Protein AF-0000000076529174 (afdb_homodimer)

Sequence (638 aa):
MTQQASPEPLRIAVLAGGLSHERDISLRSGHRVAQVLKHLGHSVLVMDIDARTIGALRAYSPDVVWPLAHGGHGEDGGLQNILIALELPYVGTHSDGCQRSSFKPTAKATVRTGGVLSPDSVTLPRAYFSQLGAQEVLGLVAGHLGLPVVVKPNQGGSGLGVSYASDADELRSAMVACFSYDDRALIERYVAGTEIAVSVVDTGEGPRALPPVEVVSEGQYDFDARYNPGRSEYFVPARLPAEHLELVQETALIVHRTLGLGNISRTDLILDGDGTPWFIDVNVVPGMTENSLLPLAAEADGDLPGLYDALVRNPFVHPMTQQASPEPLRIAVLAGGLSHERDISLRSGHRVAQVLKHLGHSVLVMDIDARTIGALRAYSPDVVWPLAHGGHGEDGGLQNILIALELPYVGTHSDGCQRSSFKPTAKATVRTGGVLSPDSVTLPRAYFSQLGAQEVLGLVAGHLGLPVVVKPNQGGSGLGVSYASDADELRSAMVACFSYDDRALIERYVAGTEIAVSVVDTGEGPRALPPVEVVSEGQYDFDARYNPGRSEYFVPARLPAEHLELVQETALIVHRTLGLGNISRTDLILDGDGTPWFIDVNVVPGMTENSLLPLAAEADGDLPGLYDALVRNPFVHP

Nearest PDB structures (foldseek):
  7u9k-assembly1_B  TM=9.133E-01  e=9.631E-32  Staphylococcus aureus subsp. aureus NCTC 8325
  5c1o-assembly2_D  TM=9.100E-01  e=3.093E-30  Yersinia pestis
  4fu0-assembly1_B  TM=8.286E-01  e=2.542E-29  Enterococcus faecalis
  4egj-assembly5_A  TM=9.164E-01  e=9.732E-27  Paraburkholderia xenovorans LB400
  8fff-assembly1_A-2  TM=8.447E-01  e=8.598E-27  Staphylococcus aureus

Foldseek 3Di:
DPPPPLPDAWEEEEEAADDAPCRVLRVQLRVVLQVLSVVSPHHYHYDYDDPCVLVVCVVSVTQEYEYQYFKDCSQQQNVLVSCVVVVHFYFFEHNQLSNQAQQQVSLQVQLVVLVAAAFDKDKDFLVCCVVVPVVVVLVVRCVVQPDFKWKAARGGDLQQLIATDGDSVRVVVSVVRRCVRHRMIMIGHDADAWKKKWKWFDLPPAIFIFQIKTKDFDPDSHNCVQPPPDGIDIDTNDPDPPVLRVVVRVSVSSSCVSSRIFGMKMWIWGQHPVSRTHTRHMGRNFRRHPRTRVLVRVVSRPDSSVSSVSSRVRRTYDD/DPPPPLPDAWEEEEEAADDAPCRVLRVQLRVVLQVLSVVSPHHYHYDYDDPCVLVVCVVSVTQEYEYQYFKDCSQQQNVLVSCVVVVHFYFFEHNQLSNQAQQQVSLQVQLVVLVAAAFDKDKDFLVCCVVVPVVVVLVVRCVVQPDFKWKAARGGDLQQLIATDGDSVRVVVSVVRRCVRHRMIMIGHDADAWKKKWKWFDLPPAIFIFQIKTKDFDPDSHNCVQPPPDGIDIDTNDPDPPVLRVVVRVSVSSSCVSSRIFGMKMWIWGQHPVSRTHTRHMGRNFRRHPRTRVLVRVVSRPDSSVSSVSSRVRSDYDD

pLDDT: mean 94.95, std 8.62, range [29.72, 98.94]

InterPro domains:
  IPR005905 D-alanine--D-alanine ligase [MF_00047] (10-316)
  IPR011095 D-alanine--D-alanine ligase, C-terminal [PF07478] (134-302)
  IPR011761 ATP-grasp fold [PS50975] (108-313)
  IPR013815 ATP-grasp fold, subdomain 1 [G3DSA:3.30.1490.20] (118-191)
  IPR016185 Pre-ATP-grasp domain superfamily [SSF52440] (10-96)

Solvent-accessible surface area (backbone atoms only — not comparable to full-atom values): 31617 Å² total; per-residue (Å²): 130,80,73,77,74,74,81,76,69,47,42,34,35,28,34,17,23,49,86,40,98,35,19,69,61,11,37,47,15,34,52,46,52,40,49,51,43,37,72,74,56,29,47,62,45,81,36,56,59,32,56,57,36,68,62,49,48,63,71,66,56,50,68,26,32,40,62,32,27,32,33,50,66,44,40,44,15,28,50,41,33,52,37,54,52,69,68,49,51,33,43,21,41,20,33,43,18,18,39,37,34,40,36,47,66,32,25,53,41,50,28,42,77,68,70,47,50,53,62,62,66,43,47,40,46,55,63,51,34,70,41,37,30,49,68,58,50,53,51,43,49,43,66,57,60,38,73,41,28,36,32,28,27,34,48,58,53,68,43,58,34,49,30,78,21,72,47,71,69,42,41,53,53,29,51,57,48,12,54,76,73,25,65,29,37,34,39,26,36,60,75,68,57,49,38,34,38,27,30,35,41,20,56,78,83,55,77,43,62,41,43,37,30,25,55,46,45,71,71,66,75,33,48,61,34,64,73,37,88,82,37,44,47,76,35,69,58,35,96,58,57,68,70,54,49,51,47,50,36,50,52,36,50,50,44,38,60,63,42,42,52,34,23,36,33,31,31,34,33,31,33,28,93,86,67,49,64,29,51,74,50,58,33,64,52,60,57,45,34,92,74,20,65,49,47,51,17,36,41,67,70,52,54,46,65,59,49,56,51,40,34,65,75,27,48,48,60,57,119,129,80,73,77,72,74,79,76,69,46,42,33,34,29,34,18,22,50,86,40,98,34,19,68,61,10,38,47,16,31,51,47,52,41,51,50,43,38,72,74,55,30,46,63,45,81,36,56,59,33,56,57,34,67,62,48,47,64,72,65,57,50,71,26,33,40,62,33,25,30,34,50,67,43,38,44,16,28,50,42,32,53,37,54,50,68,70,50,48,33,44,22,41,20,34,42,18,18,39,35,35,38,36,47,66,32,24,55,40,50,29,41,77,68,69,48,48,53,61,62,66,44,48,41,47,55,64,53,33,70,40,35,28,48,68,57,50,52,51,43,49,43,66,56,58,38,73,41,28,34,32,27,28,34,49,55,52,68,43,59,36,49,32,76,21,72,48,71,68,41,39,52,54,29,49,55,49,13,54,76,71,26,66,30,38,35,40,26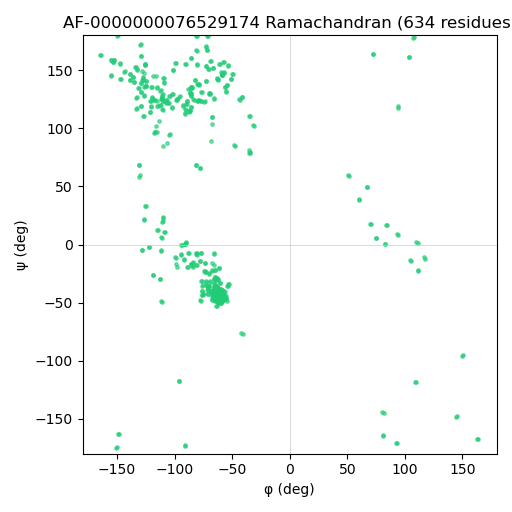,36,59,76,70,58,49,39,34,38,26,28,35,41,20,58,76,82,56,78,42,62,42,44,37,30,25,56,46,44,70,72,67,75,32,47,62,34,64,74,37,90,83,38,44,47,77,34,70,58,34,97,58,58,68,70,55,49,52,49,51,36,51,50,37,49,49,45,38,59,63,42,43,52,32,25,36,33,31,30,35,32,32,33,28,93,86,67,50,63,28,51,75,49,58,33,63,50,59,57,46,34,92,73,21,65,49,47,50,16,35,42,67,69,51,53,46,63,57,49,55,50,41,32,64,74,28,43,54,55,55,120

Organism: NCBI:txid131109

Radius of gyration: 25.29 Å; Cα contacts (8 Å, |Δi|>4): 1512; chains: 2; bounding box: 57×86×66 Å

Secondary structure (DSSP, 8-state):
----------EEEEE---SSTTHHHHHHHHHHHHHHHHHTT-EEEEE-SSTTHHHHHHHH--SEEEE---SHHHHSSHHHHHHHHTT--BSS--HHHHHHHSSHHHHHHHHHHTT-----EEEEEHHHHHHH-HHHHHHHHHHHH-SSEEEEESS--TTTT-EEESSHHHHHHHHHHHHTT-SEEEEEE---SEEEEEEEEESSS-EEEPPPEEEEESS---HHHHHSTTSEEEESS-S--HHHHHHHHHHHHHHHHHHT--SEEEEEEEE-TTS-EEEEEEESS---STT-HHHHHHHHHS-HHHHHHHHHH------/----------EEEEE---SSTTHHHHHHHHHHHHHHHHHTT-EEEEE-SSTTHHHHHHHH--SEEEE---SHHHHSSHHHHHHHHTT--BSS--HHHHHHHSSHHHHHHHHHHTT-----EEEEEHHHHHHH-HHHHHHHHHHHH-SSEEEEESS--TTTT-EEESSHHHHHHHHHHHHTT-SEEEEEE---SEEEEEEEEESSS-EEEPPPEEEEESS---HHHHHSTTSEEEESS-S--HHHHHHHHHHHHHHHHHHT--SEEEEEEEE-TTS-EEEEEEESS---STT-HHHHHHHHHS-HHHHHHHHHH------

Structure (mmCIF, N/CA/C/O backbone):
data_AF-0000000076529174-model_v1
#
loop_
_entity.id
_entity.type
_entity.pdbx_description
1 polymer 'D-alanine--D-alanine ligase'
#
loop_
_atom_site.group_PDB
_atom_site.id
_atom_site.type_symbol
_atom_site.label_atom_id
_atom_site.label_alt_id
_atom_site.label_comp_id
_atom_site.label_asym_id
_atom_site.label_entity_id
_atom_site.label_seq_id
_atom_site.pdbx_PDB_ins_code
_atom_site.Cartn_x
_atom_site.Cartn_y
_atom_site.Cartn_z
_atom_site.occupancy
_atom_site.B_iso_or_equiv
_atom_site.auth_seq_id
_atom_site.auth_comp_id
_atom_site.auth_asym_id
_atom_site.auth_atom_id
_atom_site.pdbx_PDB_model_num
ATOM 1 N N . MET A 1 1 ? -13.531 52.344 -2.537 1 30.08 1 MET A N 1
ATOM 2 C CA . MET A 1 1 ? -12.547 51.531 -1.847 1 30.08 1 MET A CA 1
ATOM 3 C C . MET A 1 1 ? -13.211 50.312 -1.197 1 30.08 1 MET A C 1
ATOM 5 O O . MET A 1 1 ? -13.867 50.438 -0.164 1 30.08 1 MET A O 1
ATOM 9 N N . THR A 1 2 ? -13.875 49.5 -1.915 1 36.28 2 THR A N 1
ATOM 10 C CA . THR A 1 2 ? -14.68 48.344 -1.457 1 36.28 2 THR A CA 1
ATOM 11 C C . THR A 1 2 ? -13.898 47.5 -0.465 1 36.28 2 THR A C 1
ATOM 13 O O . THR A 1 2 ? -12.797 47.031 -0.769 1 36.28 2 THR A O 1
ATOM 16 N N . GLN A 1 3 ? -13.891 47.812 0.797 1 37.53 3 GLN A N 1
ATOM 17 C CA . GLN A 1 3 ? -13.289 47.062 1.887 1 37.53 3 GLN A CA 1
ATOM 18 C C . GLN A 1 3 ? -13.398 45.562 1.639 1 37.53 3 GLN A C 1
ATOM 20 O O . GLN A 1 3 ? -14.5 45 1.552 1 37.53 3 GLN A O 1
ATOM 25 N N . GLN A 1 4 ? -12.602 44.938 0.83 1 42.38 4 GLN A N 1
ATOM 26 C CA . GLN A 1 4 ? -12.555 43.5 0.708 1 42.38 4 GLN A CA 1
ATOM 27 C C . GLN A 1 4 ? -12.789 42.812 2.059 1 42.38 4 GLN A C 1
ATOM 29 O O . GLN A 1 4 ? -12.047 43.062 3.012 1 42.38 4 GLN A O 1
ATOM 34 N N . ALA A 1 5 ? -14.031 42.625 2.566 1 47.22 5 ALA A N 1
ATOM 35 C CA . ALA A 1 5 ? -14.523 42.062 3.814 1 47.22 5 ALA A CA 1
ATOM 36 C C . ALA A 1 5 ? -13.594 40.938 4.32 1 47.22 5 ALA A C 1
ATOM 38 O O . ALA A 1 5 ? -13.172 40.094 3.553 1 47.22 5 ALA A O 1
ATOM 39 N N . SER A 1 6 ? -12.688 41.094 5.355 1 56.16 6 SER A N 1
ATOM 40 C CA . SER A 1 6 ? -11.836 40.094 6 1 56.16 6 SER A CA 1
ATOM 41 C C . SER A 1 6 ? -12.531 38.75 6.09 1 56.16 6 SER A C 1
ATOM 43 O O . SER A 1 6 ? -13.688 38.656 6.508 1 56.16 6 SER A O 1
ATOM 45 N N . PRO A 1 7 ? -12.07 37.688 5.309 1 73.12 7 PRO A N 1
ATOM 46 C CA . PRO A 1 7 ? -12.797 36.406 5.309 1 73.12 7 PRO A CA 1
ATOM 47 C C . PRO A 1 7 ? -13.219 35.969 6.711 1 73.12 7 PRO A C 1
ATOM 49 O O . PRO A 1 7 ? -12.555 36.312 7.695 1 73.12 7 PRO A O 1
ATOM 52 N N . GLU A 1 8 ? -14.508 35.688 7.031 1 89.56 8 GLU A N 1
ATOM 53 C CA . GLU A 1 8 ? -15.156 35.25 8.258 1 89.56 8 GLU A CA 1
ATOM 54 C C . GLU A 1 8 ? -14.32 34.188 8.977 1 89.56 8 GLU A C 1
ATOM 56 O O . GLU A 1 8 ? -13.742 33.312 8.328 1 89.56 8 GLU A O 1
ATOM 61 N N . PRO A 1 9 ? -14.047 34.469 10.328 1 96.44 9 PRO A N 1
ATOM 62 C CA . PRO A 1 9 ? -13.305 33.5 11.109 1 96.44 9 PRO A CA 1
ATOM 63 C C . PRO A 1 9 ? -13.906 32.094 11 1 96.44 9 PRO A C 1
ATOM 65 O O . PRO A 1 9 ? -15.125 31.938 10.891 1 96.44 9 PRO A O 1
ATOM 68 N N . LEU A 1 10 ? -13.039 31.141 10.969 1 98.25 10 LEU A N 1
ATOM 69 C CA . LEU A 1 10 ? -13.445 29.734 10.914 1 98.25 10 LEU A CA 1
ATOM 70 C C . LEU A 1 10 ? -13.336 29.078 12.281 1 98.25 10 LEU A C 1
ATOM 72 O O . LEU A 1 10 ? -12.531 29.5 13.117 1 98.25 10 LEU A O 1
ATOM 76 N N . ARG A 1 11 ? -14.219 28.078 12.516 1 98.56 11 ARG A N 1
ATOM 77 C CA . ARG A 1 11 ? -14.016 27.125 13.594 1 98.56 11 ARG A CA 1
ATOM 78 C C . ARG A 1 11 ? -13.148 25.953 13.133 1 98.56 11 ARG A C 1
ATOM 80 O O . ARG A 1 11 ? -13.555 25.172 12.266 1 98.56 11 ARG A O 1
ATOM 87 N N . ILE A 1 12 ? -11.984 25.891 13.766 1 98.81 12 ILE A N 1
ATOM 88 C CA . ILE A 1 12 ? -11 24.922 13.289 1 98.81 12 ILE A CA 1
ATOM 89 C C . ILE A 1 12 ? -10.672 23.938 14.398 1 98.81 12 ILE A C 1
ATOM 91 O O . ILE A 1 12 ? -10.406 24.328 15.539 1 98.81 12 ILE A O 1
ATOM 95 N N . ALA A 1 13 ? -10.789 22.625 14.133 1 98.88 13 ALA A N 1
ATOM 96 C CA . ALA A 1 13 ? -10.258 21.594 15.031 1 98.88 13 ALA A CA 1
ATOM 97 C C . ALA A 1 13 ? -8.898 21.094 14.547 1 98.88 13 ALA A C 1
ATOM 99 O O . ALA A 1 13 ? -8.75 20.719 13.383 1 98.88 13 ALA A O 1
ATOM 100 N N . VAL A 1 14 ? -7.898 21.141 15.391 1 98.88 14 VAL A N 1
ATOM 101 C CA . VAL A 1 14 ? -6.594 20.531 15.117 1 98.88 14 VAL A CA 1
ATOM 102 C C . VAL A 1 14 ? -6.461 19.219 15.883 1 98.88 14 VAL A C 1
ATOM 104 O O . VAL A 1 14 ? -6.566 19.203 17.109 1 98.88 14 VAL A O 1
ATOM 107 N N . LEU A 1 15 ? -6.309 18.109 15.148 1 98.62 15 LEU A N 1
ATOM 108 C CA . LEU A 1 15 ? -6.086 16.828 15.789 1 98.62 15 LEU A CA 1
ATOM 109 C C . LEU A 1 15 ? -4.594 16.531 15.93 1 98.62 15 LEU A C 1
ATOM 111 O O . LEU A 1 15 ? -3.871 16.484 14.93 1 98.62 15 LEU A O 1
ATOM 115 N N . ALA A 1 16 ? -4.094 16.359 17.109 1 98.06 16 ALA A N 1
ATOM 116 C CA . ALA A 1 16 ? -2.68 16.109 17.375 1 98.06 16 ALA A CA 1
ATOM 117 C C . ALA A 1 16 ? -2.502 15.141 18.531 1 98.06 16 ALA A C 1
ATOM 119 O O . ALA A 1 16 ? -3.297 15.141 19.469 1 98.06 16 ALA A O 1
ATOM 120 N N . GLY A 1 17 ? -1.457 14.375 18.484 1 96.56 17 GLY A N 1
ATOM 121 C CA . GLY A 1 17 ? -1.17 13.375 19.516 1 96.56 17 GLY A CA 1
ATOM 122 C C . GLY A 1 17 ? -1.354 11.953 19.016 1 96.56 17 GLY A C 1
ATOM 123 O O . GLY A 1 17 ? -0.766 11.555 18.016 1 96.56 17 GLY A O 1
ATOM 124 N N . GLY A 1 18 ? -2.311 11.227 19.672 1 92.56 18 GLY A N 1
ATOM 125 C CA . GLY A 1 18 ? -2.463 9.812 19.359 1 92.56 18 GLY A CA 1
ATOM 126 C C . GLY A 1 18 ? -1.446 8.938 20.062 1 92.56 18 GLY A C 1
ATOM 127 O O . GLY A 1 18 ? -0.853 9.344 21.062 1 92.56 18 GLY A O 1
ATOM 128 N N . LEU A 1 19 ? -1.283 7.688 19.609 1 87.38 19 LEU A N 1
ATOM 129 C CA . LEU A 1 19 ? -0.505 6.734 20.391 1 87.38 19 LEU A CA 1
ATOM 130 C C . LEU A 1 19 ? 0.798 6.383 19.688 1 87.38 19 LEU A C 1
ATOM 132 O O . LEU A 1 19 ? 1.577 5.562 20.188 1 87.38 19 LEU A O 1
ATOM 136 N N . SER A 1 20 ? 1.092 7.039 18.609 1 89.81 20 SER A N 1
ATOM 137 C CA . SER A 1 20 ? 2.289 6.688 17.844 1 89.81 20 SER A CA 1
ATOM 138 C C . SER A 1 20 ? 3.553 7.121 18.578 1 89.81 20 SER A C 1
ATOM 140 O O . SER A 1 20 ? 3.488 7.898 19.531 1 89.81 20 SER A O 1
ATOM 142 N N . HIS A 1 21 ? 4.738 6.629 18.125 1 90.5 21 HIS A N 1
ATOM 143 C CA . HIS A 1 21 ? 6.043 7.004 18.656 1 90.5 21 HIS A CA 1
ATOM 144 C C . HIS A 1 21 ? 6.352 8.469 18.375 1 90.5 21 HIS A C 1
ATOM 146 O O . HIS A 1 21 ? 7.293 9.031 18.938 1 90.5 21 HIS A O 1
ATOM 152 N N . GLU A 1 22 ? 5.523 9.109 17.594 1 94.06 22 GLU A N 1
ATOM 153 C CA . GLU A 1 22 ? 5.77 10.484 17.172 1 94.06 22 GLU A CA 1
ATOM 154 C C . GLU A 1 22 ? 4.777 11.445 17.828 1 94.06 22 GLU A C 1
ATOM 156 O O . GLU A 1 22 ? 4.598 12.57 17.344 1 94.06 22 GLU A O 1
ATOM 161 N N . ARG A 1 23 ? 4.152 11.016 18.938 1 95.31 23 ARG A N 1
ATOM 162 C CA . ARG A 1 23 ? 3.107 11.773 19.609 1 95.31 23 ARG A CA 1
ATOM 163 C C . ARG A 1 23 ? 3.596 13.172 19.984 1 95.31 23 ARG A C 1
ATOM 165 O O . ARG A 1 23 ? 2.896 14.164 19.75 1 95.31 23 ARG A O 1
ATOM 172 N N . ASP A 1 24 ? 4.766 13.25 20.562 1 94.56 24 ASP A N 1
ATOM 173 C CA . ASP A 1 24 ? 5.262 14.523 21.062 1 94.56 24 ASP A CA 1
ATOM 174 C C . ASP A 1 24 ? 5.457 15.523 19.938 1 94.56 24 ASP A C 1
ATOM 176 O O . ASP A 1 24 ? 5.121 16.703 20.078 1 94.56 24 ASP A O 1
ATOM 180 N N . ILE A 1 25 ? 6.02 15.039 18.828 1 94.25 25 ILE A N 1
ATOM 181 C CA . ILE A 1 25 ? 6.207 15.906 17.672 1 94.25 25 ILE A CA 1
ATOM 182 C C . ILE A 1 25 ? 4.848 16.328 17.125 1 94.25 25 ILE A C 1
ATOM 184 O O . ILE A 1 25 ? 4.672 17.484 16.719 1 94.25 25 ILE A O 1
ATOM 188 N N . SER A 1 26 ? 3.895 15.43 17.094 1 97 26 SER A N 1
ATOM 189 C CA . SER A 1 26 ? 2.529 15.711 16.656 1 97 26 SER A CA 1
ATOM 190 C C . SER A 1 26 ? 1.896 16.812 17.5 1 97 26 SER A C 1
ATOM 192 O O . SER A 1 26 ? 1.331 17.766 16.969 1 97 26 SER A O 1
ATOM 194 N N . LEU A 1 27 ? 2.041 16.703 18.797 1 97.69 27 LEU A N 1
ATOM 195 C CA . LEU A 1 27 ? 1.47 17.703 19.703 1 97.69 27 LEU A CA 1
ATOM 196 C C . LEU A 1 27 ? 2.107 19.062 19.5 1 97.69 27 LEU A C 1
ATOM 198 O O . LEU A 1 27 ? 1.409 20.078 19.453 1 97.69 27 LEU A O 1
ATOM 202 N N . ARG A 1 28 ? 3.389 19.109 19.344 1 96.75 28 ARG A N 1
ATOM 203 C CA . ARG A 1 28 ? 4.09 20.359 19.094 1 96.75 28 ARG A CA 1
ATOM 204 C C . ARG A 1 28 ? 3.633 21 17.781 1 96.75 28 ARG A C 1
ATOM 206 O O . ARG A 1 28 ? 3.412 22.219 17.719 1 96.75 28 ARG A O 1
ATOM 213 N N . SER A 1 29 ? 3.527 20.156 16.766 1 97.62 29 SER A N 1
ATOM 214 C CA . SER A 1 29 ? 3.014 20.641 15.484 1 97.62 29 SER A CA 1
ATOM 215 C C . SER A 1 29 ? 1.617 21.234 15.633 1 97.62 29 SER A C 1
ATOM 217 O O . SER A 1 29 ? 1.346 22.328 15.141 1 97.62 29 SER A O 1
ATOM 219 N N . GLY A 1 30 ? 0.741 20.484 16.328 1 98.5 30 GLY A N 1
ATOM 220 C CA . GLY A 1 30 ? -0.631 20.938 16.516 1 98.5 30 GLY A CA 1
ATOM 221 C C . GLY A 1 30 ? -0.732 22.266 17.25 1 98.5 30 GLY A C 1
ATOM 222 O O . GLY A 1 30 ? -1.489 23.141 16.828 1 98.5 30 GLY A O 1
ATOM 223 N N . HIS A 1 31 ? 0.048 22.422 18.266 1 98.12 31 HIS A N 1
ATOM 224 C CA . HIS A 1 31 ? 0.007 23.656 19.062 1 98.12 31 HIS A CA 1
ATOM 225 C C . HIS A 1 31 ? 0.53 24.844 18.25 1 98.12 31 HIS A C 1
ATOM 227 O O . HIS A 1 31 ? -0.007 25.938 18.344 1 98.12 31 HIS A O 1
ATOM 233 N N . ARG A 1 32 ? 1.53 24.625 17.516 1 97.88 32 ARG A N 1
ATOM 234 C CA . ARG A 1 32 ? 2.08 25.703 16.703 1 97.88 32 ARG A CA 1
ATOM 235 C C . ARG A 1 32 ? 1.081 26.156 15.641 1 97.88 32 ARG A C 1
ATOM 237 O O . ARG A 1 32 ? 0.838 27.359 15.484 1 97.88 32 ARG A O 1
ATOM 244 N N . VAL A 1 33 ? 0.513 25.219 14.922 1 98.69 33 VAL A N 1
ATOM 245 C CA . VAL A 1 33 ? -0.474 25.547 13.898 1 98.69 33 VAL A CA 1
ATOM 246 C C . VAL A 1 33 ? -1.657 26.266 14.531 1 98.69 33 VAL A C 1
ATOM 248 O O . VAL A 1 33 ? -2.125 27.281 14 1 98.69 33 VAL A O 1
ATOM 251 N N . ALA A 1 34 ? -2.076 25.781 15.68 1 98.75 34 ALA A N 1
ATOM 252 C CA . ALA A 1 34 ? -3.203 26.391 16.391 1 98.75 34 ALA A CA 1
ATOM 253 C C . ALA A 1 34 ? -2.895 27.844 16.75 1 98.75 34 ALA A C 1
ATOM 255 O O . ALA A 1 34 ? -3.734 28.719 16.578 1 98.75 34 ALA A O 1
ATOM 256 N N . GLN A 1 35 ? -1.715 28.062 17.234 1 98.38 35 GLN A N 1
ATOM 257 C CA . GLN A 1 35 ? -1.324 29.406 17.641 1 98.38 35 GLN A CA 1
ATOM 258 C C . GLN A 1 35 ? -1.343 30.375 16.469 1 98.38 35 GLN A C 1
ATOM 260 O O . GLN A 1 35 ? -1.854 31.484 16.578 1 98.38 35 GLN A O 1
ATOM 265 N N . VAL A 1 36 ? -0.779 29.969 15.383 1 98.12 36 VAL A N 1
ATOM 266 C CA . VAL A 1 36 ? -0.728 30.812 14.188 1 98.12 36 VAL A CA 1
ATOM 267 C C . VAL A 1 36 ? -2.146 31.125 13.711 1 98.12 36 VAL A C 1
ATOM 269 O O . VAL A 1 36 ? -2.471 32.281 13.422 1 98.12 36 VAL A O 1
ATOM 272 N N . LEU A 1 37 ? -3.033 30.125 13.688 1 98.62 37 LEU A N 1
ATOM 273 C CA . LEU A 1 37 ? -4.391 30.297 13.18 1 98.62 37 LEU A CA 1
ATOM 274 C C . LEU A 1 37 ? -5.223 31.141 14.133 1 98.62 37 LEU A C 1
ATOM 276 O O . LEU A 1 37 ? -6.059 31.938 13.695 1 98.62 37 LEU A O 1
ATOM 280 N N . LYS A 1 38 ? -4.984 30.969 15.445 1 98.56 38 LYS A N 1
ATOM 281 C CA . LYS A 1 38 ? -5.652 31.828 16.422 1 98.56 38 LYS A CA 1
ATOM 282 C C . LYS A 1 38 ? -5.25 33.281 16.219 1 98.56 38 LYS A C 1
ATOM 284 O O . LYS A 1 38 ? -6.09 34.188 16.312 1 98.56 38 LYS A O 1
ATOM 289 N N . HIS A 1 39 ? -4.008 33.5 15.977 1 97.69 39 HIS A N 1
ATOM 290 C CA . HIS A 1 39 ? -3.504 34.844 15.758 1 97.69 39 HIS A CA 1
ATOM 291 C C . HIS A 1 39 ? -4.141 35.469 14.523 1 97.69 39 HIS A C 1
ATOM 293 O O . HIS A 1 39 ? -4.293 36.688 14.453 1 97.69 39 HIS A O 1
ATOM 299 N N . LEU A 1 40 ? -4.504 34.656 13.578 1 97.5 40 LEU A N 1
ATOM 300 C CA . LEU A 1 40 ? -5.133 35.156 12.352 1 97.5 40 LEU A CA 1
ATOM 301 C C . LEU A 1 40 ? -6.625 35.406 12.57 1 97.5 40 LEU A C 1
ATOM 303 O O . LEU A 1 40 ? -7.328 35.812 11.648 1 97.5 40 LEU A O 1
ATOM 307 N N . GLY A 1 41 ? -7.113 35 13.742 1 97.81 41 GLY A N 1
ATOM 308 C CA . GLY A 1 41 ? -8.477 35.375 14.102 1 97.81 41 GLY A CA 1
ATOM 309 C C . GLY A 1 41 ? -9.422 34.188 14.117 1 97.81 41 GLY A C 1
ATOM 310 O O . GLY A 1 41 ? -10.609 34.344 14.438 1 97.81 41 GLY A O 1
ATOM 311 N N . HIS A 1 42 ? -8.961 33 13.844 1 98.56 42 HIS A N 1
ATOM 312 C CA . HIS A 1 42 ? -9.82 31.828 13.828 1 98.56 42 HIS A CA 1
ATOM 313 C C . HIS A 1 42 ? -10.07 31.312 15.242 1 98.56 42 HIS A C 1
ATOM 315 O O . HIS A 1 42 ? -9.32 31.625 16.172 1 98.56 42 HIS A O 1
ATOM 321 N N . SER A 1 43 ? -11.211 30.609 15.406 1 98.5 43 SER A N 1
ATOM 322 C CA . SER A 1 43 ? -11.43 29.797 16.594 1 98.5 43 SER A CA 1
ATOM 323 C C . SER A 1 43 ? -10.828 28.406 16.422 1 98.5 43 SER A C 1
ATOM 325 O O . SER A 1 43 ? -11.234 27.656 15.531 1 98.5 43 SER A O 1
ATOM 327 N N . VAL A 1 44 ? -9.875 28.109 17.281 1 98.75 44 VAL A N 1
ATOM 328 C CA . VAL A 1 44 ? -9.148 26.859 17.078 1 98.75 44 VAL A CA 1
ATOM 329 C C . VAL A 1 44 ? -9.18 26.031 18.359 1 98.75 44 VAL A C 1
ATOM 331 O O . VAL A 1 44 ? -8.906 26.531 19.438 1 98.75 44 VAL A O 1
ATOM 334 N N . LEU A 1 45 ? -9.555 24.812 18.266 1 98.5 45 LEU A N 1
ATOM 335 C CA . LEU A 1 45 ? -9.477 23.844 19.359 1 98.5 45 LEU A CA 1
ATOM 336 C C . LEU A 1 45 ? -8.523 22.703 19 1 98.5 45 LEU A C 1
ATOM 338 O O . LEU A 1 45 ? -8.664 22.078 17.938 1 98.5 45 LEU A O 1
ATOM 342 N N . VAL A 1 46 ? -7.516 22.453 19.828 1 98.5 46 VAL A N 1
ATOM 343 C CA . VAL A 1 46 ? -6.625 21.312 19.672 1 98.5 46 VAL A CA 1
ATOM 344 C C . VAL A 1 46 ? -7.184 20.109 20.422 1 98.5 46 VAL A C 1
ATOM 346 O O . VAL A 1 46 ? -7.508 20.219 21.609 1 98.5 46 VAL A O 1
ATOM 349 N N . MET A 1 47 ? -7.367 19.047 19.719 1 98 47 MET A N 1
ATOM 350 C CA . MET A 1 47 ? -7.906 17.812 20.297 1 98 47 MET A CA 1
ATOM 351 C C . MET A 1 47 ? -6.926 16.656 20.141 1 98 47 MET A C 1
ATOM 353 O O . MET A 1 47 ? -6.27 16.531 19.109 1 98 47 MET A O 1
ATOM 357 N N . ASP A 1 48 ? -6.762 15.883 21.234 1 97 48 ASP A N 1
ATOM 358 C CA . ASP A 1 48 ? -6.031 14.625 21.094 1 97 48 ASP A CA 1
ATOM 359 C C . ASP A 1 48 ? -6.867 13.586 20.359 1 97 48 ASP A C 1
ATOM 361 O O . ASP A 1 48 ? -8.039 13.82 20.047 1 97 48 ASP A O 1
ATOM 365 N N . ILE A 1 49 ? -6.285 12.5 20 1 96.62 49 ILE A N 1
ATOM 366 C CA . ILE A 1 49 ? -6.984 11.398 19.344 1 96.62 49 ILE A CA 1
ATOM 367 C C . ILE A 1 49 ? -7.199 10.266 20.344 1 96.62 49 ILE A C 1
ATOM 369 O O . ILE A 1 49 ? -6.324 9.422 20.531 1 96.62 49 ILE A O 1
ATOM 373 N N . ASP A 1 50 ? -8.305 10.305 20.922 1 96 50 ASP A N 1
ATOM 374 C CA . ASP A 1 50 ? -8.648 9.312 21.938 1 96 50 ASP A CA 1
ATOM 375 C C . ASP A 1 50 ? -10.148 9.039 21.938 1 96 50 ASP A C 1
ATOM 377 O O . ASP A 1 50 ? -10.844 9.305 20.953 1 96 50 ASP A O 1
ATOM 381 N N . ALA A 1 51 ? -10.641 8.445 22.984 1 96 51 ALA A N 1
ATOM 382 C CA . ALA A 1 51 ? -12.016 7.938 23.031 1 96 51 ALA A CA 1
ATOM 383 C C . ALA A 1 51 ? -13.023 9.078 22.969 1 96 51 ALA A C 1
ATOM 385 O O . ALA A 1 51 ? -14.203 8.859 22.672 1 96 51 ALA A O 1
ATOM 386 N N . ARG A 1 52 ? -12.633 10.32 23.234 1 96.56 52 ARG A N 1
ATOM 387 C CA . ARG A 1 52 ? -13.547 11.461 23.25 1 96.56 52 ARG A CA 1
ATOM 388 C C . ARG A 1 52 ? -13.555 12.172 21.906 1 96.56 52 ARG A C 1
ATOM 390 O O . ARG A 1 52 ? -14.398 13.039 21.672 1 96.56 52 ARG A O 1
ATOM 397 N N . THR A 1 53 ? -12.688 11.812 21.047 1 97.38 53 THR A N 1
ATOM 398 C CA . THR A 1 53 ? -12.414 12.578 19.844 1 97.38 53 THR A CA 1
ATOM 399 C C . THR A 1 53 ? -13.656 12.672 18.953 1 97.38 53 THR A C 1
ATOM 401 O O . THR A 1 53 ? -14.039 13.766 18.531 1 97.38 53 THR A O 1
ATOM 404 N N . ILE A 1 54 ? -14.312 11.539 18.656 1 97.94 54 ILE A N 1
ATOM 405 C CA . ILE A 1 54 ? -15.461 11.523 17.75 1 97.94 54 ILE A CA 1
ATOM 406 C C . ILE A 1 54 ? -16.578 12.391 18.328 1 97.94 54 ILE A C 1
ATOM 408 O O . ILE A 1 54 ? -17.141 13.25 17.641 1 97.94 54 ILE A O 1
ATOM 412 N N . GLY A 1 55 ? -16.891 12.156 19.641 1 97.5 55 GLY A N 1
ATOM 413 C CA . GLY A 1 55 ? -17.906 12.969 20.297 1 97.5 55 GLY A CA 1
ATOM 414 C C . GLY A 1 55 ? -17.547 14.438 20.344 1 97.5 55 GLY A C 1
ATOM 415 O O . GLY A 1 55 ? -18.406 15.297 20.125 1 97.5 55 GLY A O 1
ATOM 416 N N . ALA A 1 56 ? -16.297 14.773 20.594 1 98.06 56 ALA A N 1
ATOM 417 C CA . ALA A 1 56 ? -15.828 16.156 20.688 1 98.06 56 ALA A CA 1
ATOM 418 C C . ALA A 1 56 ? -15.953 16.859 19.328 1 98.06 56 ALA A C 1
ATOM 420 O O . ALA A 1 56 ? -16.328 18.031 19.266 1 98.06 56 ALA A O 1
ATOM 421 N N . LEU A 1 57 ? -15.602 16.141 18.266 1 98.5 57 LEU A N 1
ATOM 422 C CA . LEU A 1 57 ? -15.703 16.719 16.938 1 98.5 57 LEU A CA 1
ATOM 423 C C . LEU A 1 57 ? -17.156 17.016 16.578 1 98.5 57 LEU A C 1
ATOM 425 O O . LEU A 1 57 ? -17.453 18.062 16.016 1 98.5 57 LEU A O 1
ATOM 429 N N . ARG A 1 58 ? -18.016 16.094 16.922 1 97.62 58 ARG A N 1
ATOM 430 C CA . ARG A 1 58 ? -19.422 16.297 16.641 1 97.62 58 ARG A CA 1
ATOM 431 C C . ARG A 1 58 ? -19.953 17.516 17.406 1 97.62 58 ARG A C 1
ATOM 433 O O . ARG A 1 58 ? -20.672 18.344 16.844 1 97.62 58 ARG A O 1
ATOM 440 N N . ALA A 1 59 ? -19.594 17.609 18.641 1 97.94 59 ALA A N 1
ATOM 441 C CA . ALA A 1 59 ? -20.047 18.703 19.484 1 97.94 59 ALA A CA 1
ATOM 442 C C . ALA A 1 59 ? -19.484 20.031 19.016 1 97.94 59 ALA A C 1
ATOM 444 O O . ALA A 1 59 ? -20.203 21.031 18.969 1 97.94 59 ALA A O 1
ATOM 445 N N . TYR A 1 60 ? -18.25 20.078 18.672 1 98.19 60 TYR A N 1
ATOM 446 C CA . TYR A 1 60 ? -17.578 21.297 18.266 1 98.19 60 TYR A CA 1
ATOM 447 C C . TYR A 1 60 ? -18.031 21.734 16.875 1 98.19 60 TYR A C 1
ATOM 449 O O . TYR A 1 60 ? -18.031 22.938 16.578 1 98.19 60 TYR A O 1
ATOM 457 N N . SER A 1 61 ? -18.375 20.781 16.016 1 98 61 SER A N 1
ATOM 458 C CA . SER A 1 61 ? -18.859 21.031 14.648 1 98 61 SER A CA 1
ATOM 459 C C . SER A 1 61 ? -17.922 21.984 13.906 1 98 61 SER A C 1
ATOM 461 O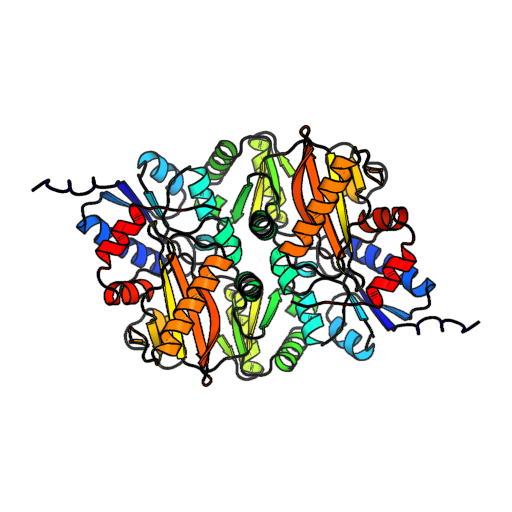 O . SER A 1 61 ? -18.359 23.031 13.438 1 98 61 SER A O 1
ATOM 463 N N . PRO A 1 62 ? -16.703 21.641 13.75 1 98.62 62 PRO A N 1
ATOM 464 C CA . PRO A 1 62 ? -15.758 22.547 13.086 1 98.62 62 PRO A CA 1
ATOM 465 C C . PRO A 1 62 ? -16.078 22.75 11.609 1 98.62 62 PRO A C 1
ATOM 467 O O . PRO A 1 62 ? -16.703 21.891 10.977 1 98.62 62 PRO A O 1
ATOM 470 N N . ASP A 1 63 ? -15.688 23.938 11.094 1 98.12 63 ASP A N 1
ATOM 471 C CA . ASP A 1 63 ? -15.75 24.188 9.656 1 98.12 63 ASP A CA 1
ATOM 472 C C . ASP A 1 63 ? -14.719 23.344 8.906 1 98.12 63 ASP A C 1
ATOM 474 O O . ASP A 1 63 ? -14.93 22.984 7.746 1 98.12 63 ASP A O 1
ATOM 478 N N . VAL A 1 64 ? -13.602 23.109 9.578 1 98.44 64 VAL A N 1
ATOM 479 C CA . VAL A 1 64 ? -12.508 22.344 8.977 1 98.44 64 VAL A CA 1
ATOM 480 C C . VAL A 1 64 ? -11.664 21.703 10.07 1 98.44 64 VAL A C 1
ATOM 482 O O . VAL A 1 64 ? -11.547 22.234 11.172 1 98.44 64 VAL A O 1
ATOM 485 N N . VAL A 1 65 ? -11.148 20.516 9.781 1 98.69 65 VAL A N 1
ATOM 486 C CA . VAL A 1 65 ? -10.219 19.812 10.656 1 98.69 65 VAL A CA 1
ATOM 487 C C . VAL A 1 65 ? -8.82 19.812 10.039 1 98.69 65 VAL A C 1
ATOM 489 O O . VAL A 1 65 ? -8.68 19.703 8.82 1 98.69 65 VAL A O 1
ATOM 492 N N . TRP A 1 66 ? -7.801 20 10.789 1 98.62 66 TRP A N 1
ATOM 493 C CA . TRP A 1 66 ? -6.422 19.781 10.375 1 98.62 66 TRP A CA 1
ATOM 494 C C . TRP A 1 66 ? -5.781 18.656 11.172 1 98.62 66 TRP A C 1
ATOM 496 O O . TRP A 1 66 ? -5.277 18.875 12.273 1 98.62 66 TRP A O 1
ATOM 506 N N . PRO A 1 67 ? -5.773 17.438 10.594 1 98.19 67 PRO A N 1
ATOM 507 C CA . PRO A 1 67 ? -5.113 16.328 11.281 1 98.19 67 PRO A CA 1
ATOM 508 C C . PRO A 1 67 ? -3.59 16.406 11.227 1 98.19 67 PRO A C 1
ATOM 510 O O . PRO A 1 67 ? -3.012 16.484 10.141 1 98.19 67 PRO A O 1
ATOM 513 N N . LEU A 1 68 ? -2.98 16.422 12.352 1 98.31 68 LEU A N 1
ATOM 514 C CA . LEU A 1 68 ? -1.527 16.484 12.469 1 98.31 68 LEU A CA 1
ATOM 515 C C . LEU A 1 68 ? -0.994 15.328 13.305 1 98.31 68 LEU A C 1
ATOM 517 O O . LEU A 1 68 ? -0.098 15.516 14.133 1 98.31 68 LEU A O 1
ATOM 521 N N . ALA A 1 69 ? -1.684 14.219 13.18 1 96.75 69 ALA A N 1
ATOM 522 C CA . ALA A 1 69 ? -1.188 12.984 13.773 1 96.75 69 ALA A CA 1
ATOM 523 C C . ALA A 1 69 ? -0.096 12.359 12.906 1 96.75 69 ALA A C 1
ATOM 525 O O . ALA A 1 69 ? -0.317 12.07 11.727 1 96.75 69 ALA A O 1
ATOM 526 N N . HIS A 1 70 ? 1.081 12.125 13.516 1 94.81 70 HIS A N 1
ATOM 527 C CA . HIS A 1 70 ? 2.225 11.594 12.789 1 94.81 70 HIS A CA 1
ATOM 528 C C . HIS A 1 70 ? 2.373 10.094 13.016 1 94.81 70 HIS A C 1
ATOM 530 O O . HIS A 1 70 ? 1.928 9.57 14.031 1 94.81 70 HIS A O 1
ATOM 536 N N . GLY A 1 71 ? 3.025 9.508 12.047 1 89.19 71 GLY A N 1
ATOM 537 C CA . GLY A 1 71 ? 3.352 8.094 12.172 1 89.19 71 GLY A CA 1
ATOM 538 C C . GLY A 1 71 ? 2.303 7.18 11.562 1 89.19 71 GLY A C 1
ATOM 539 O O . GLY A 1 71 ? 1.424 7.637 10.836 1 89.19 71 GLY A O 1
ATOM 540 N N . GLY A 1 72 ? 2.477 5.797 11.844 1 87.06 72 GLY A N 1
ATOM 541 C CA . GLY A 1 72 ? 1.685 4.723 11.273 1 87.06 72 GLY A CA 1
ATOM 542 C C . GLY A 1 72 ? 0.207 5.055 11.172 1 87.06 72 GLY A C 1
ATOM 543 O O . GLY A 1 72 ? -0.243 5.629 10.18 1 87.06 72 GLY A O 1
ATOM 544 N N . HIS A 1 73 ? -0.516 5.02 12.125 1 87.25 73 HIS A N 1
ATOM 545 C CA . HIS A 1 73 ? -1.975 5.047 12.102 1 87.25 73 HIS A CA 1
ATOM 546 C C . HIS A 1 73 ? -2.496 6.457 11.867 1 87.25 73 HIS A C 1
ATOM 548 O O . HIS A 1 73 ? -3.656 6.641 11.492 1 87.25 73 HIS A O 1
ATOM 554 N N . GLY A 1 74 ? -1.644 7.402 12.008 1 94.38 74 GLY A N 1
ATOM 555 C CA . GLY A 1 74 ? -2.064 8.766 11.727 1 94.38 74 GLY A CA 1
ATOM 556 C C . GLY A 1 74 ? -1.976 9.133 10.258 1 94.38 74 GLY A C 1
ATOM 557 O O . GLY A 1 74 ? -2.615 10.086 9.812 1 94.38 74 GLY A O 1
ATOM 558 N N . GLU A 1 75 ? -1.206 8.367 9.562 1 96.5 75 GLU A N 1
ATOM 559 C CA . GLU A 1 75 ? -0.902 8.789 8.195 1 96.5 75 GLU A CA 1
ATOM 560 C C . GLU A 1 75 ? -1.328 7.727 7.184 1 96.5 75 GLU A C 1
ATOM 562 O O . GLU A 1 75 ? -1.301 7.969 5.977 1 96.5 75 GLU A O 1
ATOM 567 N N . ASP A 1 76 ? -1.854 6.602 7.609 1 95.44 76 ASP A N 1
ATOM 568 C CA . ASP A 1 76 ? -2.062 5.449 6.738 1 95.44 76 ASP A CA 1
ATOM 569 C C . ASP A 1 76 ? -3.447 5.488 6.098 1 95.44 76 ASP A C 1
ATOM 571 O O . ASP A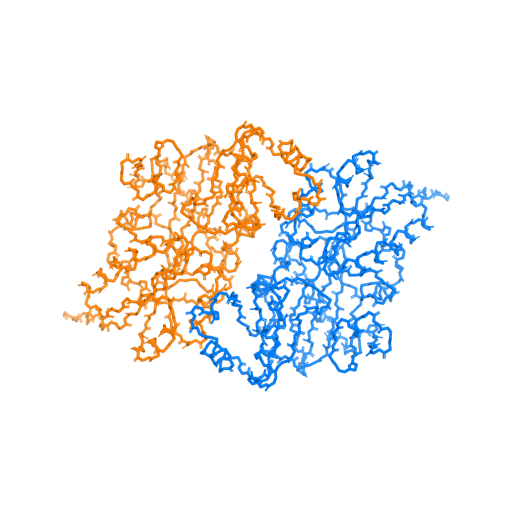 1 76 ? -3.842 4.555 5.395 1 95.44 76 ASP A O 1
ATOM 575 N N . GLY A 1 77 ? -4.223 6.496 6.383 1 96.44 77 GLY A N 1
ATOM 576 C CA . GLY A 1 77 ? -5.566 6.629 5.836 1 96.44 77 GLY A CA 1
ATOM 577 C C . GLY A 1 77 ? -6.652 6.309 6.844 1 96.44 77 GLY A C 1
ATOM 578 O O . GLY A 1 77 ? -7.828 6.613 6.613 1 96.44 77 GLY A O 1
ATOM 579 N N . GLY A 1 78 ? -6.316 5.695 7.996 1 96.56 78 GLY A N 1
ATOM 580 C CA . GLY A 1 78 ? -7.301 5.34 9.008 1 96.56 78 GLY A CA 1
ATOM 581 C C . GLY A 1 78 ? -7.992 6.543 9.617 1 96.56 78 GLY A C 1
ATOM 582 O O . GLY A 1 78 ? -9.219 6.617 9.633 1 96.56 78 GLY A O 1
ATOM 583 N N . LEU A 1 79 ? -7.184 7.488 10.102 1 97.12 79 LEU A N 1
ATOM 584 C CA . LEU A 1 79 ? -7.758 8.711 10.656 1 97.12 79 LEU A CA 1
ATOM 585 C C . LEU A 1 79 ? -8.555 9.461 9.602 1 97.12 79 LEU A C 1
ATOM 587 O O . LEU A 1 79 ? -9.633 9.992 9.891 1 97.12 79 LEU A O 1
ATOM 591 N N . GLN A 1 80 ? -8.07 9.477 8.406 1 97.31 80 GLN A N 1
ATOM 592 C CA . GLN A 1 80 ? -8.75 10.133 7.289 1 97.31 80 GLN A CA 1
ATOM 593 C C . GLN A 1 80 ? -10.102 9.484 7.016 1 97.31 80 GLN A C 1
ATOM 595 O O . GLN A 1 80 ? -11.086 10.188 6.75 1 97.31 80 GLN A O 1
ATOM 600 N N . ASN A 1 81 ? -10.109 8.18 7.121 1 97.31 81 ASN A N 1
ATOM 601 C CA . ASN A 1 81 ? -11.375 7.48 6.949 1 97.31 81 ASN A CA 1
ATOM 602 C C . ASN A 1 81 ? -12.383 7.871 8.031 1 97.31 81 ASN A C 1
ATOM 604 O O . ASN A 1 81 ? -13.586 7.965 7.762 1 97.31 81 ASN A O 1
ATOM 608 N N . ILE A 1 82 ? -11.906 8.086 9.273 1 97.69 82 ILE A N 1
ATOM 609 C CA . ILE A 1 82 ? -12.766 8.547 10.352 1 97.69 82 ILE A CA 1
ATOM 610 C C . ILE A 1 82 ? -13.336 9.922 10.008 1 97.69 82 ILE A C 1
ATOM 612 O O . ILE A 1 82 ? -14.539 10.156 10.156 1 97.69 82 ILE A O 1
ATOM 616 N N . LEU A 1 83 ? -12.523 10.797 9.539 1 97.75 83 LEU A N 1
ATOM 617 C CA . LEU A 1 83 ? -12.953 12.148 9.195 1 97.75 83 LEU A CA 1
ATOM 618 C C . LEU A 1 83 ? -13.922 12.125 8.016 1 97.75 83 LEU A C 1
ATOM 620 O O . LEU A 1 83 ? -14.898 12.883 8 1 97.75 83 LEU A O 1
ATOM 624 N N . ILE A 1 84 ? -13.656 11.273 7.039 1 96.94 84 ILE A N 1
ATOM 625 C CA . ILE A 1 84 ? -14.555 11.102 5.895 1 96.94 84 ILE A CA 1
ATOM 626 C C . ILE A 1 84 ? -15.914 10.609 6.375 1 96.94 84 ILE A C 1
ATOM 628 O O . ILE A 1 84 ? -16.953 11.125 5.957 1 96.94 84 ILE A O 1
ATOM 632 N N . ALA A 1 85 ? -15.875 9.648 7.254 1 97.06 85 ALA A N 1
ATOM 633 C CA . ALA A 1 85 ? -17.125 9.094 7.773 1 97.06 85 ALA A CA 1
ATOM 634 C C . ALA A 1 85 ? -17.906 10.141 8.562 1 97.06 85 ALA A C 1
ATOM 636 O O . ALA A 1 85 ? -19.141 10.102 8.609 1 97.06 85 ALA A O 1
ATOM 637 N N . LEU A 1 86 ? -17.219 11.055 9.172 1 97.44 86 LEU A N 1
ATOM 638 C CA . LEU A 1 86 ? -17.844 12.133 9.922 1 97.44 86 LEU A CA 1
ATOM 639 C C . LEU A 1 86 ? -18.312 13.25 8.984 1 97.44 86 LEU A C 1
ATOM 641 O O . LEU A 1 86 ? -18.969 14.203 9.422 1 97.44 86 LEU A O 1
ATOM 645 N N . GLU A 1 87 ? -17.922 13.148 7.703 1 95.75 87 GLU A N 1
ATOM 646 C CA . GLU A 1 87 ? -18.25 14.141 6.68 1 95.75 87 GLU A CA 1
ATOM 647 C C . GLU A 1 87 ? -17.688 15.516 7.039 1 95.75 87 GLU A C 1
ATOM 649 O O . GLU A 1 87 ? -18.375 16.531 6.875 1 95.75 87 GLU A O 1
ATOM 654 N N . LEU A 1 88 ? -16.531 15.492 7.578 1 97.06 88 LEU A N 1
ATOM 655 C CA . LEU A 1 88 ? -15.859 16.734 7.938 1 97.06 88 LEU A CA 1
ATOM 656 C C . LEU A 1 88 ? -14.789 17.094 6.906 1 97.06 88 LEU A C 1
ATOM 658 O O . LEU A 1 88 ? -13.953 16.25 6.555 1 97.06 88 LEU A O 1
ATOM 662 N N . PRO A 1 89 ? -14.836 18.359 6.41 1 97.19 89 PRO A N 1
ATOM 663 C CA . PRO A 1 89 ? -13.695 18.797 5.598 1 97.19 89 PRO A CA 1
ATOM 664 C C . PRO A 1 89 ? -12.391 18.828 6.387 1 97.19 89 PRO A C 1
ATOM 666 O O . PRO A 1 89 ? -12.391 19.141 7.578 1 97.19 89 PRO A O 1
ATOM 669 N N . TYR A 1 90 ? -11.312 18.469 5.742 1 98.12 90 TYR A N 1
ATOM 670 C CA . TYR A 1 90 ? -10.047 18.516 6.469 1 98.12 90 TYR A CA 1
ATOM 671 C C . TYR A 1 90 ? -8.898 18.859 5.527 1 98.12 90 TYR A C 1
ATOM 673 O O . TYR A 1 90 ? -9.008 18.703 4.312 1 98.12 90 TYR A O 1
ATOM 681 N N . VAL A 1 91 ? -7.816 19.422 6.078 1 98.06 91 VAL A N 1
ATOM 682 C CA . VAL A 1 91 ? -6.574 19.703 5.367 1 98.06 91 VAL A CA 1
ATOM 683 C C . VAL A 1 91 ? -5.742 18.422 5.246 1 98.06 91 VAL A C 1
ATOM 685 O O . VAL A 1 91 ? -5.438 17.781 6.25 1 98.06 91 VAL A O 1
ATOM 688 N N . GLY A 1 92 ? -5.398 18.078 4.07 1 97.5 92 GLY A N 1
ATOM 689 C CA . GLY A 1 92 ? -4.531 16.922 3.93 1 97.5 92 GLY A CA 1
ATOM 690 C C . GLY A 1 92 ? -4.844 16.094 2.701 1 97.5 92 GLY A C 1
ATOM 691 O O . GLY A 1 92 ? -5.168 16.625 1.643 1 97.5 92 GLY A O 1
ATOM 692 N N . THR A 1 93 ? -4.629 14.812 2.812 1 97.44 93 THR A N 1
ATOM 693 C CA . THR A 1 93 ? -4.738 13.852 1.718 1 97.44 93 THR A CA 1
ATOM 694 C C . THR A 1 93 ? -5.875 12.867 1.974 1 97.44 93 THR A C 1
ATOM 696 O O . THR A 1 93 ? -6.055 12.398 3.098 1 97.44 93 THR A O 1
ATOM 699 N N . HIS A 1 94 ? -6.688 12.617 0.911 1 97.44 94 HIS A N 1
ATOM 700 C CA . HIS A 1 94 ? -7.715 11.578 0.996 1 97.44 94 HIS A CA 1
ATOM 701 C C . HIS A 1 94 ? -7.113 10.242 1.427 1 97.44 94 HIS A C 1
ATOM 703 O O . HIS A 1 94 ? -5.953 9.953 1.129 1 97.44 94 HIS A O 1
ATOM 709 N N . SER A 1 95 ? -7.957 9.391 2.041 1 97.06 95 SER A N 1
ATOM 710 C CA . SER A 1 95 ? -7.5 8.086 2.516 1 97.06 95 SER A CA 1
ATOM 711 C C . SER A 1 95 ? -6.832 7.297 1.396 1 97.06 95 SER A C 1
ATOM 713 O O . SER A 1 95 ? -5.844 6.598 1.629 1 97.06 95 SER A O 1
ATOM 715 N N . ASP A 1 96 ? -7.277 7.387 0.157 1 96.88 96 ASP A N 1
ATOM 716 C CA . ASP A 1 96 ? -6.695 6.68 -0.98 1 96.88 96 ASP A CA 1
ATOM 717 C C . ASP A 1 96 ? -5.23 7.059 -1.175 1 96.88 96 ASP A C 1
ATOM 719 O O . ASP A 1 96 ? -4.371 6.188 -1.322 1 96.88 96 ASP A O 1
ATOM 723 N N . GLY A 1 97 ? -4.98 8.359 -1.204 1 96.88 97 GLY A N 1
ATOM 724 C CA . GLY A 1 97 ? -3.605 8.812 -1.339 1 96.88 97 GLY A CA 1
ATOM 725 C C . GLY A 1 97 ? -2.723 8.398 -0.179 1 96.88 97 GLY A C 1
ATOM 726 O O . GLY A 1 97 ? -1.548 8.078 -0.37 1 96.88 97 GLY A O 1
ATOM 727 N N . CYS A 1 98 ? -3.326 8.398 1.063 1 97.25 98 CYS A N 1
ATOM 728 C CA . CYS A 1 98 ? -2.592 7.938 2.236 1 97.25 98 CYS A CA 1
ATOM 729 C C . CYS A 1 98 ? -2.195 6.477 2.088 1 97.25 98 CYS A C 1
ATOM 731 O O . CYS A 1 98 ? -1.062 6.102 2.396 1 97.25 98 CYS A O 1
ATOM 733 N N . GLN A 1 99 ? -3.084 5.676 1.54 1 95.38 99 GLN A N 1
ATOM 734 C CA . GLN A 1 99 ? -2.838 4.254 1.341 1 95.38 99 GLN A CA 1
ATOM 735 C C . GLN A 1 99 ? -1.714 4.023 0.335 1 95.38 99 GLN A C 1
ATOM 737 O O . GLN A 1 99 ? -0.935 3.08 0.471 1 95.38 99 GLN A O 1
ATOM 742 N N . ARG A 1 100 ? -1.564 4.832 -0.632 1 95.62 100 ARG A N 1
ATOM 743 C CA . ARG A 1 100 ? -0.561 4.684 -1.681 1 95.62 100 ARG A CA 1
ATOM 744 C C . ARG A 1 100 ? 0.795 5.203 -1.218 1 95.62 100 ARG A C 1
ATOM 746 O O . ARG A 1 100 ? 1.829 4.855 -1.792 1 95.62 100 ARG A O 1
ATOM 753 N N . SER A 1 101 ? 0.754 6.012 -0.145 1 96.75 101 SER A N 1
ATOM 754 C CA . SER A 1 101 ? 1.959 6.805 0.071 1 96.75 101 SER A CA 1
ATOM 755 C C . SER A 1 101 ? 2.604 6.477 1.413 1 96.75 101 SER A C 1
ATOM 757 O O . SER A 1 101 ? 3.812 6.645 1.584 1 96.75 101 SER A O 1
ATOM 759 N N . SER A 1 102 ? 1.833 6.023 2.373 1 96.12 102 SER A N 1
ATOM 760 C CA . SER A 1 102 ? 2.338 5.949 3.74 1 96.12 102 SER A CA 1
ATOM 761 C C . SER A 1 102 ? 3.1 4.648 3.98 1 96.12 102 SER A C 1
ATOM 763 O O . SER A 1 102 ? 3.816 4.52 4.977 1 96.12 102 SER A O 1
ATOM 765 N N . PHE A 1 103 ? 2.922 3.633 3.098 1 96.12 103 PHE A N 1
ATOM 766 C CA . PHE A 1 103 ? 3.777 2.455 3.045 1 96.12 103 PHE A CA 1
ATOM 767 C C . PHE A 1 103 ? 4.93 2.666 2.072 1 96.12 103 PHE A C 1
ATOM 769 O O . PHE A 1 103 ? 4.723 2.715 0.857 1 96.12 103 PHE A O 1
ATOM 776 N N . LYS A 1 104 ? 6.133 2.73 2.609 1 97.62 104 LYS A N 1
ATOM 777 C CA . LYS A 1 104 ? 7.285 3.211 1.85 1 97.62 104 LYS A CA 1
ATOM 778 C C . LYS A 1 104 ? 7.516 2.359 0.605 1 97.62 104 LYS A C 1
ATOM 780 O O . LYS A 1 104 ? 7.707 2.891 -0.491 1 97.62 104 LYS A O 1
ATOM 785 N N . PRO A 1 105 ? 7.453 0.956 0.703 1 97.38 105 PRO A N 1
ATOM 786 C CA . PRO A 1 105 ? 7.66 0.186 -0.527 1 97.38 105 PRO A CA 1
ATOM 787 C C . PRO A 1 105 ? 6.566 0.424 -1.562 1 97.38 105 PRO A C 1
ATOM 789 O O . PRO A 1 105 ? 6.844 0.454 -2.766 1 97.38 105 PRO A O 1
ATOM 792 N N . THR A 1 106 ? 5.336 0.613 -1.158 1 97.19 106 THR A N 1
ATOM 793 C CA . THR A 1 106 ? 4.234 0.887 -2.074 1 97.19 106 THR A CA 1
ATOM 794 C C . THR A 1 106 ? 4.414 2.248 -2.742 1 97.19 106 THR A C 1
ATOM 796 O O . THR A 1 106 ? 4.195 2.387 -3.947 1 97.19 106 THR A O 1
ATOM 799 N N . ALA A 1 107 ? 4.766 3.205 -1.9 1 98.19 107 ALA A N 1
ATOM 800 C CA . ALA A 1 107 ? 5.012 4.535 -2.451 1 98.19 107 ALA A CA 1
ATOM 801 C C . ALA A 1 107 ? 6.113 4.496 -3.51 1 98.19 107 ALA A C 1
ATOM 803 O O . ALA A 1 107 ? 5.957 5.051 -4.598 1 98.19 107 ALA A O 1
ATOM 804 N N . LYS A 1 108 ? 7.23 3.822 -3.215 1 98.12 108 LYS A N 1
ATOM 805 C CA . LYS A 1 108 ? 8.344 3.697 -4.152 1 98.12 108 LYS A CA 1
ATOM 806 C C . LYS A 1 108 ? 7.906 2.992 -5.434 1 98.12 108 LYS A C 1
ATOM 808 O O . LYS A 1 108 ? 8.219 3.443 -6.535 1 98.12 108 LYS A O 1
ATOM 813 N N . ALA A 1 109 ? 7.164 1.904 -5.246 1 96.94 109 ALA A N 1
ATOM 814 C CA . ALA A 1 109 ? 6.652 1.166 -6.398 1 96.94 109 ALA A CA 1
ATOM 815 C C . ALA A 1 109 ? 5.754 2.049 -7.262 1 96.94 109 ALA A C 1
ATOM 817 O O . ALA A 1 109 ? 5.789 1.967 -8.492 1 96.94 109 ALA A O 1
ATOM 818 N N . THR A 1 110 ? 4.969 2.883 -6.645 1 97.25 110 THR A N 1
ATOM 819 C CA . THR A 1 110 ? 3.986 3.695 -7.355 1 97.25 110 THR A CA 1
ATOM 820 C C . THR A 1 110 ? 4.664 4.863 -8.07 1 97.25 110 THR A C 1
ATOM 822 O O . THR A 1 110 ? 4.395 5.121 -9.242 1 97.25 110 THR A O 1
ATOM 825 N N . VAL A 1 111 ? 5.594 5.543 -7.414 1 97.75 111 VAL A N 1
ATOM 826 C CA . VAL A 1 111 ? 6.18 6.73 -8.023 1 97.75 111 VAL A CA 1
ATOM 827 C C . VAL A 1 111 ? 7.062 6.328 -9.203 1 97.75 111 VAL A C 1
ATOM 829 O O . VAL A 1 111 ? 7.262 7.109 -10.133 1 97.75 111 VAL A O 1
ATOM 832 N N . ARG A 1 112 ? 7.57 5.109 -9.188 1 96.31 112 ARG A N 1
ATOM 833 C CA . ARG A 1 112 ? 8.344 4.609 -10.32 1 96.31 112 ARG A CA 1
ATOM 834 C C . ARG A 1 112 ? 7.504 4.598 -11.594 1 96.31 112 ARG A C 1
ATOM 836 O O . ARG A 1 112 ? 8.031 4.812 -12.688 1 96.31 112 ARG A O 1
ATOM 843 N N . THR A 1 113 ? 6.219 4.355 -11.445 1 93.94 113 THR A N 1
ATOM 844 C CA . THR A 1 113 ? 5.344 4.371 -12.617 1 93.94 113 THR A CA 1
ATOM 845 C C . THR A 1 113 ? 5.266 5.77 -13.219 1 93.94 113 THR A C 1
ATOM 847 O O . THR A 1 113 ? 4.949 5.93 -14.398 1 93.94 113 THR A O 1
ATOM 850 N N . GLY A 1 114 ? 5.562 6.809 -12.43 1 95.31 114 GLY A N 1
ATOM 851 C CA . GLY A 1 114 ? 5.586 8.188 -12.898 1 95.31 114 GLY A CA 1
ATOM 852 C C . GLY A 1 114 ? 6.949 8.625 -13.398 1 95.31 114 GLY A C 1
ATOM 853 O O . GLY A 1 114 ? 7.141 9.781 -13.766 1 95.31 114 GLY A O 1
ATOM 854 N N . GLY A 1 115 ? 7.895 7.703 -13.344 1 96.69 115 GLY A N 1
ATOM 855 C CA . GLY A 1 115 ? 9.219 7.988 -13.883 1 96.69 115 GLY A CA 1
ATOM 856 C C . GLY A 1 115 ? 10.18 8.516 -12.844 1 96.69 115 GLY A C 1
ATOM 857 O O . GLY A 1 115 ? 11.258 9.016 -13.18 1 96.69 115 GLY A O 1
ATOM 858 N N . VAL A 1 116 ? 9.852 8.508 -11.617 1 98.38 116 VAL A N 1
ATOM 859 C CA . VAL A 1 116 ? 10.711 9 -10.539 1 98.38 116 VAL A CA 1
ATOM 860 C C . VAL A 1 116 ? 11.641 7.883 -10.078 1 98.38 116 VAL A C 1
ATOM 862 O O . VAL A 1 116 ? 11.195 6.754 -9.844 1 98.38 116 VAL A O 1
ATOM 865 N N . LEU A 1 117 ? 12.922 8.148 -9.977 1 98.31 117 LEU A N 1
ATOM 866 C CA . LEU A 1 117 ? 13.914 7.16 -9.57 1 98.31 117 LEU A CA 1
ATOM 867 C C . LEU A 1 117 ? 13.93 7.008 -8.047 1 98.31 117 LEU A C 1
ATOM 869 O O . LEU A 1 117 ? 13.781 7.988 -7.32 1 98.31 117 LEU A O 1
ATOM 873 N N . SER A 1 118 ? 14.016 5.871 -7.586 1 98.38 118 SER A N 1
ATOM 874 C CA . SER A 1 118 ? 14.266 5.5 -6.195 1 98.38 118 SER A CA 1
ATOM 875 C C . SER A 1 118 ? 15.352 4.434 -6.094 1 98.38 118 SER A C 1
ATOM 877 O O . SER A 1 118 ? 15.539 3.646 -7.023 1 98.38 118 SER A O 1
ATOM 879 N N . PRO A 1 119 ? 16.125 4.391 -5.004 1 98.31 119 PRO A N 1
ATOM 880 C CA . PRO A 1 119 ? 17.188 3.377 -4.898 1 98.31 119 PRO A CA 1
ATOM 881 C C . PRO A 1 119 ? 16.641 1.951 -5 1 98.31 119 PRO A C 1
ATOM 883 O O . PRO A 1 119 ? 15.539 1.672 -4.539 1 98.31 119 PRO A O 1
ATOM 886 N N . ASP A 1 120 ? 17.453 1.066 -5.602 1 97 120 ASP A N 1
ATOM 887 C CA . ASP A 1 120 ? 17.109 -0.352 -5.59 1 97 120 ASP A CA 1
ATOM 888 C C . ASP A 1 120 ? 16.875 -0.851 -4.164 1 97 120 ASP A C 1
ATOM 890 O O . ASP A 1 120 ? 17.625 -0.482 -3.25 1 97 120 ASP A O 1
ATOM 894 N N . SER A 1 121 ? 15.852 -1.627 -3.996 1 98 121 SER A N 1
ATOM 895 C CA . SER A 1 121 ? 15.508 -2.01 -2.633 1 98 121 SER A CA 1
ATOM 896 C C . SER A 1 121 ? 14.797 -3.361 -2.602 1 98 121 SER A C 1
ATOM 898 O O . SER A 1 121 ? 14.305 -3.83 -3.627 1 98 121 SER A O 1
ATOM 900 N N . VAL A 1 122 ? 14.828 -4.012 -1.43 1 97.69 122 VAL A N 1
ATOM 901 C CA . VAL A 1 122 ? 14.016 -5.184 -1.113 1 97.69 122 VAL A CA 1
ATOM 902 C C . VAL A 1 122 ? 13.227 -4.938 0.171 1 97.69 122 VAL A C 1
ATOM 904 O O . VAL A 1 122 ? 13.742 -4.328 1.114 1 97.69 122 VAL A O 1
ATOM 907 N N . THR A 1 123 ? 11.992 -5.316 0.122 1 97.69 123 THR A N 1
ATOM 908 C CA . THR A 1 123 ? 11.156 -5.273 1.316 1 97.69 123 THR A CA 1
ATOM 909 C C . THR A 1 123 ? 10.812 -6.684 1.791 1 97.69 123 THR A C 1
ATOM 911 O O . THR A 1 123 ? 10.289 -7.492 1.022 1 97.69 123 THR A O 1
ATOM 914 N N . LEU A 1 124 ? 11.109 -6.965 3.049 1 97.44 124 LEU A N 1
ATOM 915 C CA . LEU A 1 124 ? 10.906 -8.305 3.578 1 97.44 124 LEU A CA 1
ATOM 916 C C . LEU A 1 124 ? 10.164 -8.258 4.91 1 97.44 124 LEU A C 1
ATOM 918 O O . LEU A 1 124 ? 10.484 -7.434 5.773 1 97.44 124 LEU A O 1
ATOM 922 N N . PRO A 1 125 ? 9.156 -9.148 5.031 1 96.12 125 PRO A N 1
ATOM 923 C CA . PRO A 1 125 ? 8.547 -9.281 6.355 1 96.12 125 PRO A CA 1
ATOM 924 C C . PRO A 1 125 ? 9.469 -9.969 7.359 1 96.12 125 PRO A C 1
ATOM 926 O O . PRO A 1 125 ? 10.289 -10.812 6.977 1 96.12 125 PRO A O 1
ATOM 929 N N . ARG A 1 126 ? 9.289 -9.602 8.617 1 96.12 126 ARG A N 1
ATOM 930 C CA . ARG A 1 126 ? 10.07 -10.18 9.703 1 96.12 126 ARG A CA 1
ATOM 931 C C . ARG A 1 126 ? 10.016 -11.703 9.68 1 96.12 126 ARG A C 1
ATOM 933 O O . ARG A 1 126 ? 11.008 -12.375 9.953 1 96.12 126 ARG A O 1
ATOM 940 N N . ALA A 1 127 ? 8.914 -12.281 9.273 1 93.94 127 ALA A N 1
ATOM 941 C CA . ALA A 1 127 ? 8.68 -13.727 9.281 1 93.94 127 ALA A CA 1
ATOM 942 C C . ALA A 1 127 ? 9.648 -14.445 8.352 1 93.94 127 ALA A C 1
ATOM 944 O O . ALA A 1 127 ? 10 -15.602 8.586 1 93.94 127 ALA A O 1
ATOM 945 N N . TYR A 1 128 ? 10.102 -13.805 7.316 1 94.5 128 TYR A N 1
ATOM 946 C CA . TYR A 1 128 ? 10.969 -14.461 6.34 1 94.5 128 TYR A CA 1
ATOM 947 C C . TYR A 1 128 ? 12.367 -14.672 6.91 1 94.5 128 TYR A C 1
ATOM 949 O O . TYR A 1 128 ? 13.094 -15.562 6.473 1 94.5 128 TYR A O 1
ATOM 957 N N . PHE A 1 129 ? 12.734 -13.883 7.875 1 94.44 129 PHE A N 1
ATOM 958 C CA . PHE A 1 129 ? 14.039 -14.07 8.492 1 94.44 129 PHE A CA 1
ATOM 959 C C . PHE A 1 129 ? 14.062 -15.336 9.344 1 94.44 129 PHE A C 1
ATOM 961 O O . PHE A 1 129 ? 15.047 -16.078 9.328 1 94.44 129 PHE A O 1
ATOM 968 N N . SER A 1 130 ? 13.008 -15.562 10.016 1 92.94 130 SER A N 1
ATOM 969 C CA . SER A 1 130 ? 12.914 -16.797 10.781 1 92.94 130 SER A CA 1
ATOM 970 C C . SER A 1 130 ? 12.633 -18 9.875 1 92.94 130 SER A C 1
ATOM 972 O O . SER A 1 130 ? 13.219 -19.062 10.055 1 92.94 130 SER A O 1
ATOM 974 N N . GLN A 1 131 ? 11.812 -17.859 8.922 1 94 131 GLN A N 1
ATOM 975 C CA . GLN A 1 131 ? 11.336 -18.938 8.062 1 94 131 GLN A CA 1
ATOM 976 C C . GLN A 1 131 ? 12.445 -19.422 7.129 1 94 131 GLN A C 1
ATOM 978 O O . GLN A 1 131 ? 12.609 -20.625 6.934 1 94 131 GLN A O 1
ATOM 983 N N . LEU A 1 132 ? 13.203 -18.484 6.555 1 96.31 132 LEU A N 1
ATOM 984 C CA . LEU A 1 132 ? 14.195 -18.828 5.543 1 96.31 132 LEU A CA 1
ATOM 985 C C . LEU A 1 132 ? 15.594 -18.891 6.152 1 96.31 132 LEU A C 1
ATOM 987 O O . LEU A 1 132 ? 16.516 -19.438 5.535 1 96.31 132 LEU A O 1
ATOM 991 N N . GLY A 1 133 ? 15.773 -18.438 7.402 1 95.06 133 GLY A N 1
ATOM 992 C CA . GLY A 1 133 ? 17.078 -18.297 8.031 1 95.06 133 GLY A CA 1
ATOM 993 C C . GLY A 1 133 ? 17.672 -16.906 7.883 1 95.06 133 GLY A C 1
ATOM 994 O O . GLY A 1 133 ? 18.016 -16.484 6.773 1 95.06 133 GLY A O 1
ATOM 995 N N . ALA A 1 134 ? 17.875 -16.312 9.031 1 94.81 134 ALA A N 1
ATOM 996 C CA . ALA A 1 134 ? 18.281 -14.906 9.07 1 94.81 134 ALA A CA 1
ATOM 997 C C . ALA A 1 134 ? 19.609 -14.703 8.367 1 94.81 134 ALA A C 1
ATOM 999 O O . ALA A 1 134 ? 19.766 -13.766 7.57 1 94.81 134 ALA A O 1
ATOM 1000 N N . GLN A 1 135 ? 20.547 -15.555 8.625 1 94.94 135 GLN A N 1
ATOM 1001 C CA . GLN A 1 135 ? 21.875 -15.414 8.039 1 94.94 135 GLN A CA 1
ATOM 1002 C C . GLN A 1 135 ? 21.812 -15.555 6.52 1 94.94 135 GLN A C 1
ATOM 1004 O O . GLN A 1 135 ? 22.453 -14.773 5.801 1 94.94 135 GLN A O 1
ATOM 1009 N N . GLU A 1 136 ? 21.078 -16.5 6.074 1 96 136 GLU A N 1
ATOM 1010 C CA . GLU A 1 136 ? 20.953 -16.719 4.637 1 96 136 GLU A CA 1
ATOM 1011 C C . GLU A 1 136 ? 20.281 -15.523 3.951 1 96 136 GLU A C 1
ATOM 1013 O O . GLU A 1 136 ? 20.75 -15.078 2.898 1 96 136 GLU A O 1
ATOM 1018 N N . VAL A 1 137 ? 19.25 -15.039 4.508 1 97.25 137 VAL A N 1
ATOM 1019 C CA . VAL A 1 137 ? 18.5 -13.922 3.941 1 97.25 137 VAL A CA 1
ATOM 1020 C C . VAL A 1 137 ? 19.391 -12.672 3.908 1 97.25 137 VAL A C 1
ATOM 1022 O O . VAL A 1 137 ? 19.469 -11.984 2.889 1 97.25 137 VAL A O 1
ATOM 1025 N N . LEU A 1 138 ? 20.047 -12.383 4.988 1 97.25 138 LEU A N 1
ATOM 1026 C CA . LEU A 1 138 ? 20.891 -11.195 5.062 1 97.25 138 LEU A CA 1
ATOM 1027 C C . LEU A 1 138 ? 22.047 -11.289 4.066 1 97.25 138 LEU A C 1
ATOM 1029 O O . LEU A 1 138 ? 22.422 -10.289 3.449 1 97.25 138 LEU A O 1
ATOM 1033 N N . GLY A 1 139 ? 22.609 -12.484 3.986 1 97.31 139 GLY A N 1
ATOM 1034 C CA . GLY A 1 139 ? 23.641 -12.68 2.984 1 97.31 139 GLY A CA 1
ATOM 1035 C C . GLY A 1 139 ? 23.156 -12.445 1.567 1 97.31 139 GLY A C 1
ATOM 1036 O O . GLY A 1 139 ? 23.844 -11.805 0.767 1 97.31 139 GLY A O 1
ATOM 1037 N N . LEU A 1 140 ? 22.016 -12.961 1.279 1 97.44 140 LEU A N 1
ATOM 1038 C CA . LEU A 1 140 ? 21.422 -12.797 -0.037 1 97.44 140 LEU A CA 1
ATOM 1039 C C . LEU A 1 140 ? 21.172 -11.32 -0.34 1 97.44 140 LEU A C 1
ATOM 1041 O O . LEU A 1 140 ? 21.5 -10.844 -1.428 1 97.44 140 LEU A O 1
ATOM 1045 N N . VAL A 1 141 ? 20.609 -10.586 0.581 1 96.31 141 VAL A N 1
ATOM 1046 C CA . VAL A 1 141 ? 20.281 -9.172 0.417 1 96.31 141 VAL A CA 1
ATOM 1047 C C . VAL A 1 141 ? 21.547 -8.359 0.216 1 96.31 141 VAL A C 1
ATOM 1049 O O . VAL A 1 141 ? 21.625 -7.523 -0.692 1 96.31 141 VAL A O 1
ATOM 1052 N N . ALA A 1 142 ? 22.516 -8.602 1.074 1 97.56 142 ALA A N 1
ATOM 1053 C CA . ALA A 1 142 ? 23.797 -7.883 0.967 1 97.56 142 ALA A CA 1
ATOM 1054 C C . ALA A 1 142 ? 24.469 -8.156 -0.376 1 97.56 142 ALA A C 1
ATOM 1056 O O . ALA A 1 142 ? 25.078 -7.262 -0.957 1 97.56 142 ALA A O 1
ATOM 1057 N N . GLY A 1 143 ? 24.406 -9.359 -0.806 1 97.56 143 GLY A N 1
ATOM 1058 C CA . GLY A 1 143 ? 24.969 -9.703 -2.098 1 97.56 143 GLY A CA 1
ATOM 1059 C C . GLY A 1 143 ? 24.266 -9.031 -3.262 1 97.56 143 GLY A C 1
ATOM 1060 O O . GLY A 1 143 ? 24.906 -8.609 -4.223 1 97.56 143 GLY A O 1
ATOM 1061 N N . HIS A 1 144 ? 23.016 -8.898 -3.199 1 97.75 144 HIS A N 1
ATOM 1062 C CA . HIS A 1 144 ? 22.188 -8.359 -4.281 1 97.75 144 HIS A CA 1
ATOM 1063 C C . HIS A 1 144 ? 22.297 -6.84 -4.344 1 97.75 144 HIS A C 1
ATOM 1065 O O . HIS A 1 144 ? 22.531 -6.273 -5.41 1 97.75 144 HIS A O 1
ATOM 1071 N N . LEU A 1 145 ? 22.156 -6.137 -3.205 1 98.31 145 LEU A N 1
ATOM 1072 C CA . LEU A 1 145 ? 22.094 -4.68 -3.162 1 98.31 145 LEU A CA 1
ATOM 1073 C C . LEU A 1 145 ? 23.5 -4.086 -3.031 1 98.31 145 LEU A C 1
ATOM 1075 O O . LEU A 1 145 ? 23.703 -2.91 -3.338 1 98.31 145 LEU A O 1
ATOM 1079 N N . GLY A 1 146 ? 24.391 -4.93 -2.584 1 97.94 146 GLY A N 1
ATOM 1080 C CA . GLY A 1 146 ? 25.672 -4.383 -2.16 1 97.94 146 GLY A CA 1
ATOM 1081 C C . GLY A 1 146 ? 25.578 -3.617 -0.854 1 97.94 146 GLY A C 1
ATOM 1082 O O . GLY A 1 146 ? 24.484 -3.359 -0.346 1 97.94 146 GLY A O 1
ATOM 1083 N N . LEU A 1 147 ? 26.781 -3.359 -0.213 1 97.88 147 LEU A N 1
ATOM 1084 C CA . LEU A 1 147 ? 26.891 -2.506 0.964 1 97.88 147 LEU A CA 1
ATOM 1085 C C . LEU A 1 147 ? 27.609 -1.203 0.622 1 97.88 147 LEU A C 1
ATOM 1087 O O . LEU A 1 147 ? 28.5 -1.187 -0.227 1 97.88 147 LEU A O 1
ATOM 1091 N N . PRO A 1 148 ? 27.25 -0.058 1.181 1 98.31 148 PRO A N 1
ATOM 1092 C CA . PRO A 1 148 ? 26.344 0.08 2.316 1 98.31 148 PRO A CA 1
ATOM 1093 C C . PRO A 1 148 ? 24.875 0.123 1.892 1 98.31 148 PRO A C 1
ATOM 1095 O O . PRO A 1 148 ? 24.578 0.371 0.72 1 98.31 148 PRO A O 1
ATOM 1098 N N . VAL A 1 149 ? 23.984 -0.161 2.881 1 98.75 149 VAL A N 1
ATOM 1099 C CA . VAL A 1 149 ? 22.547 -0.076 2.676 1 98.75 149 VAL A CA 1
ATOM 1100 C C . VAL A 1 149 ? 21.906 0.763 3.785 1 98.75 149 VAL A C 1
ATOM 1102 O O . VAL A 1 149 ? 22.562 1.063 4.789 1 98.75 149 VAL A O 1
ATOM 1105 N N . VAL A 1 150 ? 20.703 1.233 3.545 1 98.5 150 VAL A N 1
ATOM 1106 C CA . VAL A 1 150 ? 19.859 1.839 4.562 1 98.5 150 VAL A CA 1
ATOM 1107 C C . VAL A 1 150 ? 18.672 0.921 4.859 1 98.5 150 VAL A C 1
ATOM 1109 O O . VAL A 1 150 ? 18.016 0.414 3.936 1 98.5 150 VAL A O 1
ATOM 1112 N N . VAL A 1 151 ? 18.438 0.645 6.148 1 98.56 151 VAL A N 1
ATOM 1113 C CA . VAL A 1 151 ? 17.312 -0.152 6.605 1 98.56 151 VAL A CA 1
ATOM 1114 C C . VAL A 1 151 ? 16.25 0.76 7.227 1 98.56 151 VAL A C 1
ATOM 1116 O O . VAL A 1 151 ? 16.578 1.619 8.055 1 98.56 151 VAL A O 1
ATOM 1119 N N . LYS A 1 152 ? 15.023 0.643 6.785 1 97.94 152 LYS A N 1
ATOM 1120 C CA . LYS A 1 152 ? 13.953 1.478 7.328 1 97.94 152 LYS A CA 1
ATOM 1121 C C . LYS A 1 152 ? 12.68 0.669 7.531 1 97.94 152 LYS A C 1
ATOM 1123 O O . LYS A 1 152 ? 12.398 -0.261 6.773 1 97.94 152 LYS A O 1
ATOM 1128 N N . PRO A 1 153 ? 11.898 1.029 8.594 1 97.56 153 PRO A N 1
ATOM 1129 C CA . PRO A 1 153 ? 10.578 0.411 8.734 1 97.56 153 PRO A CA 1
ATOM 1130 C C . PRO A 1 153 ? 9.656 0.703 7.547 1 97.56 153 PRO A C 1
ATOM 1132 O O . PRO A 1 153 ? 9.844 1.705 6.852 1 97.56 153 PRO A O 1
ATOM 1135 N N . ASN A 1 154 ? 8.672 -0.219 7.344 1 95.75 154 ASN A N 1
ATOM 1136 C CA . ASN A 1 154 ? 7.699 -0.103 6.262 1 95.75 154 ASN A CA 1
ATOM 1137 C C . ASN A 1 154 ? 6.91 1.199 6.355 1 95.75 154 ASN A C 1
ATOM 1139 O O . ASN A 1 154 ? 6.59 1.811 5.332 1 95.75 154 ASN A O 1
ATOM 1143 N N . GLN A 1 155 ? 6.57 1.584 7.543 1 95.25 155 GLN A N 1
ATOM 1144 C CA . GLN A 1 155 ? 5.855 2.82 7.832 1 95.25 155 GLN A CA 1
ATOM 1145 C C . GLN A 1 155 ? 6.559 3.623 8.922 1 95.25 155 GLN A C 1
ATOM 1147 O O . GLN A 1 155 ? 7.539 3.158 9.508 1 95.25 155 GLN A O 1
ATOM 1152 N N . GLY A 1 156 ? 6.055 4.82 9.117 1 92.69 156 GLY A N 1
ATOM 1153 C CA . GLY A 1 156 ? 6.594 5.676 10.164 1 92.69 156 GLY A CA 1
ATOM 1154 C C . GLY A 1 156 ? 7.426 6.824 9.625 1 92.69 156 GLY A C 1
ATOM 1155 O O . GLY A 1 156 ? 7.602 6.953 8.414 1 92.69 156 GLY A O 1
ATOM 1156 N N . GLY A 1 157 ? 7.895 7.645 10.547 1 92.75 157 GLY A N 1
ATOM 1157 C CA . GLY A 1 157 ? 8.633 8.852 10.203 1 92.75 157 GLY A CA 1
ATOM 1158 C C . GLY A 1 157 ? 9.648 9.242 11.258 1 92.75 157 GLY A C 1
ATOM 1159 O O . GLY A 1 157 ? 10 8.438 12.125 1 92.75 157 GLY A O 1
ATOM 1160 N N . SER A 1 158 ? 10.211 10.336 11.023 1 92.12 158 SER A N 1
ATOM 1161 C CA . SER A 1 158 ? 11.125 10.969 11.969 1 92.12 158 SER A CA 1
ATOM 1162 C C . SER A 1 158 ? 12.438 10.188 12.07 1 92.12 158 SER A C 1
ATOM 1164 O O . SER A 1 158 ? 13.141 10.281 13.078 1 92.12 158 SER A O 1
ATOM 1166 N N . GLY A 1 159 ? 12.664 9.367 11.109 1 93.44 159 GLY A N 1
ATOM 1167 C CA . GLY A 1 159 ? 13.898 8.594 11.086 1 93.44 159 GLY A CA 1
ATOM 1168 C C . GLY A 1 159 ? 13.906 7.453 12.086 1 93.44 159 GLY A C 1
ATOM 1169 O O . GLY A 1 159 ? 14.938 6.816 12.305 1 93.44 159 GLY A O 1
ATOM 1170 N N . LEU A 1 160 ? 12.773 7.258 12.734 1 94.88 160 LEU A N 1
ATOM 1171 C CA . LEU A 1 160 ? 12.711 6.191 13.727 1 94.88 160 LEU A CA 1
ATOM 1172 C C . LEU A 1 160 ? 12.859 4.824 13.07 1 94.88 160 LEU A C 1
ATOM 1174 O O . LEU A 1 160 ? 12.141 4.508 12.117 1 94.88 160 LEU A O 1
ATOM 1178 N N . GLY A 1 161 ? 13.797 4.043 13.539 1 96 161 GLY A N 1
ATOM 1179 C CA . GLY A 1 161 ? 14.039 2.705 13.031 1 96 161 GLY A CA 1
ATOM 1180 C C . GLY A 1 161 ? 14.891 2.689 11.773 1 96 161 GLY A C 1
ATOM 1181 O O . GLY A 1 161 ? 15.125 1.629 11.188 1 96 161 GLY A O 1
ATOM 1182 N N . VAL A 1 162 ? 15.297 3.857 11.312 1 97.19 162 VAL A N 1
ATOM 1183 C CA . VAL A 1 162 ? 16.141 3.955 10.125 1 97.19 162 VAL A CA 1
ATOM 1184 C C . VAL A 1 162 ? 17.609 3.801 10.523 1 97.19 162 VAL A C 1
ATOM 1186 O O . VAL A 1 162 ? 18.078 4.445 11.461 1 97.19 162 VAL A O 1
ATOM 1189 N N . SER A 1 163 ? 18.312 2.957 9.859 1 97.44 163 SER A N 1
ATOM 1190 C CA . SER A 1 163 ? 19.719 2.725 10.172 1 97.44 163 SER A CA 1
ATOM 1191 C C . SER A 1 163 ? 20.547 2.586 8.898 1 97.44 163 SER A C 1
ATOM 1193 O O . SER A 1 163 ? 20.078 2.045 7.898 1 97.44 163 SER A O 1
ATOM 1195 N N . TYR A 1 164 ? 21.703 3.137 8.969 1 97.12 164 TYR A N 1
ATOM 1196 C CA . TYR A 1 164 ? 22.766 2.908 7.992 1 97.12 164 TYR A CA 1
ATOM 1197 C C . TYR A 1 164 ? 23.594 1.683 8.359 1 97.12 164 TYR A C 1
ATOM 1199 O O . TYR A 1 164 ? 23.922 1.475 9.531 1 97.12 164 TYR A O 1
ATOM 1207 N N . ALA A 1 165 ? 23.891 0.774 7.371 1 98.12 165 ALA A N 1
ATOM 1208 C CA . ALA A 1 165 ? 24.719 -0.413 7.609 1 98.12 165 ALA A CA 1
ATOM 1209 C C . ALA A 1 165 ? 25.781 -0.573 6.523 1 98.12 165 ALA A C 1
ATOM 1211 O O . ALA A 1 165 ? 25.453 -0.664 5.336 1 98.12 165 ALA A O 1
ATOM 1212 N N . SER A 1 166 ? 27.016 -0.698 6.938 1 97.94 166 SER A N 1
ATOM 1213 C CA . SER A 1 166 ? 28.109 -0.785 5.977 1 97.94 166 SER A CA 1
ATOM 1214 C C . SER A 1 166 ? 28.75 -2.168 5.988 1 97.94 166 SER A C 1
ATOM 1216 O O . SER A 1 166 ? 29.656 -2.453 5.191 1 97.94 166 SER A O 1
ATOM 1218 N N . ASP A 1 167 ? 28.359 -3.006 6.871 1 97.75 167 ASP A N 1
ATOM 1219 C CA . ASP A 1 167 ? 28.828 -4.387 6.922 1 97.75 167 ASP A CA 1
ATOM 1220 C C . ASP A 1 167 ? 27.75 -5.312 7.48 1 97.75 167 ASP A C 1
ATOM 1222 O O . ASP A 1 167 ? 26.656 -4.863 7.836 1 97.75 167 ASP A O 1
ATOM 1226 N N . ALA A 1 168 ? 28.078 -6.594 7.566 1 96.5 168 ALA A N 1
ATOM 1227 C CA . ALA A 1 168 ? 27.094 -7.613 7.926 1 96.5 168 ALA A CA 1
ATOM 1228 C C . ALA A 1 168 ? 26.625 -7.438 9.367 1 96.5 168 ALA A C 1
ATOM 1230 O O . ALA A 1 168 ? 25.453 -7.645 9.664 1 96.5 168 ALA A O 1
ATOM 1231 N N . ASP A 1 169 ? 27.516 -7.098 10.203 1 97.5 169 ASP A N 1
ATOM 1232 C CA . ASP A 1 169 ? 27.172 -6.93 11.609 1 97.5 169 ASP A CA 1
ATOM 1233 C C . ASP A 1 169 ? 26.234 -5.734 11.797 1 97.5 169 ASP A C 1
ATOM 1235 O O . ASP A 1 169 ? 25.25 -5.816 12.531 1 97.5 169 ASP A O 1
ATOM 1239 N N . GLU A 1 170 ? 26.578 -4.641 11.117 1 98.06 170 GLU A N 1
ATOM 1240 C CA . GLU A 1 170 ? 25.734 -3.459 11.172 1 98.06 170 GLU A CA 1
ATOM 1241 C C . GLU A 1 170 ? 24.359 -3.748 10.562 1 98.06 170 GLU A C 1
ATOM 1243 O O . GLU A 1 170 ? 23.344 -3.252 11.055 1 98.06 170 GLU A O 1
ATOM 1248 N N . LEU A 1 171 ? 24.359 -4.516 9.523 1 98.12 171 LEU A N 1
ATOM 1249 C CA . LEU A 1 171 ? 23.094 -4.863 8.891 1 98.12 171 LEU A CA 1
ATOM 1250 C C . LEU A 1 171 ? 22.203 -5.668 9.836 1 98.12 171 LEU A C 1
ATOM 1252 O O . LEU A 1 171 ? 21.016 -5.391 9.961 1 98.12 171 LEU A O 1
ATOM 1256 N N . ARG A 1 172 ? 22.797 -6.621 10.531 1 97.19 172 ARG A N 1
ATOM 1257 C CA . ARG A 1 172 ? 22.047 -7.41 11.5 1 97.19 172 ARG A CA 1
ATOM 1258 C C . ARG A 1 172 ? 21.453 -6.523 12.586 1 97.19 172 ARG A C 1
ATOM 1260 O O . ARG A 1 172 ? 20.266 -6.648 12.922 1 97.19 172 ARG A O 1
ATOM 1267 N N . SER A 1 173 ? 22.281 -5.625 13.102 1 97.81 173 SER A N 1
ATOM 1268 C CA . SER A 1 173 ? 21.828 -4.703 14.141 1 97.81 173 SER A CA 1
ATOM 1269 C C . SER A 1 173 ? 20.719 -3.789 13.617 1 97.81 173 SER A C 1
ATOM 1271 O O . SER A 1 173 ? 19.766 -3.49 14.344 1 97.81 173 SER A O 1
ATOM 1273 N N . ALA A 1 174 ? 20.875 -3.342 12.391 1 97.88 174 ALA A N 1
ATOM 1274 C CA . ALA A 1 174 ? 19.891 -2.48 11.758 1 97.88 174 ALA A CA 1
ATOM 1275 C C . ALA A 1 174 ? 18.531 -3.188 11.648 1 97.88 174 ALA A C 1
ATOM 1277 O O . ALA A 1 174 ? 17.484 -2.58 11.875 1 97.88 174 ALA A O 1
ATOM 1278 N N . MET A 1 175 ? 18.609 -4.457 11.336 1 97.81 175 MET A N 1
ATOM 1279 C CA . MET A 1 175 ? 17.375 -5.23 11.203 1 97.81 175 MET A CA 1
ATOM 1280 C C . MET A 1 175 ? 16.656 -5.344 12.547 1 97.81 175 MET A C 1
ATOM 1282 O O . MET A 1 175 ? 15.438 -5.188 12.617 1 97.81 175 MET A O 1
ATOM 1286 N N . VAL A 1 176 ? 17.406 -5.594 13.562 1 97 176 VAL A N 1
ATOM 1287 C CA . VAL A 1 176 ? 16.844 -5.711 14.906 1 97 176 VAL A CA 1
ATOM 1288 C C . VAL A 1 176 ? 16.172 -4.398 15.305 1 97 176 VAL A C 1
ATOM 1290 O O . VAL A 1 176 ? 15.031 -4.391 15.781 1 97 176 VAL A O 1
ATOM 1293 N N . ALA A 1 177 ? 16.844 -3.326 15.055 1 97 177 ALA A N 1
ATOM 1294 C CA . ALA A 1 177 ? 16.297 -2.01 15.367 1 97 177 ALA A CA 1
ATOM 1295 C C . ALA A 1 177 ? 15.031 -1.739 14.562 1 97 177 ALA A C 1
ATOM 1297 O O . ALA A 1 177 ? 14.031 -1.255 15.109 1 97 177 ALA A O 1
ATOM 1298 N N . CYS A 1 178 ? 15.055 -2.049 13.328 1 97.75 178 CYS A N 1
ATOM 1299 C CA . CYS A 1 178 ? 13.938 -1.812 12.43 1 97.75 178 CYS A CA 1
ATOM 1300 C C . CYS A 1 178 ? 12.688 -2.557 12.906 1 97.75 178 CYS A C 1
ATOM 1302 O O . CYS A 1 178 ? 11.602 -1.989 12.938 1 97.75 178 CYS A O 1
ATOM 1304 N N . PHE A 1 179 ? 12.852 -3.799 13.359 1 97.31 179 PHE A N 1
ATOM 1305 C CA . PHE A 1 179 ? 11.727 -4.668 13.695 1 97.31 179 PHE A CA 1
ATOM 1306 C C . PHE A 1 179 ? 11.125 -4.285 15.039 1 97.31 179 PHE A C 1
ATOM 1308 O O . PHE A 1 179 ? 10.07 -4.785 15.414 1 97.31 179 PHE A O 1
ATOM 1315 N N . SER A 1 180 ? 11.766 -3.367 15.766 1 96.38 180 SER A N 1
ATOM 1316 C CA . SER A 1 180 ? 11.148 -2.777 16.953 1 96.38 180 SER A CA 1
ATOM 1317 C C . SER A 1 180 ? 10.047 -1.793 16.562 1 96.38 180 SER A C 1
ATOM 1319 O O . SER A 1 180 ? 9.219 -1.424 17.406 1 96.38 180 SER A O 1
ATOM 1321 N N . TYR A 1 181 ? 10.055 -1.395 15.32 1 94.62 181 TYR A N 1
ATOM 1322 C CA . TYR A 1 181 ? 9.102 -0.367 14.906 1 94.62 181 TYR A CA 1
ATOM 1323 C C . TYR A 1 181 ? 8.07 -0.937 13.938 1 94.62 181 TYR A C 1
ATOM 1325 O O . TYR A 1 181 ? 6.957 -0.42 13.836 1 94.62 181 TYR A O 1
ATOM 1333 N N . ASP A 1 182 ? 8.461 -1.933 13.188 1 95.12 182 ASP A N 1
ATOM 1334 C CA . ASP A 1 182 ? 7.566 -2.475 12.164 1 95.12 182 ASP A CA 1
ATOM 1335 C C . ASP A 1 182 ? 7.883 -3.941 11.883 1 95.12 182 ASP A C 1
ATOM 1337 O O . ASP A 1 182 ? 9.016 -4.391 12.086 1 95.12 182 ASP A O 1
ATOM 1341 N N . ASP A 1 183 ? 6.902 -4.648 11.375 1 94.62 183 ASP A N 1
ATOM 1342 C CA . ASP A 1 183 ? 7.094 -6.062 11.078 1 94.62 183 ASP A CA 1
ATOM 1343 C C . ASP A 1 183 ? 7.609 -6.262 9.648 1 94.62 183 ASP A C 1
ATOM 1345 O O . ASP A 1 183 ? 7.789 -7.395 9.203 1 94.62 183 ASP A O 1
ATOM 1349 N N . ARG A 1 184 ? 7.84 -5.211 8.938 1 96 184 ARG A N 1
ATOM 1350 C CA . ARG A 1 184 ? 8.422 -5.23 7.602 1 96 184 ARG A CA 1
ATOM 1351 C C . ARG A 1 184 ? 9.594 -4.258 7.5 1 96 184 ARG A C 1
ATOM 1353 O O . ARG A 1 184 ? 9.531 -3.148 8.039 1 96 184 ARG A O 1
ATOM 1360 N N . ALA A 1 185 ? 10.609 -4.703 6.844 1 98.19 185 ALA A N 1
ATOM 1361 C CA . ALA A 1 185 ? 11.797 -3.877 6.668 1 98.19 185 ALA A CA 1
ATOM 1362 C C . ALA A 1 185 ? 12.062 -3.605 5.188 1 98.19 185 ALA A C 1
ATOM 1364 O O . ALA A 1 185 ? 12.07 -4.531 4.371 1 98.19 185 ALA A O 1
ATOM 1365 N N . LEU A 1 186 ? 12.156 -2.369 4.863 1 98.56 186 LEU A N 1
ATOM 1366 C CA . LEU A 1 186 ? 12.664 -1.946 3.564 1 98.56 186 LEU A CA 1
ATOM 1367 C C . LEU A 1 186 ? 14.172 -1.734 3.613 1 98.56 186 LEU A C 1
ATOM 1369 O O . LEU A 1 186 ? 14.664 -0.921 4.398 1 98.56 186 LEU A O 1
ATOM 1373 N N . ILE A 1 187 ? 14.93 -2.51 2.873 1 98.75 187 ILE A N 1
ATOM 1374 C CA . ILE A 1 187 ? 16.375 -2.387 2.758 1 98.75 187 ILE A CA 1
ATOM 1375 C C . ILE A 1 187 ? 16.75 -1.822 1.386 1 98.75 187 ILE A C 1
ATOM 1377 O O . ILE A 1 187 ? 16.375 -2.391 0.356 1 98.75 187 ILE A O 1
ATOM 1381 N N . GLU A 1 188 ? 17.438 -0.711 1.346 1 98.62 188 GLU A N 1
ATOM 1382 C CA . GLU A 1 188 ? 17.719 -0.108 0.047 1 98.62 188 GLU A CA 1
ATOM 1383 C C . GLU A 1 188 ? 19.188 0.302 -0.065 1 98.62 188 GLU A C 1
ATOM 1385 O O . GLU A 1 188 ? 19.844 0.564 0.945 1 98.62 188 GLU A O 1
ATOM 1390 N N . ARG A 1 189 ? 19.688 0.317 -1.295 1 98.5 189 ARG A N 1
ATOM 1391 C CA . ARG A 1 189 ? 21.031 0.787 -1.565 1 98.5 189 ARG A CA 1
ATOM 1392 C C . ARG A 1 189 ? 21.234 2.211 -1.054 1 98.5 189 ARG A C 1
ATOM 1394 O O . ARG A 1 189 ? 20.359 3.061 -1.213 1 98.5 189 ARG A O 1
ATOM 1401 N N . TYR A 1 190 ? 22.375 2.43 -0.394 1 98.19 190 TYR A N 1
ATOM 1402 C CA . TYR A 1 190 ? 22.703 3.775 0.062 1 98.19 190 TYR A CA 1
ATOM 1403 C C . TYR A 1 190 ? 23.031 4.684 -1.115 1 98.19 190 TYR A C 1
ATOM 1405 O O . TYR A 1 190 ? 23.797 4.305 -2.008 1 98.19 190 TYR A O 1
ATOM 1413 N N . VAL A 1 191 ? 22.438 5.828 -1.184 1 97.88 191 VAL A N 1
ATOM 1414 C CA . VAL A 1 191 ? 22.75 6.852 -2.172 1 97.88 191 VAL A CA 1
ATOM 1415 C C . VAL A 1 191 ? 23.422 8.047 -1.485 1 97.88 191 VAL A C 1
ATOM 1417 O O . VAL A 1 191 ? 22.812 8.695 -0.629 1 97.88 191 VAL A O 1
ATOM 1420 N N . ALA A 1 192 ? 24.609 8.32 -1.823 1 96.81 192 ALA A N 1
ATOM 1421 C CA . ALA A 1 192 ? 25.312 9.5 -1.315 1 96.81 192 ALA A CA 1
ATOM 1422 C C . ALA A 1 192 ? 24.875 10.75 -2.066 1 96.81 192 ALA A C 1
ATOM 1424 O O . ALA A 1 192 ? 24.703 10.727 -3.287 1 96.81 192 ALA A O 1
ATOM 1425 N N . GLY A 1 193 ? 24.672 11.805 -1.32 1 97.38 193 GLY A N 1
ATOM 1426 C CA . GLY A 1 193 ? 24.328 13.062 -1.966 1 97.38 193 GLY A CA 1
ATOM 1427 C C . GLY A 1 193 ? 23.734 14.078 -1.013 1 97.38 193 GLY A C 1
ATOM 1428 O O . GLY A 1 193 ? 23.906 13.977 0.202 1 97.38 193 GLY A O 1
ATOM 1429 N N . THR A 1 194 ? 23.172 15.117 -1.587 1 97.56 194 THR A N 1
ATOM 1430 C CA . THR A 1 194 ? 22.562 16.203 -0.832 1 97.56 194 THR A CA 1
ATOM 1431 C C . THR A 1 194 ? 21.125 15.852 -0.451 1 97.56 194 THR A C 1
ATOM 1433 O O . THR A 1 194 ? 20.312 15.5 -1.312 1 97.56 194 THR A O 1
ATOM 1436 N N . GLU A 1 195 ? 20.828 15.922 0.859 1 97.88 195 GLU A N 1
ATOM 1437 C CA . GLU A 1 195 ? 19.469 15.695 1.34 1 97.88 195 GLU A CA 1
ATOM 1438 C C . GLU A 1 195 ? 18.594 16.922 1.09 1 97.88 195 GLU A C 1
ATOM 1440 O O . GLU A 1 195 ? 18.906 18.031 1.53 1 97.88 195 GLU A O 1
ATOM 1445 N N . ILE A 1 196 ? 17.516 16.688 0.38 1 98.62 196 ILE A N 1
ATOM 1446 C CA . ILE A 1 196 ? 16.625 17.781 -0.014 1 98.62 196 ILE A CA 1
ATOM 1447 C C . ILE A 1 196 ? 15.18 17.422 0.359 1 98.62 196 ILE A C 1
ATOM 1449 O O . ILE A 1 196 ? 14.719 16.312 0.1 1 98.62 196 ILE A O 1
ATOM 1453 N N . ALA A 1 197 ? 14.523 18.312 0.982 1 98.75 197 ALA A N 1
ATOM 1454 C CA . ALA A 1 197 ? 13.086 18.203 1.227 1 98.75 197 ALA A CA 1
ATOM 1455 C C . ALA A 1 197 ? 12.305 19.234 0.412 1 98.75 197 ALA A C 1
ATOM 1457 O O . ALA A 1 197 ? 12.641 20.422 0.42 1 98.75 197 ALA A O 1
ATOM 1458 N N . VAL A 1 198 ? 11.344 18.781 -0.318 1 98.94 198 VAL A N 1
ATOM 1459 C CA . VAL A 1 198 ? 10.508 19.688 -1.098 1 98.94 198 VAL A CA 1
ATOM 1460 C C . VAL A 1 198 ? 9.047 19.531 -0.679 1 98.94 198 VAL A C 1
ATOM 1462 O O . VAL A 1 198 ? 8.445 18.469 -0.888 1 98.94 198 VAL A O 1
ATOM 1465 N N . SER A 1 199 ? 8.508 20.562 -0.107 1 98.81 199 SER A N 1
ATOM 1466 C CA . SER A 1 199 ? 7.086 20.594 0.24 1 98.81 199 SER A CA 1
ATOM 1467 C C . SER A 1 199 ? 6.238 21.047 -0.942 1 98.81 199 SER A C 1
ATOM 1469 O O . SER A 1 199 ? 6.625 21.953 -1.684 1 98.81 199 SER A O 1
ATOM 1471 N N . VAL A 1 200 ? 5.164 20.359 -1.163 1 98.75 200 VAL A N 1
ATOM 1472 C CA . VAL A 1 200 ? 4.172 20.719 -2.164 1 98.75 200 VAL A CA 1
ATOM 1473 C C . VAL A 1 200 ? 2.869 21.125 -1.475 1 98.75 200 VAL A C 1
ATOM 1475 O O . VAL A 1 200 ? 2.414 20.453 -0.547 1 98.75 200 VAL A O 1
ATOM 1478 N N . VAL A 1 201 ? 2.279 22.266 -1.888 1 97.88 201 VAL A N 1
ATOM 1479 C CA . VAL A 1 201 ? 1.034 22.75 -1.304 1 97.88 201 VAL A CA 1
ATOM 1480 C C . VAL A 1 201 ? 0.022 23.031 -2.41 1 97.88 201 VAL A C 1
ATOM 1482 O O . VAL A 1 201 ? 0.397 23.438 -3.516 1 97.88 201 VAL A O 1
ATOM 1485 N N . ASP A 1 202 ? -1.178 22.719 -2.146 1 97 202 ASP A N 1
ATOM 1486 C CA . ASP A 1 202 ? -2.301 23.016 -3.029 1 97 202 ASP A CA 1
ATOM 1487 C C . ASP A 1 202 ? -3.41 23.75 -2.275 1 97 202 ASP A C 1
ATOM 1489 O O . ASP A 1 202 ? -4.098 23.156 -1.444 1 97 202 ASP A O 1
ATOM 1493 N N . THR A 1 203 ? -3.633 25 -2.564 1 95 203 THR A N 1
ATOM 1494 C CA . THR A 1 203 ? -4.617 25.828 -1.866 1 95 203 THR A CA 1
ATOM 1495 C C . THR A 1 203 ? -5.801 26.141 -2.775 1 95 203 THR A C 1
ATOM 1497 O O . THR A 1 203 ? -6.422 27.203 -2.646 1 95 203 THR A O 1
ATOM 1500 N N . GLY A 1 204 ? -6.023 25.312 -3.779 1 91.88 204 GLY A N 1
ATOM 1501 C CA . GLY A 1 204 ? -7.195 25.469 -4.625 1 91.88 204 GLY A CA 1
ATOM 1502 C C . GLY A 1 204 ? -6.852 25.766 -6.074 1 91.88 204 GLY A C 1
ATOM 1503 O O . GLY A 1 204 ? -7.715 25.688 -6.949 1 91.88 204 GLY A O 1
ATOM 1504 N N . GLU A 1 205 ? -5.672 26.078 -6.367 1 92.75 205 GLU A N 1
ATOM 1505 C CA . GLU A 1 205 ? -5.285 26.453 -7.727 1 92.75 205 GLU A CA 1
ATOM 1506 C C . GLU A 1 205 ? -4.328 25.438 -8.328 1 92.75 205 GLU A C 1
ATOM 1508 O O . GLU A 1 205 ? -3.676 25.703 -9.336 1 92.75 205 GLU A O 1
ATOM 1513 N N . GLY A 1 206 ? -4.203 24.344 -7.723 1 95.12 206 GLY A N 1
ATOM 1514 C CA . GLY A 1 206 ? -3.264 23.312 -8.164 1 95.12 206 GLY A CA 1
ATOM 1515 C C . GLY A 1 206 ? -2.012 23.25 -7.309 1 95.12 206 GLY A C 1
ATOM 1516 O O . GLY A 1 206 ? -1.691 24.203 -6.594 1 95.12 206 GLY A O 1
ATOM 1517 N N . PRO A 1 207 ? -1.33 22.141 -7.41 1 97.38 207 PRO A N 1
ATOM 1518 C CA . PRO A 1 207 ? -0.151 21.969 -6.559 1 97.38 207 PRO A CA 1
ATOM 1519 C C . PRO A 1 207 ? 1.03 22.828 -6.992 1 97.38 207 PRO A C 1
ATOM 1521 O O . PRO A 1 207 ? 1.248 23.031 -8.188 1 97.38 207 PRO A O 1
ATOM 1524 N N . ARG A 1 208 ? 1.69 23.328 -6.051 1 97.94 208 ARG A N 1
ATOM 1525 C CA . ARG A 1 208 ? 2.93 24.062 -6.297 1 97.94 208 ARG A CA 1
ATOM 1526 C C . ARG A 1 208 ? 4.008 23.656 -5.293 1 97.94 208 ARG A C 1
ATOM 1528 O O . ARG A 1 208 ? 3.715 23.422 -4.121 1 97.94 208 ARG A O 1
ATOM 1535 N N . ALA A 1 209 ? 5.207 23.625 -5.754 1 98.75 209 ALA A N 1
ATOM 1536 C CA . ALA A 1 209 ? 6.34 23.281 -4.895 1 98.75 209 ALA A CA 1
ATOM 1537 C C . ALA A 1 209 ? 6.867 24.516 -4.164 1 98.75 209 ALA A C 1
ATOM 1539 O O . ALA A 1 209 ? 6.977 25.594 -4.754 1 98.75 209 ALA A O 1
ATOM 1540 N N . LEU A 1 210 ? 7.133 24.391 -2.895 1 98.69 210 LEU A N 1
ATOM 1541 C CA . LEU A 1 210 ? 7.816 25.422 -2.123 1 98.69 210 LEU A CA 1
ATOM 1542 C C . LEU A 1 210 ? 9.32 25.344 -2.336 1 98.69 210 LEU A C 1
ATOM 1544 O O . LEU A 1 210 ? 9.828 24.391 -2.936 1 98.69 210 LEU A O 1
ATOM 1548 N N . PRO A 1 211 ? 10.047 26.406 -1.896 1 98.56 211 PRO A N 1
ATOM 1549 C CA . PRO A 1 211 ? 11.5 26.328 -2.029 1 98.56 211 PRO A CA 1
ATOM 1550 C C . PRO A 1 211 ? 12.102 25.094 -1.356 1 98.56 211 PRO A C 1
ATOM 1552 O O . PRO A 1 211 ? 11.75 24.781 -0.218 1 98.56 211 PRO A O 1
ATOM 1555 N N . PRO A 1 212 ? 12.961 24.406 -2.119 1 98.88 212 PRO A N 1
ATOM 1556 C CA . PRO A 1 212 ? 13.578 23.203 -1.542 1 98.88 212 PRO A CA 1
ATOM 1557 C C . PRO A 1 212 ? 14.445 23.516 -0.325 1 98.88 212 PRO A C 1
ATOM 1559 O O . PRO A 1 212 ? 15.125 24.547 -0.295 1 98.88 212 PRO A O 1
ATOM 1562 N N . VAL A 1 213 ? 14.383 22.641 0.648 1 98.75 213 VAL A N 1
ATOM 1563 C CA . VAL A 1 213 ? 15.203 22.781 1.848 1 98.75 213 VAL A CA 1
ATOM 1564 C C . VAL A 1 213 ? 16.359 21.766 1.804 1 98.75 213 VAL A C 1
ATOM 1566 O O . VAL A 1 213 ? 16.125 20.562 1.672 1 98.75 213 VAL A O 1
ATOM 1569 N N . GLU A 1 214 ? 17.578 22.281 1.871 1 98.69 214 GLU A N 1
ATOM 1570 C CA . GLU A 1 214 ? 18.75 21.453 2.031 1 98.69 214 GLU A CA 1
ATOM 1571 C C . GLU A 1 214 ? 19.016 21.141 3.502 1 98.69 214 GLU A C 1
ATOM 1573 O O . GLU A 1 214 ? 19.016 22.047 4.34 1 98.69 214 GLU A O 1
ATOM 1578 N N . VAL A 1 215 ? 19.188 19.859 3.783 1 97.06 215 VAL A N 1
ATOM 1579 C CA . VAL A 1 215 ? 19.453 19.422 5.148 1 97.06 215 VAL A CA 1
ATOM 1580 C C . VAL A 1 215 ? 20.906 18.984 5.277 1 97.06 215 VAL A C 1
ATOM 1582 O O . VAL A 1 215 ? 21.375 18.109 4.543 1 97.06 215 VAL A O 1
ATOM 1585 N N . VAL A 1 216 ? 21.609 19.562 6.184 1 95.5 216 VAL A N 1
ATOM 1586 C CA . VAL A 1 216 ? 22.984 19.172 6.512 1 95.5 216 VAL A CA 1
ATOM 1587 C C . VAL A 1 216 ? 23.062 18.766 7.98 1 95.5 216 VAL A C 1
ATOM 1589 O O . VAL A 1 216 ? 22.734 19.562 8.867 1 95.5 216 VAL A O 1
ATOM 1592 N N . SER A 1 217 ? 23.422 17.562 8.156 1 91.94 217 SER A N 1
ATOM 1593 C CA . SER A 1 217 ? 23.484 17.078 9.539 1 91.94 217 SER A CA 1
ATOM 1594 C C . SER A 1 217 ? 24.859 16.516 9.867 1 91.94 217 SER A C 1
ATOM 1596 O O . SER A 1 217 ? 25.516 15.93 9 1 91.94 217 SER A O 1
ATOM 1598 N N . GLU A 1 218 ? 25.25 16.828 11.094 1 86.81 218 GLU A N 1
ATOM 1599 C CA . GLU A 1 218 ? 26.422 16.109 11.586 1 86.81 218 GLU A CA 1
ATOM 1600 C C . GLU A 1 218 ? 26.125 14.633 11.797 1 86.81 218 GLU A C 1
ATOM 1602 O O . GLU A 1 218 ? 25.328 14.273 12.672 1 86.81 218 GLU A O 1
ATOM 1607 N N . GLY A 1 219 ? 26.656 13.867 11.008 1 82.94 219 GLY A N 1
ATOM 1608 C CA . GLY A 1 219 ? 26.312 12.461 11.062 1 82.94 219 GLY A CA 1
ATOM 1609 C C . GLY A 1 219 ? 25.016 12.141 10.328 1 82.94 219 GLY A C 1
ATOM 1610 O O . GLY A 1 219 ? 24.734 12.727 9.281 1 82.94 219 GLY A O 1
ATOM 1611 N N . GLN A 1 220 ? 24.312 11.195 10.906 1 83.69 220 GLN A N 1
ATOM 1612 C CA . GLN A 1 220 ? 23.062 10.789 10.273 1 83.69 220 GLN A CA 1
ATOM 1613 C C . GLN A 1 220 ? 21.922 11.734 10.641 1 83.69 220 GLN A C 1
ATOM 1615 O O . GLN A 1 220 ? 21.891 12.273 11.75 1 83.69 220 GLN A O 1
ATOM 1620 N N . TYR A 1 221 ? 21.078 12.008 9.711 1 88.38 221 TYR A N 1
ATOM 1621 C CA . TYR A 1 221 ? 19.891 12.828 9.953 1 88.38 221 TYR A CA 1
ATOM 1622 C C . TYR A 1 221 ? 18.812 12.016 10.656 1 88.38 221 TYR A C 1
ATOM 1624 O O . TYR A 1 221 ? 17.75 11.758 10.078 1 88.38 221 TYR A O 1
ATOM 1632 N N . ASP A 1 222 ? 19.078 11.586 11.945 1 87.38 222 ASP A N 1
ATOM 1633 C CA . ASP A 1 222 ? 18.188 10.758 12.758 1 87.38 222 ASP A CA 1
ATOM 1634 C C . ASP A 1 222 ? 17.25 11.617 13.602 1 87.38 222 ASP A C 1
ATOM 1636 O O . ASP A 1 222 ? 17.156 12.828 13.391 1 87.38 222 ASP A O 1
ATOM 1640 N N . PHE A 1 223 ? 16.531 10.938 14.461 1 86.75 223 PHE A N 1
ATOM 1641 C CA . PHE A 1 223 ? 15.508 11.609 15.25 1 86.75 223 PHE A CA 1
ATOM 1642 C C . PHE A 1 223 ? 16.094 12.781 16.031 1 86.75 223 PHE A C 1
ATOM 1644 O O . PHE A 1 223 ? 15.547 13.891 16 1 86.75 223 PHE A O 1
ATOM 1651 N N . ASP A 1 224 ? 17.156 12.516 16.609 1 84.94 224 ASP A N 1
ATOM 1652 C CA . ASP A 1 224 ? 17.812 13.555 17.391 1 84.94 224 ASP A CA 1
ATOM 1653 C C . ASP A 1 224 ? 18.219 14.734 16.516 1 84.94 224 ASP A C 1
ATOM 1655 O O . ASP A 1 224 ? 18.016 15.891 16.891 1 84.94 224 ASP A O 1
ATOM 1659 N N . ALA A 1 225 ? 18.766 14.508 15.391 1 87 225 ALA A N 1
ATOM 1660 C CA . ALA A 1 225 ? 19.203 15.555 14.469 1 87 225 ALA A CA 1
ATOM 1661 C C . ALA A 1 225 ? 18.031 16.344 13.938 1 87 225 ALA A C 1
ATOM 1663 O O . ALA A 1 225 ? 18.156 17.547 13.648 1 87 225 ALA A O 1
ATOM 1664 N N . ARG A 1 226 ? 16.875 15.742 13.82 1 86.25 226 ARG A N 1
ATOM 1665 C CA . ARG A 1 226 ? 15.688 16.359 13.25 1 86.25 226 ARG A CA 1
ATOM 1666 C C . ARG A 1 226 ? 15.047 17.328 14.242 1 86.25 226 ARG A C 1
ATOM 1668 O O . ARG A 1 226 ? 14.492 18.359 13.844 1 86.25 226 ARG A O 1
ATOM 1675 N N . TYR A 1 227 ? 15.188 17 15.523 1 80.69 227 TYR A N 1
ATOM 1676 C CA . TYR A 1 227 ? 14.289 17.719 16.422 1 80.69 227 TYR A CA 1
ATOM 1677 C C . TYR A 1 227 ? 15.055 18.359 17.562 1 80.69 227 TYR A C 1
ATOM 1679 O O . TYR A 1 227 ? 14.484 19.109 18.359 1 80.69 227 TYR A O 1
ATOM 1687 N N . ASN A 1 228 ? 16.297 18.062 17.562 1 78.94 228 ASN A N 1
ATOM 1688 C CA . ASN A 1 228 ? 17.141 18.766 18.516 1 78.94 228 ASN A CA 1
ATOM 1689 C C . ASN A 1 228 ? 18.078 19.75 17.828 1 78.94 228 ASN A C 1
ATOM 1691 O O . ASN A 1 228 ? 18.828 19.375 16.938 1 78.94 228 ASN A O 1
ATOM 1695 N N . PRO A 1 229 ? 17.906 21 18.312 1 77.5 229 PRO A N 1
ATOM 1696 C CA . PRO A 1 229 ? 18.734 22.031 17.672 1 77.5 229 PRO A CA 1
ATOM 1697 C C . PRO A 1 229 ? 20.234 21.75 17.797 1 77.5 229 PRO A C 1
ATOM 1699 O O . PRO A 1 229 ? 20.672 21.203 18.797 1 77.5 229 PRO A O 1
ATOM 1702 N N . GLY A 1 230 ? 21 22.141 16.734 1 82.62 230 GLY A N 1
ATOM 1703 C CA . GLY A 1 230 ? 22.453 22.156 16.828 1 82.62 230 GLY A CA 1
ATOM 1704 C C . GLY A 1 230 ? 23.109 21.094 15.969 1 82.62 230 GLY A C 1
ATOM 1705 O O . GLY A 1 230 ? 24.266 21.234 15.562 1 82.62 230 GLY A O 1
ATOM 1706 N N . ARG A 1 231 ? 22.359 20.141 15.68 1 86.25 231 ARG A N 1
ATOM 1707 C CA . ARG A 1 231 ? 23.016 19.047 14.953 1 86.25 231 ARG A CA 1
ATOM 1708 C C . ARG A 1 231 ? 22.766 19.172 13.453 1 86.25 231 ARG A C 1
ATOM 1710 O O . ARG A 1 231 ? 23.438 18.516 12.656 1 86.25 231 ARG A O 1
ATOM 1717 N N . SER A 1 232 ? 21.781 19.906 13.164 1 92 232 SER A N 1
ATOM 1718 C CA . SER A 1 232 ? 21.438 20.031 11.75 1 92 232 SER A CA 1
ATOM 1719 C C . SER A 1 232 ? 21.344 21.5 11.336 1 92 232 SER A C 1
ATOM 1721 O O . SER A 1 232 ? 21 22.359 12.141 1 92 232 SER A O 1
ATOM 1723 N N . GLU A 1 233 ? 21.766 21.75 10.172 1 94.62 233 GLU A N 1
ATOM 1724 C CA . GLU A 1 233 ? 21.609 23.047 9.523 1 94.62 233 GLU A CA 1
ATOM 1725 C C . GLU A 1 233 ? 20.719 22.938 8.289 1 94.62 233 GLU A C 1
ATOM 1727 O O . GLU A 1 233 ? 20.734 21.922 7.586 1 94.62 233 GLU A O 1
ATOM 1732 N N . TYR A 1 234 ? 19.969 24 8.102 1 96.56 234 TYR A N 1
ATOM 1733 C CA . TYR A 1 234 ? 19.031 24.031 6.984 1 96.56 234 TYR A CA 1
ATOM 1734 C C . TYR A 1 234 ? 19.266 25.25 6.098 1 96.56 234 TYR A C 1
ATOM 1736 O O . TYR A 1 234 ? 19.531 26.344 6.594 1 96.56 234 TYR A O 1
ATOM 1744 N N . PHE A 1 235 ? 19.234 25.016 4.848 1 97.88 235 PHE A N 1
ATOM 1745 C CA . PHE A 1 235 ? 19.359 26.078 3.863 1 97.88 235 PHE A CA 1
ATOM 1746 C C . PHE A 1 235 ? 18.141 26.141 2.959 1 97.88 235 PHE A C 1
ATOM 1748 O O . PHE A 1 235 ? 17.766 25.141 2.334 1 97.88 235 PHE A O 1
ATOM 1755 N N . VAL A 1 236 ? 17.516 27.266 2.916 1 97.56 236 VAL A N 1
ATOM 1756 C CA . VAL A 1 236 ? 16.328 27.469 2.104 1 97.56 236 VAL A CA 1
ATOM 1757 C C . VAL A 1 236 ? 16.453 28.766 1.306 1 97.56 236 VAL A C 1
ATOM 1759 O O . VAL A 1 236 ? 16.516 29.844 1.884 1 97.56 236 VAL A O 1
ATOM 1762 N N . PRO A 1 237 ? 16.469 28.797 -0.032 1 97.44 237 PRO A N 1
ATOM 1763 C CA . PRO A 1 237 ? 16.453 27.578 -0.847 1 97.44 237 PRO A CA 1
ATOM 1764 C C . PRO A 1 237 ? 17.75 26.781 -0.721 1 97.44 237 PRO A C 1
ATOM 1766 O O . PRO A 1 237 ? 18.766 27.297 -0.265 1 97.44 237 PRO A O 1
ATOM 1769 N N . ALA A 1 238 ? 17.609 25.516 -1.036 1 98.75 238 ALA A N 1
ATOM 1770 C CA . ALA A 1 238 ? 18.781 24.641 -1.072 1 98.75 238 ALA A CA 1
ATOM 1771 C C . ALA A 1 238 ? 19.906 25.25 -1.884 1 98.75 238 ALA A C 1
ATOM 1773 O O . ALA A 1 238 ? 19.672 25.953 -2.871 1 98.75 238 ALA A O 1
ATOM 1774 N N . ARG A 1 239 ? 21.188 24.984 -1.487 1 98.31 239 ARG A N 1
ATOM 1775 C CA . ARG A 1 239 ? 22.359 25.531 -2.172 1 98.31 239 ARG A CA 1
ATOM 1776 C C . ARG A 1 239 ? 22.703 24.703 -3.408 1 98.31 239 ARG A C 1
ATOM 1778 O O . ARG A 1 239 ? 23.688 23.969 -3.418 1 98.31 239 ARG A O 1
ATOM 1785 N N . LEU A 1 240 ? 21.797 24.812 -4.383 1 98.06 240 LEU A N 1
ATOM 1786 C CA . LEU A 1 240 ? 21.906 24.094 -5.648 1 98.06 240 LEU A CA 1
ATOM 1787 C C . LEU A 1 240 ? 21.828 25.047 -6.828 1 98.06 240 LEU A C 1
ATOM 1789 O O . LEU A 1 240 ? 21.281 26.141 -6.703 1 98.06 240 LEU A O 1
ATOM 1793 N N . PRO A 1 241 ? 22.438 24.641 -7.992 1 97.38 241 PRO A N 1
ATOM 1794 C CA . PRO A 1 241 ? 22.172 25.406 -9.211 1 97.38 241 PRO A CA 1
ATOM 1795 C C . PRO A 1 241 ? 20.688 25.484 -9.562 1 97.38 241 PRO A C 1
ATOM 1797 O O . PRO A 1 241 ? 19.922 24.594 -9.195 1 97.38 241 PRO A O 1
ATOM 1800 N N . ALA A 1 242 ? 20.359 26.469 -10.297 1 97.69 242 ALA A N 1
ATOM 1801 C CA . ALA A 1 242 ? 18.953 26.734 -10.648 1 97.69 242 ALA A CA 1
ATOM 1802 C C . ALA A 1 242 ? 18.328 25.531 -11.336 1 97.69 242 ALA A C 1
ATOM 1804 O O . ALA A 1 242 ? 17.172 25.188 -11.062 1 97.69 242 ALA A O 1
ATOM 1805 N N . GLU A 1 243 ? 19.078 24.938 -12.164 1 97.75 243 GLU A N 1
ATOM 1806 C CA . GLU A 1 243 ? 18.562 23.797 -12.914 1 97.75 243 GLU A CA 1
ATOM 1807 C C . GLU A 1 243 ? 18.234 22.625 -11.977 1 97.75 243 GLU A C 1
ATOM 1809 O O . GLU A 1 243 ? 17.234 21.922 -12.188 1 97.75 243 GLU A O 1
ATOM 1814 N N . HIS A 1 244 ? 19.047 22.406 -10.969 1 98.44 244 HIS A N 1
ATOM 1815 C CA . HIS A 1 244 ? 18.797 21.344 -10.008 1 98.44 244 HIS A CA 1
ATOM 1816 C C . HIS A 1 244 ? 17.641 21.688 -9.086 1 98.44 244 HIS A C 1
ATOM 1818 O O . HIS A 1 244 ? 16.875 20.797 -8.695 1 98.44 244 HIS A O 1
ATOM 1824 N N . LEU A 1 245 ? 17.516 22.969 -8.766 1 98.44 245 LEU A N 1
ATOM 1825 C CA . LEU A 1 245 ? 16.375 23.406 -7.969 1 98.44 245 LEU A CA 1
ATOM 1826 C C . LEU A 1 245 ? 15.062 23.109 -8.695 1 98.44 245 LEU A C 1
ATOM 1828 O O . LEU A 1 245 ? 14.141 22.547 -8.102 1 98.44 245 LEU A O 1
ATOM 1832 N N . GLU A 1 246 ? 15.023 23.453 -9.906 1 98.5 246 GLU A N 1
ATOM 1833 C CA . GLU A 1 246 ? 13.836 23.203 -10.711 1 98.5 246 GLU A CA 1
ATOM 1834 C C . GLU A 1 246 ? 13.555 21.719 -10.828 1 98.5 246 GLU A C 1
ATOM 1836 O O . GLU A 1 246 ? 12.398 21.281 -10.742 1 98.5 246 GLU A O 1
ATOM 1841 N N . LEU A 1 247 ? 14.633 20.984 -11.016 1 98.69 247 LEU A N 1
ATOM 1842 C CA . LEU A 1 247 ? 14.516 19.547 -11.203 1 98.69 247 LEU A CA 1
ATOM 1843 C C . LEU A 1 247 ? 13.938 18.891 -9.953 1 98.69 247 LEU A C 1
ATOM 1845 O O . LEU A 1 247 ? 13.031 18.062 -10.047 1 98.69 247 LEU A O 1
ATOM 1849 N N . VAL A 1 248 ? 14.391 19.203 -8.781 1 98.88 248 VAL A N 1
ATOM 1850 C CA . VAL A 1 248 ? 13.906 18.578 -7.559 1 98.88 248 VAL A CA 1
ATOM 1851 C C . VAL A 1 248 ? 12.477 19.031 -7.277 1 98.88 248 VAL A C 1
ATOM 1853 O O . VAL A 1 248 ? 11.664 18.266 -6.758 1 98.88 248 VAL A O 1
ATOM 1856 N N . GLN A 1 249 ? 12.141 20.266 -7.578 1 98.94 249 GLN A N 1
ATOM 1857 C CA . GLN A 1 249 ? 10.766 20.734 -7.43 1 98.94 249 GLN A CA 1
ATOM 1858 C C . GLN A 1 249 ? 9.828 19.984 -8.359 1 98.94 249 GLN A C 1
ATOM 1860 O O . GLN A 1 249 ? 8.758 19.531 -7.945 1 98.94 249 GLN A O 1
ATOM 1865 N N . GLU A 1 250 ? 10.234 19.844 -9.57 1 98.88 250 GLU A N 1
ATOM 1866 C CA . GLU A 1 250 ? 9.438 19.094 -10.531 1 98.88 250 GLU A CA 1
ATOM 1867 C C . GLU A 1 250 ? 9.266 17.641 -10.102 1 98.88 250 GLU A C 1
ATOM 1869 O O . GLU A 1 250 ? 8.18 17.062 -10.242 1 98.88 250 GLU A O 1
ATOM 1874 N N . THR A 1 251 ? 10.328 17.016 -9.617 1 98.94 251 THR A N 1
ATOM 1875 C CA . THR A 1 251 ? 10.266 15.648 -9.125 1 98.94 251 THR A CA 1
ATOM 1876 C C . THR A 1 251 ? 9.234 15.516 -8.008 1 98.94 251 THR A C 1
ATOM 1878 O O . THR A 1 251 ? 8.414 14.594 -8.008 1 98.94 251 THR A O 1
ATOM 1881 N N . ALA A 1 252 ? 9.227 16.484 -7.094 1 98.94 252 ALA A N 1
ATOM 1882 C CA . ALA A 1 252 ? 8.273 16.453 -5.984 1 98.94 252 ALA A CA 1
ATOM 1883 C C . ALA A 1 252 ? 6.84 16.609 -6.492 1 98.94 252 ALA A C 1
ATOM 1885 O O . ALA A 1 252 ? 5.918 15.984 -5.953 1 98.94 252 ALA A O 1
ATOM 1886 N N . LEU A 1 253 ? 6.652 17.422 -7.516 1 98.94 253 LEU A N 1
ATOM 1887 C CA . LEU A 1 253 ? 5.328 17.594 -8.102 1 98.94 253 LEU A CA 1
ATOM 1888 C C . LEU A 1 253 ? 4.855 16.312 -8.766 1 98.94 253 LEU A C 1
ATOM 1890 O O . LEU A 1 253 ? 3.688 15.93 -8.641 1 98.94 253 LEU A O 1
ATOM 1894 N N . ILE A 1 254 ? 5.762 15.609 -9.461 1 98.81 254 ILE A N 1
ATOM 1895 C CA . ILE A 1 254 ? 5.426 14.336 -10.078 1 98.81 254 ILE A CA 1
ATOM 1896 C C . ILE A 1 254 ? 5.039 13.32 -9.008 1 98.81 254 ILE A C 1
ATOM 1898 O O . ILE A 1 254 ? 4.047 12.609 -9.148 1 98.81 254 ILE A O 1
ATOM 1902 N N . VAL A 1 255 ? 5.816 13.281 -7.91 1 98.81 255 VAL A N 1
ATOM 1903 C CA . VAL A 1 255 ? 5.52 12.391 -6.793 1 98.81 255 VAL A CA 1
ATOM 1904 C C . VAL A 1 255 ? 4.129 12.703 -6.238 1 98.81 255 VAL A C 1
ATOM 1906 O O . VAL A 1 255 ? 3.295 11.812 -6.098 1 98.81 255 VAL A O 1
ATOM 1909 N N . HIS A 1 256 ? 3.865 13.977 -6.004 1 98.56 256 HIS A N 1
ATOM 1910 C CA . HIS A 1 256 ? 2.607 14.453 -5.438 1 98.56 256 HIS A CA 1
ATOM 1911 C C . HIS A 1 256 ? 1.422 14.039 -6.309 1 98.56 256 HIS A C 1
ATOM 1913 O O . HIS A 1 256 ? 0.435 13.5 -5.801 1 98.56 256 HIS A O 1
ATOM 1919 N N . ARG A 1 257 ? 1.55 14.188 -7.598 1 97.44 257 ARG A N 1
ATOM 1920 C CA . ARG A 1 257 ? 0.475 13.883 -8.531 1 97.44 257 ARG A CA 1
ATOM 1921 C C . ARG A 1 257 ? 0.311 12.375 -8.695 1 97.44 257 ARG A C 1
ATOM 1923 O O . ARG A 1 257 ? -0.811 11.859 -8.711 1 97.44 257 ARG A O 1
ATOM 1930 N N . THR A 1 258 ? 1.423 11.672 -8.805 1 97.31 258 THR A N 1
ATOM 1931 C CA . THR A 1 258 ? 1.39 10.234 -9.047 1 97.31 258 THR A CA 1
ATOM 1932 C C . THR A 1 258 ? 0.735 9.5 -7.879 1 97.31 258 THR A C 1
ATOM 1934 O O . THR A 1 258 ? -0.028 8.555 -8.078 1 97.31 258 THR A O 1
ATOM 1937 N N . LEU A 1 259 ? 0.969 9.969 -6.688 1 97.44 259 LEU A N 1
ATOM 1938 C CA . LEU A 1 259 ? 0.443 9.328 -5.492 1 97.44 259 LEU A CA 1
ATOM 1939 C C . LEU A 1 259 ? -0.952 9.844 -5.16 1 97.44 259 LEU A C 1
ATOM 1941 O O . LEU A 1 259 ? -1.628 9.305 -4.281 1 97.44 259 LEU A O 1
ATOM 1945 N N . GLY A 1 260 ? -1.439 10.883 -5.871 1 96 260 GLY A N 1
ATOM 1946 C CA . GLY A 1 260 ? -2.752 11.461 -5.629 1 96 260 GLY A CA 1
ATOM 1947 C C . GLY A 1 260 ? -2.857 12.164 -4.289 1 96 260 GLY A C 1
ATOM 1948 O O . GLY A 1 260 ? -3.807 11.938 -3.537 1 96 260 GLY A O 1
ATOM 1949 N N . LEU A 1 261 ? -1.876 13.039 -3.988 1 97.19 261 LEU A N 1
ATOM 1950 C CA . LEU A 1 261 ? -1.835 13.695 -2.686 1 97.19 261 LEU A CA 1
ATOM 1951 C C . LEU A 1 261 ? -2.609 15.008 -2.713 1 97.19 261 LEU A C 1
ATOM 1953 O O . LEU A 1 261 ? -2.83 15.578 -3.781 1 97.19 261 LEU A O 1
ATOM 1957 N N . GLY A 1 262 ? -3.072 15.453 -1.573 1 96.56 262 GLY A N 1
ATOM 1958 C CA . GLY A 1 262 ? -4.035 16.531 -1.462 1 96.56 262 GLY A CA 1
ATOM 1959 C C . GLY A 1 262 ? -3.395 17.891 -1.209 1 96.56 262 GLY A C 1
ATOM 1960 O O . GLY A 1 262 ? -2.539 18.328 -1.98 1 96.56 262 GLY A O 1
ATOM 1961 N N . ASN A 1 263 ? -3.697 18.531 -0.029 1 97.56 263 ASN A N 1
ATOM 1962 C CA . ASN A 1 263 ? -3.33 19.922 0.253 1 97.56 263 ASN A CA 1
ATOM 1963 C C . ASN A 1 263 ? -1.828 20.062 0.474 1 97.56 263 ASN A C 1
ATOM 1965 O O . ASN A 1 263 ? -1.248 21.109 0.154 1 97.56 263 ASN A O 1
ATOM 1969 N N . ILE A 1 264 ? -1.27 19.062 1.112 1 97.19 264 ILE A N 1
ATOM 1970 C CA . ILE A 1 264 ? 0.105 19.25 1.562 1 97.19 264 ILE A CA 1
ATOM 1971 C C . ILE A 1 264 ? 0.853 17.922 1.507 1 97.19 264 ILE A C 1
ATOM 1973 O O . ILE A 1 264 ? 0.278 16.859 1.786 1 97.19 264 ILE A O 1
ATOM 1977 N N . SER A 1 265 ? 2.053 17.969 1.141 1 98.19 265 SER A N 1
ATOM 1978 C CA . SER A 1 265 ? 2.986 16.844 1.234 1 98.19 265 SER A CA 1
ATOM 1979 C C . SER A 1 265 ? 4.43 17.344 1.302 1 98.19 265 SER A C 1
ATOM 1981 O O . SER A 1 265 ? 4.711 18.5 1.008 1 98.19 265 SER A O 1
ATOM 1983 N N . ARG A 1 266 ? 5.266 16.562 1.777 1 98.81 266 ARG A N 1
ATOM 1984 C CA . ARG A 1 266 ? 6.703 16.828 1.718 1 98.81 266 ARG A CA 1
ATOM 1985 C C . ARG A 1 266 ? 7.449 15.617 1.163 1 98.81 266 ARG A C 1
ATOM 1987 O O . ARG A 1 266 ? 7.395 14.523 1.739 1 98.81 266 ARG A O 1
ATOM 1994 N N . THR A 1 267 ? 8.109 15.773 0.082 1 98.88 267 THR A N 1
ATOM 1995 C CA . THR A 1 267 ? 8.906 14.734 -0.555 1 98.88 267 THR A CA 1
ATOM 1996 C C . THR A 1 267 ? 10.375 14.852 -0.146 1 98.88 267 THR A C 1
ATOM 1998 O O . THR A 1 267 ? 10.961 15.938 -0.219 1 98.88 267 THR A O 1
ATOM 2001 N N . ASP A 1 268 ? 10.93 13.789 0.325 1 98.69 268 ASP A N 1
ATOM 2002 C CA . ASP A 1 268 ? 12.344 13.719 0.665 1 98.69 268 ASP A CA 1
ATOM 2003 C C . ASP A 1 268 ? 13.148 13.062 -0.46 1 98.69 268 ASP A C 1
ATOM 2005 O O . ASP A 1 268 ? 12.844 11.945 -0.88 1 98.69 268 ASP A O 1
ATOM 2009 N N . LEU A 1 269 ? 14.133 13.797 -0.892 1 98.88 269 LEU A N 1
ATOM 2010 C CA . LEU A 1 269 ? 14.984 13.367 -1.997 1 98.88 269 LEU A CA 1
ATOM 2011 C C . LEU A 1 269 ? 16.453 13.391 -1.592 1 98.88 269 LEU A C 1
ATOM 2013 O O . LEU A 1 269 ? 16.844 14.109 -0.665 1 98.88 269 LEU A O 1
ATOM 2017 N N . ILE A 1 270 ? 17.25 12.594 -2.248 1 98.62 270 ILE A N 1
ATOM 2018 C CA . ILE A 1 270 ? 18.703 12.758 -2.266 1 98.62 270 ILE A CA 1
ATOM 2019 C C . ILE A 1 270 ? 19.172 13.109 -3.678 1 98.62 270 ILE A C 1
ATOM 2021 O O . ILE A 1 270 ? 18.828 12.414 -4.641 1 98.62 270 ILE A O 1
ATOM 2025 N N . LEU A 1 271 ? 19.766 14.219 -3.816 1 98.69 271 LEU A N 1
ATOM 2026 C CA . LEU A 1 271 ? 20.406 14.57 -5.074 1 98.69 271 LEU A CA 1
ATOM 2027 C C . LEU A 1 271 ? 21.844 14.055 -5.102 1 98.69 271 LEU A C 1
ATOM 2029 O O . LEU A 1 271 ? 22.688 14.516 -4.324 1 98.69 271 LEU A O 1
ATOM 2033 N N . ASP A 1 272 ? 22.125 13.086 -6.027 1 98.25 272 ASP A N 1
ATOM 2034 C CA . ASP A 1 272 ? 23.453 12.5 -6.023 1 98.25 272 ASP A CA 1
ATOM 2035 C C . ASP A 1 272 ? 24.453 13.398 -6.75 1 98.25 272 ASP A C 1
ATOM 2037 O O . ASP A 1 272 ? 24.109 14.5 -7.188 1 98.25 272 ASP A O 1
ATOM 2041 N N . GLY A 1 273 ? 25.734 12.984 -6.82 1 96.88 273 GLY A N 1
ATOM 2042 C CA . GLY A 1 273 ? 26.812 13.781 -7.391 1 96.88 273 GLY A CA 1
ATOM 2043 C C . GLY A 1 273 ? 26.594 14.102 -8.859 1 96.88 273 GLY A C 1
ATOM 2044 O O . GLY A 1 273 ? 27.156 15.07 -9.375 1 96.88 273 GLY A O 1
ATOM 2045 N N . ASP A 1 274 ? 25.766 13.375 -9.57 1 97.31 274 ASP A N 1
ATOM 2046 C CA . ASP A 1 274 ? 25.5 13.57 -11 1 97.31 274 ASP A CA 1
ATOM 2047 C C . ASP A 1 274 ? 24.281 14.445 -11.211 1 97.31 274 ASP A C 1
ATOM 2049 O O . ASP A 1 274 ? 23.875 14.703 -12.352 1 97.31 274 ASP A O 1
ATOM 2053 N N . GLY A 1 275 ? 23.719 14.844 -10.125 1 97.56 275 GLY A N 1
ATOM 2054 C CA . GLY A 1 275 ? 22.547 15.695 -10.227 1 97.56 275 GLY A CA 1
ATOM 2055 C C . GLY A 1 275 ? 21.25 14.922 -10.43 1 97.56 275 GLY A C 1
ATOM 2056 O O . GLY A 1 275 ? 20.266 15.477 -10.914 1 97.56 275 GLY A O 1
ATOM 2057 N N . THR A 1 276 ? 21.297 13.656 -10.156 1 98.12 276 THR A N 1
ATOM 2058 C CA . THR A 1 276 ? 20.109 12.82 -10.266 1 98.12 276 THR A CA 1
ATOM 2059 C C . THR A 1 276 ? 19.328 12.797 -8.953 1 98.12 276 THR A C 1
ATOM 2061 O O . THR A 1 276 ? 19.891 12.438 -7.91 1 98.12 276 THR A O 1
ATOM 2064 N N . PRO A 1 277 ? 18.062 13.234 -8.992 1 98.81 277 PRO A N 1
ATOM 2065 C CA . PRO A 1 277 ? 17.25 13.125 -7.77 1 98.81 277 PRO A CA 1
ATOM 2066 C C . PRO A 1 277 ? 16.766 11.703 -7.512 1 98.81 277 PRO A C 1
ATOM 2068 O O . PRO A 1 277 ? 16.266 11.047 -8.422 1 98.81 277 PRO A O 1
ATOM 2071 N N . TRP A 1 278 ? 16.938 11.203 -6.316 1 98.88 278 TRP A N 1
ATOM 2072 C CA . TRP A 1 278 ? 16.469 9.898 -5.863 1 98.88 278 TRP A CA 1
ATOM 2073 C C . TRP A 1 278 ? 15.383 10.055 -4.805 1 98.88 278 TRP A C 1
ATOM 2075 O O . TRP A 1 278 ? 15.609 10.648 -3.75 1 98.88 278 TRP A O 1
ATOM 2085 N N . PHE A 1 279 ? 14.219 9.539 -5.074 1 98.94 279 PHE A N 1
ATOM 2086 C CA . PHE A 1 279 ? 13.094 9.562 -4.141 1 98.94 279 PHE A CA 1
ATOM 2087 C C . PHE A 1 279 ? 13.367 8.648 -2.949 1 98.94 279 PHE A C 1
ATOM 2089 O O . PHE A 1 279 ? 13.641 7.461 -3.119 1 98.94 279 PHE A O 1
ATOM 2096 N N . ILE A 1 280 ? 13.172 9.203 -1.741 1 98.44 280 ILE A N 1
ATOM 2097 C CA . ILE A 1 280 ? 13.438 8.438 -0.527 1 98.44 280 ILE A CA 1
ATOM 2098 C C . ILE A 1 280 ? 12.117 8.133 0.189 1 98.44 280 ILE A C 1
ATOM 2100 O O . ILE A 1 280 ? 11.852 6.988 0.555 1 98.44 280 ILE A O 1
ATOM 2104 N N . ASP A 1 281 ? 11.344 9.195 0.352 1 97.38 281 ASP A N 1
ATOM 2105 C CA . ASP A 1 281 ? 10.102 9.086 1.104 1 97.38 281 ASP A CA 1
ATOM 2106 C C . ASP A 1 281 ? 9.195 10.289 0.846 1 97.38 281 ASP A C 1
ATOM 2108 O O . ASP A 1 281 ? 9.633 11.281 0.253 1 97.38 281 ASP A O 1
ATOM 2112 N N . VAL A 1 282 ? 7.91 10.109 1.201 1 98.5 282 VAL A N 1
ATOM 2113 C CA . VAL A 1 282 ? 6.984 11.234 1.15 1 98.5 282 VAL A CA 1
ATOM 2114 C C . VAL A 1 282 ? 6.137 11.266 2.42 1 98.5 282 VAL A C 1
ATOM 2116 O O . VAL A 1 282 ? 5.738 10.211 2.934 1 98.5 282 VAL A O 1
ATOM 2119 N N . ASN A 1 283 ? 5.898 12.43 2.941 1 97.69 283 ASN A N 1
ATOM 2120 C CA . ASN A 1 283 ? 5.082 12.641 4.133 1 97.69 283 ASN A CA 1
ATOM 2121 C C . ASN A 1 283 ? 3.77 13.336 3.797 1 97.69 283 ASN A C 1
ATOM 2123 O O . ASN A 1 283 ? 3.773 14.445 3.256 1 97.69 283 ASN A O 1
ATOM 2127 N N . VAL A 1 284 ? 2.625 12.695 4.211 1 97.31 284 VAL A N 1
ATOM 2128 C CA . VAL A 1 284 ? 1.326 13.273 3.891 1 97.31 284 VAL A CA 1
ATOM 2129 C C . VAL A 1 284 ? 0.873 14.188 5.031 1 97.31 284 VAL A C 1
ATOM 2131 O O . VAL A 1 284 ? -0.064 14.969 4.871 1 97.31 284 VAL A O 1
ATOM 2134 N N . VAL A 1 285 ? 1.541 14.109 6.172 1 97.56 285 VAL A N 1
ATOM 2135 C CA . VAL A 1 285 ? 1.332 14.984 7.32 1 97.56 285 VAL A CA 1
ATOM 2136 C C . VAL A 1 285 ? 2.674 15.523 7.812 1 97.56 285 VAL A C 1
ATOM 2138 O O . VAL A 1 285 ? 3.121 15.18 8.906 1 97.56 285 VAL A O 1
ATOM 2141 N N . PRO A 1 286 ? 3.273 16.359 7.023 1 97.31 286 PRO A N 1
ATOM 2142 C CA . PRO A 1 286 ? 4.594 16.844 7.426 1 97.31 286 PRO A CA 1
ATOM 2143 C C . PRO A 1 286 ? 4.562 17.578 8.766 1 97.31 286 PRO A C 1
ATOM 2145 O O . PRO A 1 286 ? 3.562 18.219 9.102 1 97.31 286 PRO A O 1
ATOM 2148 N N . GLY A 1 287 ? 5.652 17.469 9.484 1 96.12 287 GLY A N 1
ATOM 2149 C CA . GLY A 1 287 ? 5.789 18.203 10.734 1 96.12 287 GLY A CA 1
ATOM 2150 C C . GLY A 1 287 ? 5.633 19.703 10.578 1 96.12 287 GLY A C 1
ATOM 2151 O O . GLY A 1 287 ? 6.012 20.266 9.547 1 96.12 287 GLY A O 1
ATOM 2152 N N . MET A 1 288 ? 5.098 20.297 11.641 1 97.5 288 MET A N 1
ATOM 2153 C CA . MET A 1 288 ? 4.816 21.734 11.594 1 97.5 288 MET A CA 1
ATOM 2154 C C . MET A 1 288 ? 5.453 22.453 12.773 1 97.5 288 MET A C 1
ATOM 2156 O O . MET A 1 288 ? 5.016 23.547 13.156 1 97.5 288 MET A O 1
ATOM 2160 N N . THR A 1 289 ? 6.461 21.812 13.336 1 93.88 289 THR A N 1
ATOM 2161 C CA . THR A 1 289 ? 7.188 22.469 14.414 1 93.88 289 THR A CA 1
ATOM 2162 C C . THR A 1 289 ? 8.031 23.625 13.875 1 93.88 289 THR A C 1
ATOM 2164 O O . THR A 1 289 ? 8.062 23.859 12.664 1 93.88 289 THR A O 1
ATOM 2167 N N . GLU A 1 290 ? 8.727 24.312 14.789 1 87.19 290 GLU A N 1
ATOM 2168 C CA . GLU A 1 290 ? 9.508 25.484 14.422 1 87.19 290 GLU A CA 1
ATOM 2169 C C . GLU A 1 290 ? 10.664 25.109 13.5 1 87.19 290 GLU A C 1
ATOM 2171 O O . GLU A 1 290 ? 11.078 25.906 12.648 1 87.19 290 GLU A O 1
ATOM 2176 N N . ASN A 1 291 ? 11.141 23.859 13.648 1 87.31 291 ASN A N 1
ATOM 2177 C CA . ASN A 1 291 ? 12.289 23.438 12.859 1 87.31 291 ASN A CA 1
ATOM 2178 C C . ASN A 1 291 ? 11.891 22.438 11.773 1 87.31 291 ASN A C 1
ATOM 2180 O O . ASN A 1 291 ? 12.75 21.812 11.164 1 87.31 291 ASN A O 1
ATOM 2184 N N . SER A 1 292 ? 10.594 22.328 11.617 1 94.75 292 SER A N 1
ATOM 2185 C CA . SER A 1 292 ? 10.141 21.406 10.57 1 94.75 292 SER A CA 1
ATOM 2186 C C . SER A 1 292 ? 10.391 21.984 9.18 1 94.75 292 SER A C 1
ATOM 2188 O O . SER A 1 292 ? 10.414 23.203 9.008 1 94.75 292 SER A O 1
ATOM 2190 N N . LEU A 1 293 ? 10.523 21.172 8.281 1 97.31 293 LEU A N 1
ATOM 2191 C CA . LEU A 1 293 ? 11.031 21.531 6.965 1 97.31 293 LEU A CA 1
ATOM 2192 C C . LEU A 1 293 ? 9.961 22.25 6.152 1 97.31 293 LEU A C 1
ATOM 2194 O O . LEU A 1 293 ? 10.273 23.188 5.402 1 97.31 293 LEU A O 1
ATOM 2198 N N . LEU A 1 294 ? 8.703 21.891 6.285 1 98.19 294 LEU A N 1
ATOM 2199 C CA . LEU A 1 294 ? 7.66 22.594 5.543 1 98.19 294 LEU A CA 1
ATOM 2200 C C . LEU A 1 294 ? 7.508 24.031 6.031 1 98.19 294 LEU A C 1
ATOM 2202 O O . LEU A 1 294 ? 7.484 24.953 5.227 1 98.19 294 LEU A O 1
ATOM 2206 N N . PRO A 1 295 ? 7.434 24.266 7.328 1 97.75 295 PRO A N 1
ATOM 2207 C CA . PRO A 1 295 ? 7.375 25.656 7.809 1 97.75 295 PRO A CA 1
ATOM 2208 C C . PRO A 1 295 ? 8.57 26.484 7.355 1 97.75 295 PRO A C 1
ATOM 2210 O O . PRO A 1 295 ? 8.414 27.656 6.98 1 97.75 295 PRO A O 1
ATOM 2213 N N . LEU A 1 296 ? 9.805 25.906 7.375 1 96.81 296 LEU A N 1
ATOM 2214 C CA . LEU A 1 296 ? 10.992 26.609 6.91 1 96.81 296 LEU A CA 1
ATOM 2215 C C . LEU A 1 296 ? 10.836 27.031 5.449 1 96.81 296 LEU A C 1
ATOM 2217 O O . LEU A 1 296 ? 11.133 28.172 5.09 1 96.81 296 LEU A O 1
ATOM 2221 N N . ALA A 1 297 ? 10.391 26.109 4.648 1 98.25 297 ALA A N 1
ATOM 2222 C CA . ALA A 1 297 ? 10.188 26.375 3.227 1 98.25 297 ALA A CA 1
ATOM 2223 C C . ALA A 1 297 ? 9.125 27.453 3.021 1 98.25 297 ALA A C 1
ATOM 2225 O O . ALA A 1 297 ? 9.281 28.328 2.178 1 98.25 297 ALA A O 1
ATOM 2226 N N . ALA A 1 298 ? 8.031 27.344 3.771 1 97.69 298 ALA A N 1
ATOM 2227 C CA . ALA A 1 298 ? 6.926 28.281 3.654 1 97.69 298 ALA A CA 1
ATOM 2228 C C . ALA A 1 298 ? 7.359 29.688 4.039 1 97.69 298 ALA A C 1
ATOM 2230 O O . ALA A 1 298 ? 6.949 30.672 3.406 1 97.69 298 ALA A O 1
ATOM 2231 N N . GLU A 1 299 ? 8.125 29.812 5.078 1 96.5 299 GLU A N 1
ATOM 2232 C CA . GLU A 1 299 ? 8.641 31.109 5.492 1 96.5 299 GLU A CA 1
ATOM 2233 C C . GLU A 1 299 ? 9.508 31.734 4.402 1 96.5 299 GLU A C 1
ATOM 2235 O O . GLU A 1 299 ? 9.398 32.938 4.121 1 96.5 299 GLU A O 1
ATOM 2240 N N . ALA A 1 300 ? 10.352 30.922 3.838 1 96.5 300 ALA A N 1
ATOM 2241 C CA . ALA A 1 300 ? 11.219 31.406 2.77 1 96.5 300 ALA A CA 1
ATOM 2242 C C . ALA A 1 300 ? 10.398 31.844 1.551 1 96.5 300 ALA A C 1
ATOM 2244 O O . ALA A 1 300 ? 10.797 32.75 0.823 1 96.5 300 ALA A O 1
ATOM 2245 N N . ASP A 1 301 ? 9.414 31.109 1.285 1 95 301 ASP A N 1
ATOM 2246 C CA . ASP A 1 301 ? 8.531 31.406 0.158 1 95 301 ASP A CA 1
ATOM 2247 C C . ASP A 1 301 ? 7.742 32.688 0.388 1 95 301 ASP A C 1
ATOM 2249 O O . ASP A 1 301 ? 7.27 33.312 -0.565 1 95 301 ASP A O 1
ATOM 2253 N N . GLY A 1 302 ? 7.598 33.062 1.631 1 88 302 GLY A N 1
ATOM 2254 C CA . GLY A 1 302 ? 6.891 34.312 1.946 1 88 302 GLY A CA 1
ATOM 2255 C C . GLY A 1 302 ? 6.207 34.25 3.301 1 88 302 GLY A C 1
ATOM 2256 O O . GLY A 1 302 ? 6.871 34.188 4.336 1 88 302 GLY A O 1
ATOM 2257 N N . ASP A 1 303 ? 4.926 33.906 3.311 1 87.88 303 ASP A N 1
ATOM 2258 C CA . ASP A 1 303 ? 3.994 34.125 4.41 1 87.88 303 ASP A CA 1
ATOM 2259 C C . ASP A 1 303 ? 3.453 32.812 4.965 1 87.88 303 ASP A C 1
ATOM 2261 O O . ASP A 1 303 ? 2.469 32.281 4.449 1 87.88 303 ASP A O 1
ATOM 2265 N N . LEU A 1 304 ? 4.098 32.281 6.082 1 95.56 304 LEU A N 1
ATOM 2266 C CA . LEU A 1 304 ? 3.646 31.047 6.691 1 95.56 304 LEU A CA 1
ATOM 2267 C C . LEU A 1 304 ? 2.217 31.188 7.207 1 95.56 304 LEU A C 1
ATOM 2269 O O . LEU A 1 304 ? 1.359 30.359 6.887 1 95.56 304 LEU A O 1
ATOM 2273 N N . PRO A 1 305 ? 1.908 32.281 7.918 1 97.25 305 PRO A N 1
ATOM 2274 C CA . PRO A 1 305 ? 0.524 32.438 8.375 1 97.25 305 PRO A CA 1
ATOM 2275 C C . PRO A 1 305 ? -0.474 32.469 7.219 1 97.25 305 PRO A C 1
ATOM 2277 O O . PRO A 1 305 ? -1.555 31.891 7.305 1 97.25 305 PRO A O 1
ATOM 2280 N N . GLY A 1 306 ? -0.069 33.188 6.191 1 97 306 GLY A N 1
ATOM 2281 C CA . GLY A 1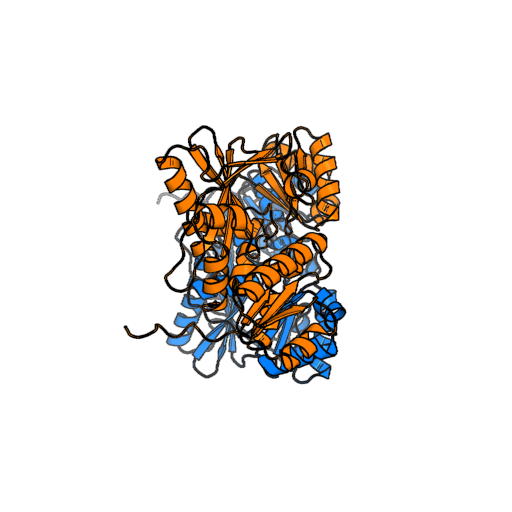 306 ? -0.929 33.25 5.02 1 97 306 GLY A CA 1
ATOM 2282 C C . GLY A 1 306 ? -1.174 31.891 4.395 1 97 306 GLY A C 1
ATOM 2283 O O . GLY A 1 306 ? -2.285 31.609 3.947 1 97 306 GLY A O 1
ATOM 2284 N N . LEU A 1 307 ? -0.136 31.062 4.305 1 97.5 307 LEU A N 1
ATOM 2285 C CA . LEU A 1 307 ? -0.281 29.719 3.768 1 97.5 307 LEU A CA 1
ATOM 2286 C C . LEU A 1 307 ? -1.233 28.891 4.625 1 97.5 307 LEU A C 1
ATOM 2288 O O . LEU A 1 307 ? -2.115 28.203 4.098 1 97.5 307 LEU A O 1
ATOM 2292 N N . TYR A 1 308 ? -1.039 28.922 5.969 1 97.94 308 TYR A N 1
ATOM 2293 C CA . TYR A 1 308 ? -1.93 28.188 6.855 1 97.94 308 TYR A CA 1
ATOM 2294 C C . TYR A 1 308 ? -3.381 28.594 6.641 1 97.94 308 TYR A C 1
ATOM 2296 O O . TYR A 1 308 ? -4.273 27.75 6.57 1 97.94 308 TYR A O 1
ATOM 2304 N N . ASP A 1 309 ? -3.576 29.891 6.531 1 97.75 309 ASP A N 1
ATOM 2305 C CA . ASP A 1 309 ? -4.918 30.422 6.309 1 97.75 309 ASP A CA 1
ATOM 2306 C C . ASP A 1 309 ? -5.504 29.891 5 1 97.75 309 ASP A C 1
ATOM 2308 O O . ASP A 1 309 ? -6.66 29.469 4.961 1 97.75 309 ASP A O 1
ATOM 2312 N N . ALA A 1 310 ? -4.699 29.938 3.965 1 96.81 310 ALA A N 1
ATOM 2313 C CA . ALA A 1 310 ? -5.16 29.484 2.658 1 96.81 310 ALA A CA 1
ATOM 2314 C C . ALA A 1 310 ? -5.52 28 2.693 1 96.81 310 ALA A C 1
ATOM 2316 O O . ALA A 1 310 ? -6.496 27.578 2.074 1 96.81 310 ALA A O 1
ATOM 2317 N N . LEU A 1 311 ? -4.77 27.188 3.383 1 97.25 311 LEU A N 1
ATOM 2318 C CA . LEU A 1 311 ? -4.992 25.75 3.465 1 97.25 311 LEU A CA 1
ATOM 2319 C C . LEU A 1 311 ? -6.312 25.438 4.168 1 97.25 311 LEU A C 1
ATOM 2321 O O . LEU A 1 311 ? -7.105 24.641 3.682 1 97.25 311 LEU A O 1
ATOM 2325 N N . VAL A 1 312 ? -6.602 26.125 5.277 1 97.81 312 VAL A N 1
ATOM 2326 C CA . VAL A 1 312 ? -7.816 25.812 6.027 1 97.81 312 VAL A CA 1
ATOM 2327 C C . VAL A 1 312 ? -9.031 26.359 5.285 1 97.81 312 VAL A C 1
ATOM 2329 O O . VAL A 1 312 ? -10.148 25.859 5.465 1 97.81 312 VAL A O 1
ATOM 2332 N N . ARG A 1 313 ? -8.844 27.344 4.445 1 97 313 ARG A N 1
ATOM 2333 C CA . ARG A 1 313 ? -9.961 27.906 3.695 1 97 313 ARG A CA 1
ATOM 2334 C C . ARG A 1 313 ? -10.25 27.094 2.439 1 97 313 ARG A C 1
ATOM 2336 O O . ARG A 1 313 ? -11.32 27.234 1.841 1 97 313 ARG A O 1
ATOM 2343 N N . ASN A 1 314 ? -9.297 26.266 2.07 1 95.69 314 ASN A N 1
ATOM 2344 C CA . ASN A 1 314 ? -9.461 25.453 0.874 1 95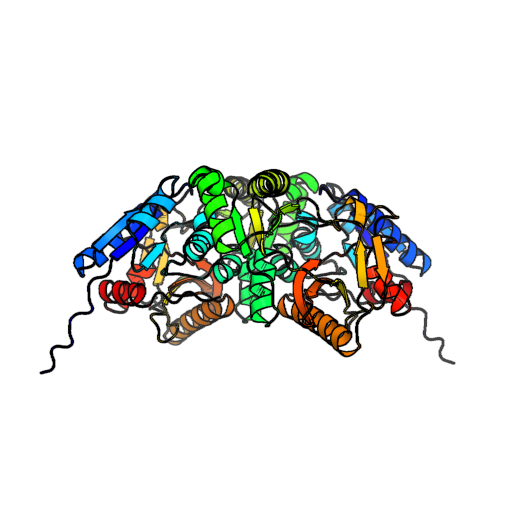.69 314 ASN A CA 1
ATOM 2345 C C . ASN A 1 314 ? -9.156 23.984 1.152 1 95.69 314 ASN A C 1
ATOM 2347 O O . ASN A 1 314 ? -8.32 23.375 0.48 1 95.69 314 ASN A O 1
ATOM 2351 N N . PRO A 1 315 ? -9.992 23.453 2.129 1 91.75 315 PRO A N 1
ATOM 2352 C CA . PRO A 1 315 ? -9.766 22.031 2.369 1 91.75 315 PRO A CA 1
ATOM 2353 C C . PRO A 1 315 ? -10.172 21.156 1.181 1 91.75 315 PRO A C 1
ATOM 2355 O O . PRO A 1 315 ? -11.281 21.312 0.655 1 91.75 315 PRO A O 1
ATOM 2358 N N . PHE A 1 316 ? -9.227 20.656 0.382 1 73.19 316 PHE A N 1
ATOM 2359 C CA . PHE A 1 316 ? -9.453 19.938 -0.863 1 73.19 316 PHE A CA 1
ATOM 2360 C C . PHE A 1 316 ? -9.086 18.469 -0.711 1 73.19 316 PHE A C 1
ATOM 2362 O O . PHE A 1 316 ? -7.922 18.094 -0.895 1 73.19 316 PHE A O 1
ATOM 2369 N N . VAL A 1 317 ? -10.008 17.672 -0.221 1 78.56 317 VAL A N 1
ATOM 2370 C CA . VAL A 1 317 ? -9.688 16.25 -0.097 1 78.56 317 VAL A CA 1
ATOM 2371 C C . VAL A 1 317 ? -10.602 15.43 -1.012 1 78.56 317 VAL A C 1
ATOM 2373 O O . VAL A 1 317 ? -11.82 15.383 -0.807 1 78.56 317 VAL A O 1
ATOM 2376 N N . HIS A 1 318 ? -10.031 15.031 -2.131 1 77.75 318 HIS A N 1
ATOM 2377 C CA . HIS A 1 318 ? -10.758 14.148 -3.037 1 77.75 318 HIS A CA 1
ATOM 2378 C C . HIS A 1 318 ? -9.945 12.906 -3.373 1 77.75 318 HIS A C 1
ATOM 2380 O O . HIS A 1 318 ? -8.711 12.938 -3.346 1 77.75 318 HIS A O 1
ATOM 2386 N N . PRO A 1 319 ? -10.664 11.789 -3.592 1 76.38 319 PRO A N 1
ATOM 2387 C CA . PRO A 1 319 ? -9.961 10.555 -3.965 1 76.38 319 PRO A CA 1
ATOM 2388 C C . PRO A 1 319 ? -9.086 10.727 -5.203 1 76.38 319 PRO A C 1
ATOM 2390 O O . PRO A 1 319 ? -9.359 11.586 -6.047 1 76.38 319 PRO A O 1
ATOM 2393 N N . MET B 1 1 ? 9.312 -30.641 -44.406 1 29.72 1 MET B N 1
ATOM 2394 C CA . MET B 1 1 ? 8.539 -30.766 -43.188 1 29.72 1 MET B CA 1
ATOM 2395 C C . MET B 1 1 ? 9.391 -30.406 -41.969 1 29.72 1 MET B C 1
ATOM 2397 O O . MET B 1 1 ? 10.234 -31.203 -41.562 1 29.72 1 MET B O 1
ATOM 2401 N N . THR B 1 2 ? 9.945 -29.266 -41.875 1 36.53 2 THR B N 1
ATOM 2402 C CA . THR B 1 2 ? 10.875 -28.797 -40.844 1 36.53 2 THR B CA 1
ATOM 2403 C C . THR B 1 2 ? 10.328 -29.109 -39.469 1 36.53 2 THR B C 1
ATOM 2405 O O . THR B 1 2 ? 9.211 -28.703 -39.125 1 36.53 2 THR B O 1
ATOM 2408 N N . GLN B 1 3 ? 10.539 -30.281 -38.906 1 37 3 GLN B N 1
ATOM 2409 C CA . GLN B 1 3 ? 10.18 -30.703 -37.562 1 37 3 GLN B CA 1
ATOM 2410 C C . GLN B 1 3 ? 10.312 -29.547 -36.562 1 37 3 GLN B C 1
ATOM 2412 O O . GLN B 1 3 ? 11.406 -29.016 -36.375 1 37 3 GLN B O 1
ATOM 2417 N N . GLN B 1 4 ? 9.414 -28.641 -36.469 1 42.06 4 GLN B N 1
ATOM 2418 C CA . GLN B 1 4 ? 9.406 -27.656 -35.375 1 42.06 4 GLN B CA 1
ATOM 2419 C C . GLN B 1 4 ? 9.914 -28.25 -34.094 1 42.06 4 GLN B C 1
ATOM 2421 O O . GLN B 1 4 ?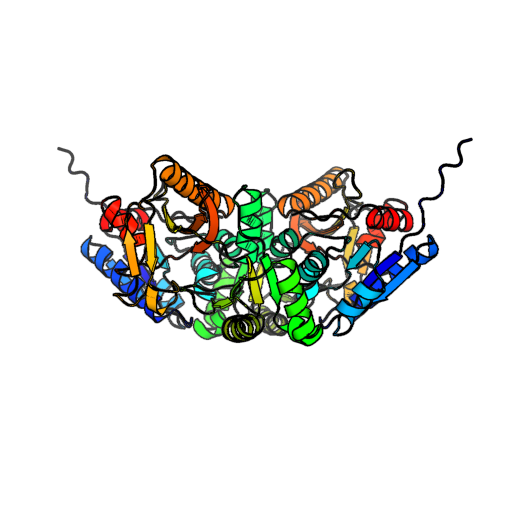 9.344 -29.219 -33.562 1 42.06 4 GLN B O 1
ATOM 2426 N N . ALA B 1 5 ? 11.234 -28.406 -33.844 1 47.22 5 ALA B N 1
ATOM 2427 C CA . ALA B 1 5 ? 11.984 -28.969 -32.719 1 47.22 5 ALA B CA 1
ATOM 2428 C C . ALA B 1 5 ? 11.234 -28.766 -31.391 1 47.22 5 ALA B C 1
ATOM 2430 O O . ALA B 1 5 ? 10.75 -27.672 -31.109 1 47.22 5 ALA B O 1
ATOM 2431 N N . SER B 1 6 ? 10.508 -29.719 -30.719 1 55.47 6 SER B N 1
ATOM 2432 C CA . SER B 1 6 ? 9.852 -29.688 -29.422 1 55.47 6 SER B CA 1
ATOM 2433 C C . SER B 1 6 ? 10.648 -28.844 -28.422 1 55.47 6 SER B C 1
ATOM 2435 O O . SER B 1 6 ? 11.859 -29.016 -28.281 1 55.47 6 SER B O 1
ATOM 2437 N N . PRO B 1 7 ? 10.141 -27.609 -27.984 1 72.69 7 PRO B N 1
ATOM 2438 C CA . PRO B 1 7 ? 10.953 -26.766 -27.109 1 72.69 7 PRO B CA 1
ATOM 2439 C C . PRO B 1 7 ? 11.625 -27.547 -25.984 1 72.69 7 PRO B C 1
ATOM 2441 O O . PRO B 1 7 ? 11.102 -28.578 -25.547 1 72.69 7 PRO B O 1
ATOM 2444 N N . GLU B 1 8 ? 12.969 -27.516 -25.766 1 89.56 8 GLU B N 1
ATOM 2445 C CA . GLU B 1 8 ? 13.836 -28.141 -24.781 1 89.56 8 GLU B CA 1
ATOM 2446 C C . GLU B 1 8 ? 13.203 -28.094 -23.391 1 89.56 8 GLU B C 1
ATOM 2448 O O . GLU B 1 8 ? 12.594 -27.078 -23.016 1 89.56 8 GLU B O 1
ATOM 2453 N N . PRO B 1 9 ? 13.125 -29.344 -22.75 1 96.44 9 PRO B N 1
ATOM 2454 C CA . PRO B 1 9 ? 12.594 -29.375 -21.375 1 96.44 9 PRO B CA 1
ATOM 2455 C C . PRO B 1 9 ? 13.273 -28.375 -20.453 1 96.44 9 PRO B C 1
ATOM 2457 O O . PRO B 1 9 ? 14.469 -28.094 -20.609 1 96.44 9 PRO B O 1
ATOM 2460 N N . LEU B 1 10 ? 12.492 -27.812 -19.609 1 98.31 10 LEU B N 1
ATOM 2461 C CA . LEU B 1 10 ? 12.992 -26.859 -18.625 1 98.31 10 LEU B CA 1
ATOM 2462 C C . LEU B 1 10 ? 13.148 -27.5 -17.25 1 98.31 10 LEU B C 1
ATOM 2464 O O . LEU B 1 10 ? 12.461 -28.469 -16.938 1 98.31 10 LEU B O 1
ATOM 2468 N N . ARG B 1 11 ? 14.125 -26.984 -16.484 1 98.56 11 ARG B N 1
ATOM 2469 C CA . ARG B 1 11 ? 14.164 -27.219 -15.039 1 98.56 11 ARG B CA 1
ATOM 2470 C C . ARG B 1 11 ? 13.328 -26.188 -14.297 1 98.56 11 ARG B C 1
ATOM 2472 O O . ARG B 1 11 ? 13.656 -25 -14.289 1 98.56 11 ARG B O 1
ATOM 2479 N N . ILE B 1 12 ? 12.281 -26.734 -13.672 1 98.81 12 ILE B N 1
ATOM 2480 C CA . ILE B 1 12 ? 11.312 -25.828 -13.07 1 98.81 12 ILE B CA 1
ATOM 2481 C C . ILE B 1 12 ? 11.234 -26.078 -11.562 1 98.81 12 ILE B C 1
ATOM 2483 O O . ILE B 1 12 ? 11.133 -27.219 -11.133 1 98.81 12 ILE B O 1
ATOM 2487 N N . ALA B 1 13 ? 11.406 -25.047 -10.734 1 98.88 13 ALA B N 1
ATOM 2488 C CA . ALA B 1 13 ? 11.102 -25.125 -9.305 1 98.88 13 ALA B CA 1
ATOM 2489 C C . ALA B 1 13 ? 9.727 -24.531 -9 1 98.88 13 ALA B C 1
ATOM 2491 O O . ALA B 1 13 ? 9.422 -23.406 -9.406 1 98.88 13 ALA B O 1
ATOM 2492 N N . VAL B 1 14 ? 8.867 -25.281 -8.367 1 98.88 14 VAL B N 1
ATOM 2493 C CA . VAL B 1 14 ? 7.59 -24.797 -7.867 1 98.88 14 VAL B CA 1
ATOM 2494 C C . VAL B 1 14 ? 7.676 -24.562 -6.359 1 98.88 14 VAL B C 1
ATOM 2496 O O . VAL B 1 14 ? 7.977 -25.484 -5.602 1 98.88 14 VAL B O 1
ATOM 2499 N N . LEU B 1 15 ? 7.492 -23.312 -5.93 1 98.62 15 LEU B N 1
ATOM 2500 C CA . LEU B 1 15 ? 7.469 -23 -4.504 1 98.62 15 LEU B CA 1
ATOM 2501 C C . LEU B 1 15 ? 6.043 -23.031 -3.961 1 98.62 15 LEU B C 1
ATOM 2503 O O . LEU B 1 15 ? 5.176 -22.297 -4.426 1 98.62 15 LEU B O 1
ATOM 2507 N N . ALA B 1 16 ? 5.75 -23.875 -3.031 1 98.06 16 ALA B N 1
ATOM 2508 C CA . ALA B 1 16 ? 4.418 -24.031 -2.451 1 98.06 16 ALA B CA 1
ATOM 2509 C C . ALA B 1 16 ? 4.504 -24.312 -0.956 1 98.06 16 ALA B C 1
ATOM 2511 O O . ALA B 1 16 ? 5.441 -24.969 -0.496 1 98.06 16 ALA B O 1
ATOM 2512 N N . GLY B 1 17 ? 3.52 -23.891 -0.219 1 96.5 17 GLY B N 1
ATOM 2513 C CA . GLY B 1 17 ? 3.477 -24.062 1.224 1 96.5 17 GLY B CA 1
ATOM 2514 C C . GLY B 1 17 ? 3.684 -22.766 1.99 1 96.5 17 GLY B C 1
ATOM 2515 O O . GLY B 1 17 ? 2.971 -21.781 1.767 1 96.5 17 GLY B O 1
ATOM 2516 N N . GLY B 1 18 ? 4.781 -22.75 2.801 1 92.56 18 GLY B N 1
ATOM 2517 C CA . GLY B 1 18 ? 4.988 -21.594 3.674 1 92.56 18 GLY B CA 1
ATOM 2518 C C . GLY B 1 18 ? 4.16 -21.656 4.945 1 92.56 18 GLY B C 1
ATOM 2519 O O . GLY B 1 18 ? 3.695 -22.734 5.336 1 92.56 18 GLY B O 1
ATOM 2520 N N . LEU B 1 19 ? 4.023 -20.547 5.664 1 87.69 19 LEU B N 1
ATOM 2521 C CA . LEU B 1 19 ? 3.451 -20.609 7.008 1 87.69 19 LEU B CA 1
ATOM 2522 C C . LEU B 1 19 ? 2.084 -19.938 7.043 1 87.69 19 LEU B C 1
ATOM 2524 O O . LEU B 1 19 ? 1.457 -19.844 8.102 1 87.69 19 LEU B O 1
ATOM 2528 N N . SER B 1 20 ? 1.576 -19.531 5.902 1 89.94 20 SER B N 1
ATOM 2529 C CA . SER B 1 20 ? 0.304 -18.828 5.895 1 89.94 20 SER B CA 1
ATOM 2530 C C . SER B 1 20 ? -0.857 -19.766 6.211 1 89.94 20 SER B C 1
ATOM 2532 O O . SER B 1 20 ? -0.699 -20.984 6.191 1 89.94 20 SER B O 1
ATOM 2534 N N . HIS B 1 21 ? -2.061 -19.172 6.496 1 90.56 21 HIS B N 1
ATOM 2535 C CA . HIS B 1 21 ? -3.287 -19.922 6.742 1 90.56 21 HIS B CA 1
ATOM 2536 C C . HIS B 1 21 ? -3.742 -20.656 5.484 1 90.56 21 HIS B C 1
ATOM 2538 O O . HIS B 1 21 ? -4.621 -21.516 5.547 1 90.56 21 HIS B O 1
ATOM 2544 N N . GLU B 1 22 ? -3.107 -20.406 4.379 1 94.12 22 GLU B N 1
ATOM 2545 C CA . GLU B 1 22 ? -3.516 -20.969 3.096 1 94.12 22 GLU B CA 1
ATOM 2546 C C . GLU B 1 22 ? -2.508 -22 2.598 1 94.12 22 GLU B C 1
ATOM 2548 O O . GLU B 1 22 ? -2.484 -22.328 1.41 1 94.12 22 GLU B O 1
ATOM 2553 N N . ARG B 1 23 ? -1.681 -22.531 3.516 1 95.31 23 ARG B N 1
ATOM 2554 C CA . ARG B 1 23 ? -0.601 -23.469 3.189 1 95.31 23 ARG B CA 1
ATOM 2555 C C . ARG B 1 23 ? -1.126 -24.656 2.41 1 95.31 23 ARG B C 1
ATOM 2557 O O . ARG B 1 23 ? -0.549 -25.047 1.392 1 95.31 23 ARG B O 1
ATOM 2564 N N . ASP B 1 24 ? -2.199 -25.25 2.898 1 94.56 24 ASP B N 1
ATOM 2565 C CA . ASP B 1 24 ? -2.701 -26.484 2.299 1 94.56 24 ASP B CA 1
ATOM 2566 C C . ASP B 1 24 ? -3.145 -26.25 0.857 1 94.56 24 ASP B C 1
ATOM 2568 O O . ASP B 1 24 ? -2.883 -27.078 -0.019 1 94.56 24 ASP B O 1
ATOM 2572 N N . ILE B 1 25 ? -3.836 -25.141 0.643 1 94.25 25 ILE B N 1
ATOM 2573 C CA . ILE B 1 25 ? -4.266 -24.797 -0.709 1 94.25 25 ILE B CA 1
ATOM 2574 C C . ILE B 1 25 ? -3.045 -24.547 -1.59 1 94.25 25 ILE B C 1
ATOM 2576 O O . ILE B 1 25 ? -3.02 -24.938 -2.758 1 94.25 25 ILE B O 1
ATOM 2580 N N . SER B 1 26 ? -2.043 -23.875 -1.063 1 97 26 SER B N 1
ATOM 2581 C CA . SER B 1 26 ? -0.787 -23.609 -1.76 1 97 26 SER B CA 1
ATOM 2582 C C . SER B 1 26 ? -0.113 -24.906 -2.189 1 97 26 SER B C 1
ATOM 2584 O O . SER B 1 26 ? 0.288 -25.047 -3.346 1 97 26 SER B O 1
ATOM 2586 N N . LEU B 1 27 ? -0.046 -25.859 -1.285 1 97.62 27 LEU B N 1
ATOM 2587 C CA . LEU B 1 27 ? 0.583 -27.156 -1.58 1 97.62 27 LEU B CA 1
ATOM 2588 C C . LEU B 1 27 ? -0.182 -27.891 -2.67 1 97.62 27 LEU B C 1
ATOM 2590 O O . LEU B 1 27 ? 0.423 -28.453 -3.588 1 97.62 27 LEU B O 1
ATOM 2594 N N . ARG B 1 28 ? -1.471 -27.891 -2.594 1 96.69 28 ARG B N 1
ATOM 2595 C CA . ARG B 1 28 ? -2.293 -28.547 -3.604 1 96.69 28 ARG B CA 1
ATOM 2596 C C . ARG B 1 28 ? -2.096 -27.906 -4.973 1 96.69 28 ARG B C 1
ATOM 2598 O O . ARG B 1 28 ? -1.981 -28.609 -5.98 1 96.69 28 ARG B O 1
ATOM 2605 N N . SER B 1 29 ? -2.09 -26.578 -4.969 1 97.62 29 SER B N 1
ATOM 2606 C CA . SER B 1 29 ? -1.819 -25.859 -6.207 1 97.62 29 SER B CA 1
ATOM 2607 C C . SER B 1 29 ? -0.465 -26.25 -6.789 1 97.62 29 SER B C 1
ATOM 2609 O O . SER B 1 29 ? -0.357 -26.531 -7.98 1 97.62 29 SER B O 1
ATOM 2611 N N . GLY B 1 30 ? 0.56 -26.25 -5.926 1 98.5 30 GLY B N 1
ATOM 2612 C CA . GLY B 1 30 ? 1.906 -26.578 -6.367 1 98.5 30 GLY B CA 1
ATOM 2613 C C . GLY B 1 30 ? 2.02 -27.969 -6.961 1 98.5 30 GLY B C 1
ATOM 2614 O O . GLY B 1 30 ? 2.633 -28.141 -8.016 1 98.5 30 GLY B O 1
ATOM 2615 N N . HIS B 1 31 ? 1.393 -28.906 -6.336 1 98.12 31 HIS B N 1
ATOM 2616 C CA . HIS B 1 31 ? 1.463 -30.297 -6.805 1 98.12 31 HIS B CA 1
ATOM 2617 C C . HIS B 1 31 ? 0.735 -30.453 -8.133 1 98.12 31 HIS B C 1
ATOM 2619 O O . HIS B 1 31 ? 1.198 -31.188 -9.016 1 98.12 31 HIS B O 1
ATOM 2625 N N . ARG B 1 32 ? -0.343 -29.828 -8.273 1 97.88 32 ARG B N 1
ATOM 2626 C CA . ARG B 1 32 ? -1.09 -29.938 -9.523 1 97.88 32 ARG B CA 1
ATOM 2627 C C . ARG B 1 32 ? -0.303 -29.328 -10.68 1 97.88 32 ARG B C 1
ATOM 2629 O O . ARG B 1 32 ? -0.175 -29.953 -11.734 1 97.88 32 ARG B O 1
ATOM 2636 N N . VAL B 1 33 ? 0.209 -28.141 -10.484 1 98.69 33 VAL B N 1
ATOM 2637 C CA . VAL B 1 33 ? 0.998 -27.469 -11.516 1 98.69 33 VAL B CA 1
ATOM 2638 C C . VAL B 1 33 ? 2.207 -28.328 -11.875 1 98.69 33 VAL B C 1
ATOM 2640 O O . VAL B 1 33 ? 2.51 -28.531 -13.055 1 98.69 33 VAL B O 1
ATOM 2643 N N . ALA B 1 34 ? 2.838 -28.875 -10.844 1 98.75 34 ALA B N 1
ATOM 2644 C CA . ALA B 1 34 ? 4.012 -29.719 -11.062 1 98.75 34 ALA B CA 1
ATOM 2645 C C . ALA B 1 34 ? 3.656 -30.953 -11.906 1 98.75 34 ALA B 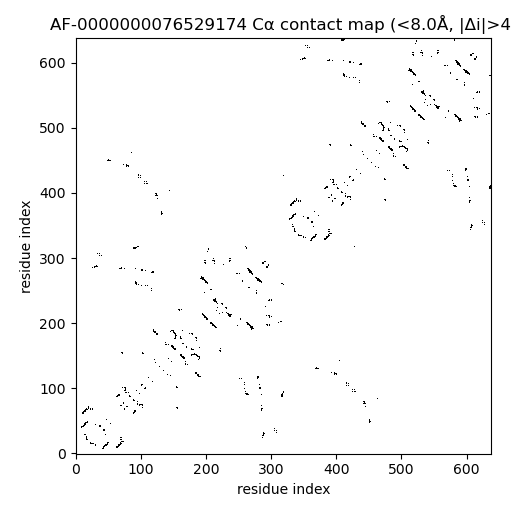C 1
ATOM 2647 O O . ALA B 1 34 ? 4.391 -31.312 -12.828 1 98.75 34 ALA B O 1
ATOM 2648 N N . GLN B 1 35 ? 2.553 -31.547 -11.602 1 98.38 35 GLN B N 1
ATOM 2649 C CA . GLN B 1 35 ? 2.133 -32.75 -12.32 1 98.38 35 GLN B CA 1
ATOM 2650 C C . GLN B 1 35 ? 1.893 -32.438 -13.797 1 98.38 35 GLN B C 1
ATOM 2652 O O . GLN B 1 35 ? 2.328 -33.188 -14.672 1 98.38 35 GLN B O 1
ATOM 2657 N N . VAL B 1 36 ? 1.2 -31.391 -14.07 1 98.12 36 VAL B N 1
ATOM 2658 C CA . VAL B 1 36 ? 0.901 -31 -15.445 1 98.12 36 VAL B CA 1
ATOM 2659 C C . VAL B 1 36 ? 2.201 -30.734 -16.203 1 98.12 36 VAL B C 1
ATOM 2661 O O . VAL B 1 36 ? 2.389 -31.219 -17.328 1 98.12 36 VAL B O 1
ATOM 2664 N N . LEU B 1 37 ? 3.141 -30.016 -15.578 1 98.62 37 LEU B N 1
ATOM 2665 C CA . LEU B 1 37 ? 4.383 -29.625 -16.234 1 98.62 37 LEU B CA 1
ATOM 2666 C C . LEU B 1 37 ? 5.289 -30.844 -16.438 1 98.62 37 LEU B C 1
ATOM 2668 O O . LEU B 1 37 ? 5.984 -30.938 -17.453 1 98.62 37 LEU B O 1
ATOM 2672 N N . LYS B 1 38 ? 5.277 -31.766 -15.453 1 98.56 38 LYS B N 1
ATOM 2673 C CA . LYS B 1 38 ? 6.02 -33 -15.625 1 98.56 38 LYS B CA 1
ATOM 2674 C C . LYS B 1 38 ? 5.484 -33.812 -16.797 1 98.56 38 LYS B C 1
ATOM 2676 O O . LYS B 1 38 ? 6.258 -34.375 -17.578 1 98.56 38 LYS B O 1
ATOM 2681 N N . HIS B 1 39 ? 4.215 -33.844 -16.922 1 97.75 39 HIS B N 1
ATOM 2682 C CA . HIS B 1 39 ? 3.582 -34.562 -18.016 1 97.75 39 HIS B CA 1
ATOM 2683 C C . HIS B 1 39 ? 3.971 -33.969 -19.359 1 97.75 39 HIS B C 1
ATOM 2685 O O . HIS B 1 39 ? 4.016 -34.688 -20.375 1 97.75 39 HIS B O 1
ATOM 2691 N N . LEU B 1 40 ? 4.23 -32.688 -19.391 1 97.56 40 LEU B N 1
ATOM 2692 C CA . LEU B 1 40 ? 4.629 -32 -20.609 1 97.56 40 LEU B CA 1
ATOM 2693 C C . LEU B 1 40 ? 6.109 -32.219 -20.891 1 97.56 40 LEU B C 1
ATOM 2695 O O . LEU B 1 40 ? 6.629 -31.734 -21.891 1 97.56 40 LEU B O 1
ATOM 2699 N N . GLY B 1 41 ? 6.805 -32.844 -19.953 1 97.81 41 GLY B N 1
ATOM 2700 C CA . GLY B 1 41 ? 8.172 -33.25 -20.219 1 97.81 41 GLY B CA 1
ATOM 2701 C C . GLY B 1 41 ? 9.195 -32.438 -19.453 1 97.81 41 GLY B C 1
ATOM 2702 O O . GLY B 1 41 ? 10.398 -32.688 -19.547 1 97.81 41 GLY B O 1
ATOM 2703 N N . HIS B 1 42 ? 8.789 -31.516 -18.625 1 98.62 42 HIS B N 1
ATOM 2704 C CA . HIS B 1 42 ? 9.719 -30.688 -17.859 1 98.62 42 HIS B CA 1
ATOM 2705 C C . HIS B 1 42 ? 10.219 -31.438 -16.625 1 98.62 42 HIS B C 1
ATOM 2707 O O . HIS B 1 42 ? 9.602 -32.406 -16.188 1 98.62 42 HIS B O 1
ATOM 2713 N N . SER B 1 43 ? 11.422 -31.031 -16.172 1 98.5 43 SER B N 1
ATOM 2714 C CA . SER B 1 43 ? 11.883 -31.422 -14.844 1 98.5 43 SER B CA 1
ATOM 2715 C C . SER B 1 43 ? 11.367 -30.453 -13.781 1 98.5 43 SER B C 1
ATOM 2717 O O . SER B 1 43 ? 11.68 -29.266 -13.82 1 98.5 43 SER B O 1
ATOM 2719 N N . VAL B 1 44 ? 10.594 -31 -12.891 1 98.75 44 VAL B N 1
ATOM 2720 C CA . VAL B 1 44 ? 9.938 -30.109 -11.938 1 98.75 44 VAL B CA 1
ATOM 2721 C C . VAL B 1 44 ? 10.227 -30.562 -10.508 1 98.75 44 VAL B C 1
ATOM 2723 O O . VAL B 1 44 ? 10.086 -31.75 -10.188 1 98.75 44 VAL B O 1
ATOM 2726 N N . LEU B 1 45 ? 10.68 -29.703 -9.68 1 98.5 45 LEU B N 1
ATOM 2727 C CA . LEU B 1 45 ? 10.844 -29.922 -8.25 1 98.5 45 LEU B CA 1
ATOM 2728 C C . LEU B 1 45 ? 9.93 -29 -7.445 1 98.5 45 LEU B C 1
ATOM 2730 O O . LEU B 1 45 ? 9.953 -27.781 -7.645 1 98.5 45 LEU B O 1
ATOM 2734 N N . VAL B 1 46 ? 9.086 -29.562 -6.59 1 98.5 46 VAL B N 1
ATOM 2735 C CA . VAL B 1 46 ? 8.266 -28.781 -5.668 1 98.5 46 VAL B CA 1
ATOM 2736 C C . VAL B 1 46 ? 9.023 -28.562 -4.363 1 98.5 46 VAL B C 1
ATOM 2738 O O . VAL B 1 46 ? 9.523 -29.516 -3.758 1 98.5 46 VAL B O 1
ATOM 2741 N N . MET B 1 47 ? 9.18 -27.328 -4 1 98 47 MET B N 1
ATOM 2742 C CA . MET B 1 47 ? 9.898 -26.953 -2.783 1 98 47 MET B CA 1
ATOM 2743 C C . MET B 1 47 ? 8.992 -26.188 -1.83 1 98 47 MET B C 1
ATOM 2745 O O . MET B 1 47 ? 8.188 -25.359 -2.264 1 98 47 MET B O 1
ATOM 2749 N N . ASP B 1 48 ? 9.047 -26.547 -0.545 1 96.94 48 ASP B N 1
ATOM 2750 C CA . ASP B 1 48 ? 8.406 -25.703 0.457 1 96.94 48 ASP B CA 1
ATOM 2751 C C . ASP B 1 48 ? 9.195 -24.422 0.68 1 96.94 48 ASP B C 1
ATOM 2753 O O . ASP B 1 48 ? 10.281 -24.25 0.127 1 96.94 48 ASP B O 1
ATOM 2757 N N . ILE B 1 49 ? 8.648 -23.5 1.387 1 96.56 49 ILE B N 1
ATOM 2758 C CA . ILE B 1 49 ? 9.32 -22.25 1.732 1 96.56 49 ILE B CA 1
ATOM 2759 C C . ILE B 1 49 ? 9.773 -22.297 3.188 1 96.56 49 ILE B C 1
ATOM 2761 O O . ILE B 1 49 ? 9.008 -21.984 4.098 1 96.56 49 ILE B O 1
ATOM 2765 N N . ASP B 1 50 ? 10.953 -22.672 3.336 1 95.88 50 ASP B N 1
ATOM 2766 C CA . ASP B 1 50 ? 11.531 -22.812 4.668 1 95.88 50 ASP B CA 1
ATOM 2767 C C . ASP B 1 50 ? 13.031 -22.531 4.645 1 95.88 50 ASP B C 1
ATOM 2769 O O . ASP B 1 50 ? 13.531 -21.875 3.721 1 95.88 50 ASP B O 1
ATOM 2773 N N . ALA B 1 51 ? 13.719 -22.938 5.676 1 95.88 51 ALA B N 1
ATOM 2774 C CA . ALA B 1 51 ? 15.109 -22.531 5.871 1 95.88 51 ALA B CA 1
ATOM 2775 C C . ALA B 1 51 ? 16.016 -23.141 4.797 1 95.88 51 ALA B C 1
ATOM 2777 O O . ALA B 1 51 ? 17.141 -22.688 4.594 1 95.88 51 ALA B O 1
ATOM 2778 N N . ARG B 1 52 ? 15.586 -24.156 4.066 1 96.44 52 ARG B N 1
ATOM 2779 C CA . ARG B 1 52 ? 16.391 -24.828 3.055 1 96.44 52 ARG B CA 1
ATOM 2780 C C . ARG B 1 52 ? 16.141 -24.234 1.671 1 96.44 52 ARG B C 1
ATOM 2782 O O . ARG B 1 52 ? 16.859 -24.531 0.716 1 96.44 52 ARG B O 1
ATOM 2789 N N . THR B 1 53 ? 15.18 -23.406 1.552 1 97.31 53 THR B N 1
ATOM 2790 C CA . THR B 1 53 ? 14.656 -22.984 0.261 1 97.31 53 THR B CA 1
ATOM 2791 C C . THR B 1 53 ? 15.734 -22.266 -0.551 1 97.31 53 THR B C 1
ATOM 2793 O O . THR B 1 53 ? 15.961 -22.594 -1.718 1 97.31 53 THR B O 1
ATOM 2796 N N . ILE B 1 54 ? 16.422 -21.266 0.032 1 97.88 54 ILE B N 1
ATOM 2797 C CA . ILE B 1 54 ? 17.406 -20.469 -0.694 1 97.88 54 ILE B CA 1
ATOM 2798 C C . ILE B 1 54 ? 18.531 -21.391 -1.178 1 97.88 54 ILE B C 1
ATOM 2800 O O . ILE B 1 54 ? 18.906 -21.344 -2.354 1 97.88 54 ILE B O 1
ATOM 2804 N N . GLY B 1 55 ? 19.062 -22.219 -0.231 1 97.44 55 GLY B N 1
ATOM 2805 C CA . GLY B 1 55 ? 20.094 -23.172 -0.611 1 97.44 55 GLY B CA 1
ATOM 2806 C C . GLY B 1 55 ? 19.641 -24.156 -1.662 1 97.44 55 GLY B C 1
ATOM 2807 O O . GLY B 1 55 ? 20.391 -24.484 -2.592 1 97.44 55 GLY B O 1
ATOM 2808 N N . ALA B 1 56 ? 18.438 -24.656 -1.572 1 98 56 ALA B N 1
ATOM 2809 C CA . ALA B 1 56 ? 17.891 -25.625 -2.51 1 98 56 ALA B CA 1
ATOM 2810 C C . ALA B 1 56 ? 17.734 -25.031 -3.904 1 98 56 ALA B C 1
ATOM 2812 O O . ALA B 1 56 ? 18 -25.688 -4.906 1 98 56 ALA B O 1
ATOM 2813 N N . LEU B 1 57 ? 17.281 -23.781 -3.955 1 98.5 57 LEU B N 1
ATOM 2814 C CA . LEU B 1 57 ? 17.141 -23.109 -5.238 1 98.5 57 LEU B CA 1
ATOM 2815 C C . LEU B 1 57 ? 18.484 -22.922 -5.914 1 98.5 57 LEU B C 1
ATOM 2817 O O . LEU B 1 57 ? 18.625 -23.125 -7.121 1 98.5 57 LEU B O 1
ATOM 2821 N N . ARG B 1 58 ? 19.438 -22.516 -5.129 1 97.62 58 ARG B N 1
ATOM 2822 C CA . ARG B 1 58 ? 20.781 -22.344 -5.684 1 97.62 58 ARG B CA 1
ATOM 2823 C C . ARG B 1 58 ? 21.328 -23.656 -6.23 1 97.62 58 ARG B C 1
ATOM 2825 O O . ARG B 1 58 ? 21.891 -23.703 -7.324 1 97.62 58 ARG B O 1
ATOM 2832 N N . ALA B 1 59 ? 21.141 -24.688 -5.48 1 97.94 59 ALA B N 1
ATOM 2833 C CA . ALA B 1 59 ? 21.656 -26 -5.875 1 97.94 59 ALA B CA 1
ATOM 2834 C C . ALA B 1 59 ? 20.922 -26.531 -7.109 1 97.94 59 ALA B C 1
ATOM 2836 O O . ALA B 1 59 ? 21.547 -27.078 -8.016 1 97.94 59 ALA B O 1
ATOM 2837 N N . TYR B 1 60 ? 19.656 -26.375 -7.152 1 98.19 60 TYR B N 1
ATOM 2838 C CA . TYR B 1 60 ? 18.828 -26.891 -8.242 1 98.19 60 TYR B CA 1
ATOM 2839 C C . TYR B 1 60 ? 19.031 -26.062 -9.508 1 98.19 60 TYR B C 1
ATOM 2841 O O . TYR B 1 60 ? 18.891 -26.578 -10.617 1 98.19 60 TYR B O 1
ATOM 2849 N N . SER B 1 61 ? 19.297 -24.75 -9.367 1 98.06 61 SER B N 1
ATOM 2850 C CA . SER B 1 61 ? 19.547 -23.828 -10.469 1 98.06 61 SER B CA 1
ATOM 2851 C C . SER B 1 61 ? 18.438 -23.922 -11.523 1 98.06 61 SER B C 1
ATOM 2853 O O . SER B 1 61 ? 18.719 -24.203 -12.688 1 98.06 61 SER B O 1
ATOM 2855 N N . PRO B 1 62 ? 17.25 -23.672 -11.148 1 98.62 62 PRO B N 1
ATOM 2856 C CA . PRO B 1 62 ? 16.141 -23.797 -12.102 1 98.62 62 PRO B CA 1
ATOM 2857 C C . PRO B 1 62 ? 16.219 -22.766 -13.227 1 98.62 62 PRO B C 1
ATOM 2859 O O . PRO B 1 62 ? 16.797 -21.688 -13.047 1 98.62 62 PRO B O 1
ATOM 2862 N N . ASP B 1 63 ? 15.656 -23.156 -14.406 1 98.12 63 ASP B N 1
ATOM 2863 C CA . ASP B 1 63 ? 15.477 -22.203 -15.492 1 98.12 63 ASP B CA 1
ATOM 2864 C C . ASP B 1 63 ? 14.406 -21.172 -15.141 1 98.12 63 ASP B C 1
ATOM 2866 O O . ASP B 1 63 ? 14.453 -20.031 -15.609 1 98.12 63 ASP B O 1
ATOM 2870 N N . VAL B 1 64 ? 13.43 -21.625 -14.359 1 98.5 64 VAL B N 1
ATOM 2871 C CA . VAL B 1 64 ? 12.312 -20.766 -13.984 1 98.5 64 VAL B CA 1
ATOM 2872 C C . VAL B 1 64 ? 11.703 -21.25 -12.68 1 98.5 64 VAL B C 1
ATOM 2874 O O . VAL B 1 64 ? 11.727 -22.453 -12.391 1 98.5 64 VAL B O 1
ATOM 2877 N N . VAL B 1 65 ? 11.234 -20.328 -11.867 1 98.75 65 VAL B N 1
ATOM 2878 C CA . VAL B 1 65 ? 10.508 -20.625 -10.641 1 98.75 65 VAL B CA 1
ATOM 2879 C C . VAL B 1 65 ? 9.039 -20.25 -10.805 1 98.75 65 VAL B C 1
ATOM 2881 O O . VAL B 1 65 ? 8.711 -19.25 -11.445 1 98.75 65 VAL B O 1
ATOM 2884 N N . TRP B 1 66 ? 8.141 -21.031 -10.305 1 98.69 66 TRP B N 1
ATOM 2885 C CA . TRP B 1 66 ? 6.73 -20.672 -10.188 1 98.69 66 TRP B CA 1
ATOM 2886 C C . TRP B 1 66 ? 6.305 -20.625 -8.719 1 98.69 66 TRP B C 1
ATOM 2888 O O . TRP B 1 66 ? 5.977 -21.656 -8.125 1 98.69 66 TRP B O 1
ATOM 2898 N N . PRO B 1 67 ? 6.301 -19.406 -8.125 1 98.31 67 PRO B N 1
ATOM 2899 C CA . PRO B 1 67 ? 5.84 -19.281 -6.742 1 98.31 67 PRO B CA 1
ATOM 2900 C C . PRO B 1 67 ? 4.324 -19.406 -6.609 1 98.31 67 PRO B C 1
ATOM 2902 O O . PRO B 1 67 ? 3.58 -18.672 -7.258 1 98.31 67 PRO B O 1
ATOM 2905 N N . LEU B 1 68 ? 3.898 -20.312 -5.82 1 98.31 68 LEU B N 1
ATOM 2906 C CA . LEU B 1 68 ? 2.482 -20.562 -5.574 1 98.31 68 LEU B CA 1
ATOM 2907 C C . LEU B 1 68 ? 2.178 -20.516 -4.078 1 98.31 68 LEU B C 1
ATOM 2909 O O . LEU B 1 68 ? 1.419 -21.344 -3.574 1 98.31 68 LEU B O 1
ATOM 2913 N N . ALA B 1 69 ? 2.918 -19.656 -3.414 1 96.75 69 ALA B N 1
ATOM 2914 C CA . ALA B 1 69 ? 2.619 -19.375 -2.014 1 96.75 69 ALA B CA 1
ATOM 2915 C C . ALA B 1 69 ? 1.453 -18.391 -1.891 1 96.75 69 ALA B C 1
ATOM 2917 O O . ALA B 1 69 ? 1.509 -17.281 -2.424 1 96.75 69 ALA B O 1
ATOM 2918 N N . HIS B 1 70 ? 0.405 -18.812 -1.153 1 94.88 70 HIS B N 1
ATOM 2919 C CA . HIS B 1 70 ? -0.794 -18 -1.01 1 94.88 70 HIS B CA 1
ATOM 2920 C C . HIS B 1 70 ? -0.789 -17.234 0.313 1 94.88 70 HIS B C 1
ATOM 2922 O O . HIS B 1 70 ? -0.142 -17.656 1.273 1 94.88 70 HIS B O 1
ATOM 2928 N N . GLY B 1 71 ? -1.538 -16.156 0.272 1 89.31 71 GLY B N 1
ATOM 2929 C CA . GLY B 1 71 ? -1.722 -15.391 1.492 1 89.31 71 GLY B CA 1
ATOM 2930 C C . GLY B 1 71 ? -0.722 -14.258 1.642 1 89.31 71 GLY B C 1
ATOM 2931 O O . GLY B 1 71 ? -0.011 -13.922 0.692 1 89.31 71 GLY B O 1
ATOM 2932 N N . GLY B 1 72 ? -0.733 -13.617 2.906 1 87 72 GLY B N 1
ATOM 2933 C CA . GLY B 1 72 ? 0.031 -12.43 3.234 1 87 72 GLY B CA 1
ATOM 2934 C C . GLY B 1 72 ? 1.448 -12.461 2.695 1 87 72 GLY B C 1
ATOM 2935 O O . GLY B 1 72 ? 1.697 -12.031 1.566 1 87 72 GLY B O 1
ATOM 2936 N N . HIS B 1 73 ? 2.309 -13.125 3.203 1 87.19 73 HIS B N 1
ATOM 2937 C CA . HIS B 1 73 ? 3.738 -13.016 2.939 1 87.19 73 HIS B CA 1
ATOM 2938 C C . HIS B 1 73 ? 4.109 -13.688 1.625 1 87.19 73 HIS B C 1
ATOM 2940 O O . HIS B 1 73 ? 5.18 -13.43 1.066 1 87.19 73 HIS B O 1
ATOM 2946 N N . GLY B 1 74 ? 3.225 -14.453 1.114 1 94.31 74 GLY B N 1
ATOM 2947 C CA . GLY B 1 74 ? 3.494 -15.07 -0.174 1 94.31 74 GLY B CA 1
ATOM 2948 C C . GLY B 1 74 ? 3.143 -14.18 -1.35 1 94.31 74 GLY B C 1
ATOM 2949 O O . GLY B 1 74 ? 3.629 -14.391 -2.463 1 94.31 74 GLY B O 1
ATOM 2950 N N . GLU B 1 75 ? 2.334 -13.203 -1.073 1 96.5 75 GLU B N 1
ATOM 2951 C CA . GLU B 1 75 ? 1.784 -12.438 -2.189 1 96.5 75 GLU B CA 1
ATOM 2952 C C . GLU B 1 75 ? 2.123 -10.961 -2.062 1 96.5 75 GLU B C 1
ATOM 2954 O O . GLU B 1 75 ? 1.881 -10.18 -2.988 1 96.5 75 GLU B O 1
ATOM 2959 N N . ASP B 1 76 ? 2.799 -10.539 -1.014 1 95.5 76 ASP B N 1
ATOM 2960 C CA . ASP B 1 76 ? 2.951 -9.117 -0.695 1 95.5 76 ASP B CA 1
ATOM 2961 C C . ASP B 1 76 ? 4.211 -8.547 -1.342 1 95.5 76 ASP B C 1
ATOM 2963 O O . ASP B 1 76 ? 4.551 -7.383 -1.122 1 95.5 76 ASP B O 1
ATOM 2967 N N . GLY B 1 77 ? 4.941 -9.344 -2.055 1 96.56 77 GLY B N 1
ATOM 2968 C CA . GLY B 1 77 ? 6.168 -8.906 -2.703 1 96.56 77 GLY B CA 1
ATOM 2969 C C . GLY B 1 77 ? 7.422 -9.406 -2.006 1 96.56 77 GLY B C 1
ATOM 2970 O O . GLY B 1 77 ? 8.516 -9.336 -2.566 1 96.56 77 GLY B O 1
ATOM 2971 N N . GLY B 1 78 ? 7.312 -9.922 -0.771 1 96.62 78 GLY B N 1
ATOM 2972 C CA . GLY B 1 78 ? 8.461 -10.406 -0.026 1 96.62 78 GLY B CA 1
ATOM 2973 C C . GLY B 1 78 ? 9.148 -11.586 -0.688 1 96.62 78 GLY B C 1
ATOM 2974 O O . GLY B 1 78 ? 10.359 -11.555 -0.926 1 96.62 78 GLY B O 1
ATOM 2975 N N . LEU B 1 79 ? 8.359 -12.625 -0.994 1 97.19 79 LEU B N 1
ATOM 2976 C CA . LEU B 1 79 ? 8.922 -13.781 -1.684 1 97.19 79 LEU B CA 1
ATOM 2977 C C . LEU B 1 79 ? 9.484 -13.383 -3.043 1 97.19 79 LEU B C 1
ATOM 2979 O O . LEU B 1 79 ? 10.555 -13.859 -3.441 1 97.19 79 LEU B O 1
ATOM 2983 N N . GLN B 1 80 ? 8.82 -12.5 -3.713 1 97.44 80 GLN B N 1
ATOM 2984 C CA . GLN B 1 80 ? 9.266 -12.008 -5.012 1 97.44 80 GLN B CA 1
ATOM 2985 C C . GLN B 1 80 ? 10.602 -11.289 -4.898 1 97.44 80 GLN B C 1
ATOM 2987 O O . GLN B 1 80 ? 11.477 -11.445 -5.754 1 97.44 80 GLN B O 1
ATOM 2992 N N . ASN B 1 81 ? 10.719 -10.539 -3.826 1 97.38 81 ASN B N 1
ATOM 2993 C CA . ASN B 1 81 ? 11.992 -9.875 -3.59 1 97.38 81 ASN B CA 1
ATOM 2994 C C . ASN B 1 81 ? 13.125 -10.875 -3.383 1 97.38 81 ASN B C 1
ATOM 2996 O O . ASN B 1 81 ? 14.258 -10.641 -3.807 1 97.38 81 ASN B O 1
ATOM 3000 N N . ILE B 1 82 ? 12.828 -12.008 -2.709 1 97.69 82 ILE B N 1
ATOM 3001 C CA . ILE B 1 82 ? 13.812 -13.07 -2.535 1 97.69 82 ILE B CA 1
ATOM 3002 C C . ILE B 1 82 ? 14.219 -13.633 -3.896 1 97.69 82 ILE B C 1
ATOM 3004 O O . ILE B 1 82 ? 15.414 -13.805 -4.176 1 97.69 82 ILE B O 1
ATOM 3008 N N . LEU B 1 83 ? 13.281 -13.883 -4.73 1 97.75 83 LEU B N 1
ATOM 3009 C CA . LEU B 1 83 ? 13.547 -14.438 -6.051 1 97.75 83 LEU B CA 1
ATOM 3010 C C . LEU B 1 83 ? 14.32 -13.445 -6.918 1 97.75 83 LEU B C 1
ATOM 3012 O O . LEU B 1 83 ? 15.219 -13.836 -7.66 1 97.75 83 LEU B O 1
ATOM 3016 N N . ILE B 1 84 ? 13.977 -12.172 -6.816 1 96.94 84 ILE B N 1
ATOM 3017 C CA . ILE B 1 84 ? 14.688 -11.125 -7.531 1 96.94 84 ILE B CA 1
ATOM 3018 C C . ILE B 1 84 ? 16.141 -11.07 -7.066 1 96.94 84 ILE B C 1
ATOM 3020 O O . ILE B 1 84 ? 17.062 -11 -7.887 1 96.94 84 ILE B O 1
ATOM 3024 N N . ALA B 1 85 ? 16.312 -11.148 -5.785 1 97.12 85 ALA B N 1
ATOM 3025 C CA . ALA B 1 85 ? 17.672 -11.102 -5.227 1 97.12 85 ALA B CA 1
ATOM 3026 C C . ALA B 1 85 ? 18.484 -12.312 -5.664 1 97.12 85 ALA B C 1
ATOM 3028 O O . ALA B 1 85 ? 19.703 -12.227 -5.801 1 97.12 85 ALA B O 1
ATOM 3029 N N . LEU B 1 86 ? 17.844 -13.414 -5.902 1 97.44 86 LEU B N 1
ATOM 3030 C CA . LEU B 1 86 ? 18.5 -14.625 -6.375 1 97.44 86 LEU B CA 1
ATOM 3031 C C . LEU B 1 86 ? 18.719 -14.578 -7.879 1 97.44 86 LEU B C 1
ATOM 3033 O O . LEU B 1 86 ? 19.359 -15.469 -8.445 1 97.44 86 LEU B O 1
ATOM 3037 N N . GLU B 1 87 ? 18.141 -13.555 -8.531 1 95.75 87 GLU B N 1
ATOM 3038 C CA . GLU B 1 87 ? 18.219 -13.367 -9.969 1 95.75 87 GLU B CA 1
ATOM 3039 C C . GLU B 1 87 ? 17.625 -14.555 -10.719 1 95.75 87 GLU B C 1
ATOM 3041 O O . GLU B 1 87 ? 18.188 -15.016 -11.711 1 95.75 87 GLU B O 1
ATOM 3046 N N . LEU B 1 88 ? 16.562 -15.039 -10.188 1 97.12 88 LEU B N 1
ATOM 3047 C CA . LEU B 1 88 ? 15.859 -16.156 -10.82 1 97.12 88 LEU B CA 1
ATOM 3048 C C . LEU B 1 88 ? 14.625 -15.664 -11.562 1 97.12 88 LEU B C 1
ATOM 3050 O O . LEU B 1 88 ? 13.805 -14.938 -11 1 97.12 88 LEU B O 1
ATOM 3054 N N . PRO B 1 89 ? 14.492 -16.078 -12.852 1 97.25 89 PRO B N 1
ATOM 3055 C CA . PRO B 1 89 ? 13.211 -15.82 -13.508 1 97.25 89 PRO B CA 1
ATOM 3056 C C . PRO B 1 89 ? 12.047 -16.547 -12.844 1 97.25 89 PRO B C 1
ATOM 3058 O O . PRO B 1 89 ? 12.211 -17.672 -12.359 1 97.25 89 PRO B O 1
ATOM 3061 N N . TYR B 1 90 ? 10.914 -15.906 -12.789 1 98.19 90 TYR B N 1
ATOM 3062 C CA . TYR B 1 90 ? 9.781 -16.594 -12.188 1 98.19 90 TYR B CA 1
ATOM 3063 C C . TYR B 1 90 ? 8.469 -16.172 -12.852 1 98.19 90 TYR B C 1
ATOM 3065 O O . TYR B 1 90 ? 8.406 -15.117 -13.492 1 98.19 90 TYR B O 1
ATOM 3073 N N . VAL B 1 91 ? 7.449 -17.031 -12.766 1 98.12 91 VAL B N 1
ATOM 3074 C CA . VAL B 1 91 ? 6.094 -16.75 -13.234 1 98.12 91 VAL B CA 1
ATOM 3075 C C . VAL B 1 91 ? 5.348 -15.914 -12.195 1 98.12 91 VAL B C 1
ATOM 3077 O O . VAL B 1 91 ? 5.246 -16.312 -11.031 1 98.12 91 VAL B O 1
ATOM 3080 N N . GLY B 1 92 ? 4.863 -14.805 -12.594 1 97.62 92 GLY B N 1
ATOM 3081 C CA . GLY B 1 92 ? 4.074 -14.031 -11.648 1 97.62 92 GLY B CA 1
ATOM 3082 C C . GLY B 1 92 ? 4.246 -12.539 -11.812 1 97.62 92 GLY B C 1
ATOM 3083 O O . GLY B 1 92 ? 4.352 -12.039 -12.938 1 97.62 92 GLY B O 1
ATOM 3084 N N . THR B 1 93 ? 4.152 -11.828 -10.727 1 97.62 93 THR B N 1
ATOM 3085 C CA . THR B 1 93 ? 4.16 -10.375 -10.68 1 97.62 93 THR B CA 1
ATOM 3086 C C . THR B 1 93 ? 5.395 -9.859 -9.945 1 97.62 93 THR B C 1
ATOM 3088 O O . THR B 1 93 ? 5.781 -10.414 -8.914 1 97.62 93 THR B O 1
ATOM 3091 N N . HIS B 1 94 ? 6.043 -8.82 -10.531 1 97.5 94 HIS B N 1
ATOM 3092 C CA . HIS B 1 94 ? 7.145 -8.148 -9.844 1 97.5 94 HIS B CA 1
ATOM 3093 C C . HIS B 1 94 ? 6.723 -7.68 -8.453 1 97.5 94 HIS B C 1
ATOM 3095 O O . HIS B 1 94 ? 5.555 -7.352 -8.234 1 97.5 94 HIS B O 1
ATOM 3101 N N . SER B 1 95 ? 7.711 -7.559 -7.551 1 97.12 95 SER B N 1
ATOM 3102 C CA . SER B 1 95 ? 7.438 -7.129 -6.184 1 97.12 95 SER B CA 1
ATOM 3103 C C . SER B 1 95 ? 6.664 -5.812 -6.16 1 97.12 95 SER B C 1
ATOM 3105 O O . SER B 1 95 ? 5.777 -5.625 -5.324 1 97.12 95 SER B O 1
ATOM 3107 N N . ASP B 1 96 ? 6.906 -4.887 -7.07 1 96.88 96 ASP B N 1
ATOM 3108 C CA . ASP B 1 96 ? 6.207 -3.604 -7.141 1 96.88 96 ASP B CA 1
ATOM 3109 C C . ASP B 1 96 ? 4.707 -3.805 -7.32 1 96.88 96 ASP B C 1
ATOM 3111 O O . ASP B 1 96 ? 3.902 -3.207 -6.602 1 96.88 96 ASP B O 1
ATOM 3115 N N . GLY B 1 97 ? 4.355 -4.621 -8.297 1 96.94 97 GLY B N 1
ATOM 3116 C CA . GLY B 1 97 ? 2.949 -4.91 -8.516 1 96.94 97 GLY B CA 1
ATOM 3117 C C . GLY B 1 97 ? 2.293 -5.605 -7.336 1 96.94 97 GLY B C 1
ATOM 3118 O O . GLY B 1 97 ? 1.13 -5.344 -7.02 1 96.94 97 GLY B O 1
ATOM 3119 N N . CYS B 1 98 ? 3.076 -6.527 -6.668 1 97.31 98 CYS B N 1
ATOM 3120 C CA . CYS B 1 98 ? 2.57 -7.195 -5.473 1 97.31 98 CYS B CA 1
ATOM 3121 C C . CYS B 1 98 ? 2.264 -6.184 -4.375 1 97.31 98 CYS B C 1
ATOM 3123 O O . CYS B 1 98 ? 1.223 -6.27 -3.721 1 97.31 98 CYS B O 1
ATOM 3125 N N . GLN B 1 99 ? 3.113 -5.199 -4.234 1 95.44 99 GLN B N 1
ATOM 3126 C CA . GLN B 1 99 ? 2.943 -4.164 -3.219 1 95.44 99 GLN B CA 1
ATOM 3127 C C . GLN B 1 99 ? 1.697 -3.326 -3.49 1 95.44 99 GLN B C 1
ATOM 3129 O O . GLN B 1 99 ? 1.016 -2.898 -2.557 1 95.44 99 GLN B O 1
ATOM 3134 N N . ARG B 1 100 ? 1.35 -3.094 -4.684 1 95.62 100 ARG B N 1
ATOM 3135 C CA . ARG B 1 100 ? 0.209 -2.266 -5.062 1 95.62 100 ARG B CA 1
ATOM 3136 C C . ARG B 1 100 ? -1.095 -3.051 -4.961 1 95.62 100 ARG B C 1
ATOM 3138 O O . ARG B 1 100 ? -2.174 -2.463 -4.875 1 95.62 100 ARG B O 1
ATOM 3145 N N . SER B 1 101 ? -0.943 -4.387 -4.93 1 96.69 101 SER B N 1
ATOM 3146 C CA . SER B 1 101 ? -2.158 -5.141 -5.215 1 96.69 101 SER B CA 1
ATOM 3147 C C . SER B 1 101 ? -2.555 -6.02 -4.035 1 96.69 101 SER B C 1
ATOM 3149 O O . SER B 1 101 ? -3.73 -6.348 -3.865 1 96.69 101 SER B O 1
ATOM 3151 N N . SER B 1 102 ? -1.613 -6.414 -3.217 1 96.06 102 SER B N 1
ATOM 3152 C CA . SER B 1 102 ? -1.889 -7.457 -2.236 1 96.06 102 SER B CA 1
ATOM 3153 C C . SER B 1 102 ? -2.496 -6.875 -0.964 1 96.06 102 SER B C 1
ATOM 3155 O O . SER B 1 102 ? -3.031 -7.613 -0.132 1 96.06 102 SER B O 1
ATOM 3157 N N . PHE B 1 103 ? -2.383 -5.539 -0.758 1 96.12 103 PHE B N 1
ATOM 3158 C CA . PHE B 1 103 ? -3.145 -4.816 0.252 1 96.12 103 PHE B CA 1
ATOM 3159 C C . PHE B 1 103 ? -4.453 -4.289 -0.33 1 96.12 103 PHE B C 1
ATOM 3161 O O . PHE B 1 103 ? -4.449 -3.369 -1.148 1 96.12 103 PHE B O 1
ATOM 3168 N N . LYS B 1 104 ? -5.555 -4.836 0.137 1 97.62 104 LYS B N 1
ATOM 3169 C CA . LYS B 1 104 ? -6.844 -4.645 -0.521 1 97.62 104 LYS B CA 1
ATOM 3170 C C . LYS B 1 104 ? -7.207 -3.162 -0.591 1 97.62 104 LYS B C 1
ATOM 3172 O O . LYS B 1 104 ? -7.613 -2.668 -1.643 1 97.62 104 LYS B O 1
ATOM 3177 N N . PRO B 1 105 ? -7.031 -2.346 0.549 1 97.31 105 PRO B N 1
ATOM 3178 C CA . PRO B 1 105 ? -7.371 -0.928 0.42 1 97.31 105 PRO B CA 1
ATOM 3179 C C . PRO B 1 105 ? -6.477 -0.193 -0.574 1 97.31 105 PRO B C 1
ATOM 3181 O O . PRO B 1 105 ? -6.941 0.697 -1.29 1 97.31 105 PRO B O 1
ATOM 3184 N N . THR B 1 106 ? -5.215 -0.534 -0.67 1 97.19 106 THR B N 1
ATOM 3185 C CA . THR B 1 106 ? -4.301 0.085 -1.621 1 97.19 106 THR B CA 1
ATOM 3186 C C . THR B 1 106 ? -4.684 -0.275 -3.055 1 97.19 106 THR B C 1
ATOM 3188 O O . THR B 1 106 ? -4.672 0.583 -3.939 1 97.19 106 THR B O 1
ATOM 3191 N N . ALA B 1 107 ? -4.973 -1.553 -3.217 1 98.19 107 ALA B N 1
ATOM 3192 C CA . ALA B 1 107 ? -5.402 -1.989 -4.543 1 98.19 107 ALA B CA 1
ATOM 3193 C C . ALA B 1 107 ? -6.648 -1.231 -4.988 1 98.19 107 ALA B C 1
ATOM 3195 O O . ALA B 1 107 ? -6.711 -0.728 -6.113 1 98.19 107 ALA B O 1
ATOM 3196 N N . LYS B 1 108 ? -7.656 -1.115 -4.117 1 98.06 108 LYS B N 1
ATOM 3197 C CA . LYS B 1 108 ? -8.891 -0.396 -4.418 1 98.06 108 LYS B CA 1
ATOM 3198 C C . LYS B 1 108 ? -8.609 1.069 -4.738 1 98.06 108 LYS B C 1
ATOM 3200 O O . LYS B 1 108 ? -9.125 1.608 -5.719 1 98.06 108 LYS B O 1
ATOM 3205 N N . ALA B 1 109 ? -7.758 1.659 -3.906 1 96.94 109 ALA B N 1
ATOM 3206 C CA . ALA B 1 109 ? -7.383 3.055 -4.125 1 96.94 109 ALA B CA 1
ATOM 3207 C C . ALA B 1 109 ? -6.699 3.23 -5.48 1 96.94 109 ALA B C 1
ATOM 3209 O O . ALA B 1 109 ? -6.918 4.23 -6.164 1 96.94 109 ALA B O 1
ATOM 3210 N N . THR B 1 110 ? -5.895 2.283 -5.859 1 97.25 110 THR B N 1
ATOM 3211 C CA . THR B 1 110 ? -5.102 2.393 -7.078 1 97.25 110 THR B CA 1
ATOM 3212 C C . THR B 1 110 ? -5.969 2.148 -8.312 1 97.25 110 THR B C 1
ATOM 3214 O O . THR B 1 110 ? -5.906 2.91 -9.281 1 97.25 110 THR B O 1
ATOM 3217 N N . VAL B 1 111 ? -6.828 1.147 -8.281 1 97.75 111 VAL B N 1
ATOM 3218 C CA . VAL B 1 111 ? -7.594 0.823 -9.484 1 97.75 111 VAL B CA 1
ATOM 3219 C C . VAL B 1 111 ? -8.617 1.921 -9.758 1 97.75 111 VAL B C 1
ATOM 3221 O O . VAL B 1 111 ? -9.023 2.131 -10.906 1 97.75 111 VAL B O 1
ATOM 3224 N N . ARG B 1 112 ? -9.023 2.65 -8.734 1 96.25 112 ARG B N 1
ATOM 3225 C CA . ARG B 1 112 ? -9.93 3.781 -8.922 1 96.25 112 ARG B CA 1
ATOM 3226 C C . ARG B 1 112 ? -9.305 4.836 -9.836 1 96.25 112 ARG B C 1
ATOM 3228 O O . ARG B 1 112 ? -10.008 5.504 -10.594 1 96.25 112 ARG B O 1
ATOM 3235 N N . THR B 1 113 ? -7.992 4.969 -9.75 1 93.88 113 THR B N 1
ATOM 3236 C CA . THR B 1 113 ? -7.316 5.926 -10.625 1 93.88 113 THR B CA 1
ATOM 3237 C C . THR B 1 113 ? -7.434 5.508 -12.086 1 93.88 113 THR B C 1
ATOM 3239 O O . THR B 1 113 ? -7.316 6.34 -12.984 1 93.88 113 THR B O 1
ATOM 3242 N N . GLY B 1 114 ? -7.676 4.223 -12.352 1 95.19 114 GLY B N 1
ATOM 3243 C CA . GLY B 1 114 ? -7.871 3.715 -13.703 1 95.19 114 GLY B CA 1
ATOM 3244 C C . GLY B 1 114 ? -9.328 3.723 -14.141 1 95.19 114 GLY B C 1
ATOM 3245 O O . GLY B 1 114 ? -9.656 3.26 -15.234 1 95.19 114 GLY B O 1
ATOM 3246 N N . GLY B 1 115 ? -10.18 4.188 -13.25 1 96.62 115 GLY B N 1
ATOM 3247 C CA . GLY B 1 115 ? -11.578 4.324 -13.602 1 96.62 115 GLY B CA 1
ATOM 3248 C C . GLY B 1 115 ? -12.414 3.115 -13.211 1 96.62 115 GLY B C 1
ATOM 3249 O O . GLY B 1 115 ? -13.562 2.982 -13.648 1 96.62 115 GLY B O 1
ATOM 3250 N N . VAL B 1 116 ? -11.898 2.203 -12.5 1 98.31 116 VAL B N 1
ATOM 3251 C CA . VAL B 1 116 ? -12.617 1.002 -12.086 1 98.31 116 VAL B CA 1
ATOM 3252 C C . VAL B 1 116 ? -13.383 1.276 -10.789 1 98.31 116 VAL B C 1
ATOM 3254 O O . VAL B 1 116 ? -12.828 1.839 -9.844 1 98.31 116 VAL B O 1
ATOM 3257 N N . LEU B 1 117 ? -14.641 0.939 -10.734 1 98.25 117 LEU B N 1
ATOM 3258 C CA . LEU B 1 117 ? -15.484 1.165 -9.562 1 98.25 117 LEU B CA 1
ATOM 3259 C C . LEU B 1 117 ? -15.25 0.093 -8.508 1 98.25 117 LEU B C 1
ATOM 3261 O O . LEU B 1 117 ? -15.062 -1.08 -8.836 1 98.25 117 LEU B O 1
ATOM 3265 N N . SER B 1 118 ? -15.18 0.44 -7.332 1 98.38 118 SER B N 1
ATOM 3266 C CA . SER B 1 118 ? -15.18 -0.415 -6.152 1 98.38 118 SER B CA 1
ATOM 3267 C C . SER B 1 118 ? -16.156 0.102 -5.094 1 98.38 118 SER B C 1
ATOM 3269 O O . SER B 1 118 ? -16.422 1.302 -5.031 1 98.38 118 SER B O 1
ATOM 3271 N N . PRO B 1 119 ? -16.734 -0.767 -4.266 1 98.31 119 PRO B N 1
ATOM 3272 C CA . PRO B 1 119 ? -17.688 -0.286 -3.252 1 98.31 119 PRO B CA 1
ATOM 3273 C C . PRO B 1 119 ? -17.062 0.731 -2.299 1 98.31 119 PRO B C 1
ATOM 3275 O O . PRO B 1 119 ? -15.875 0.625 -1.97 1 98.31 119 PRO B O 1
ATOM 3278 N N . ASP B 1 120 ? -17.875 1.692 -1.857 1 97.06 120 ASP B N 1
ATOM 3279 C CA . ASP B 1 120 ? -17.422 2.604 -0.81 1 97.06 120 ASP B CA 1
ATOM 3280 C C . ASP B 1 120 ? -16.938 1.833 0.417 1 97.06 120 ASP B C 1
ATOM 3282 O O . ASP B 1 120 ? -17.547 0.837 0.811 1 97.06 120 ASP B O 1
ATOM 3286 N N . SER B 1 121 ? -15.844 2.266 0.957 1 98 121 SER B N 1
ATOM 3287 C CA . SER B 1 121 ? -15.258 1.481 2.037 1 98 121 SER B CA 1
ATOM 3288 C C . SER B 1 121 ? -14.453 2.363 2.984 1 98 121 SER B C 1
ATOM 3290 O O . SER B 1 121 ? -14.094 3.492 2.637 1 98 121 SER B O 1
ATOM 3292 N N . VAL B 1 122 ? -14.242 1.871 4.211 1 97.75 122 VAL B N 1
ATOM 3293 C CA . VAL B 1 122 ? -13.305 2.43 5.184 1 97.75 122 VAL B CA 1
ATOM 3294 C C . VAL B 1 122 ? -12.352 1.344 5.664 1 97.75 122 VAL B C 1
ATOM 3296 O O . VAL B 1 122 ? -12.75 0.195 5.863 1 97.75 122 VAL B O 1
ATOM 3299 N N . THR B 1 123 ? -11.109 1.705 5.73 1 97.69 123 THR B N 1
ATOM 3300 C CA . THR B 1 123 ? -10.109 0.816 6.305 1 97.69 123 THR B CA 1
ATOM 3301 C C . THR B 1 123 ? -9.586 1.37 7.625 1 97.69 123 THR B C 1
ATOM 3303 O O . THR B 1 123 ? -9.125 2.512 7.688 1 97.69 123 THR B O 1
ATOM 3306 N N . LEU B 1 124 ? -9.672 0.569 8.672 1 97.44 124 LEU B N 1
ATOM 3307 C CA . LEU B 1 124 ? -9.281 1.029 10 1 97.44 124 LEU B CA 1
ATOM 3308 C C . LEU B 1 124 ? -8.344 0.027 10.672 1 97.44 124 LEU B C 1
ATOM 3310 O O . LEU B 1 124 ? -8.578 -1.183 10.609 1 97.44 124 LEU B O 1
ATOM 3314 N N . PRO B 1 125 ? -7.273 0.567 11.266 1 96.19 125 PRO B N 1
ATOM 3315 C CA . PRO B 1 125 ? -6.457 -0.325 12.094 1 96.19 125 PRO B CA 1
ATOM 3316 C C . PRO B 1 125 ? -7.156 -0.739 13.391 1 96.19 125 PRO B C 1
ATOM 3318 O O . PRO B 1 125 ? -7.961 0.024 13.93 1 96.19 125 PRO B O 1
ATOM 3321 N N . ARG B 1 126 ? -6.801 -1.921 13.852 1 96.19 126 ARG B N 1
ATOM 3322 C CA . ARG B 1 126 ? -7.359 -2.461 15.086 1 96.19 126 ARG B CA 1
ATOM 3323 C C . ARG B 1 126 ? -7.195 -1.475 16.234 1 96.19 126 ARG B C 1
ATOM 3325 O O . ARG B 1 126 ? -8.086 -1.345 17.078 1 96.19 126 ARG B O 1
ATOM 3332 N N . ALA B 1 127 ? -6.133 -0.718 16.266 1 94 127 ALA B N 1
ATOM 3333 C CA . ALA B 1 127 ? -5.797 0.202 17.359 1 94 127 ALA B CA 1
ATOM 3334 C C . ALA B 1 127 ? -6.844 1.305 17.484 1 94 127 ALA B C 1
ATOM 3336 O O . ALA B 1 127 ? -7.062 1.832 18.578 1 94 127 ALA B O 1
ATOM 3337 N N . TYR B 1 128 ? -7.488 1.663 16.422 1 94.56 128 TYR B N 1
ATOM 3338 C CA . TYR B 1 128 ? -8.445 2.766 16.469 1 94.56 128 TYR B CA 1
ATOM 3339 C C . TYR B 1 128 ? -9.719 2.363 17.203 1 94.56 128 TYR B C 1
ATOM 3341 O O . TYR B 1 128 ? -10.43 3.217 17.734 1 94.56 128 TYR B O 1
ATOM 3349 N N . PHE B 1 129 ? -9.992 1.096 17.25 1 94.56 129 PHE B N 1
ATOM 3350 C CA . PHE B 1 129 ? -11.172 0.649 17.969 1 94.56 129 PHE B CA 1
ATOM 3351 C C . PHE B 1 129 ? -10.969 0.792 19.484 1 94.56 129 PHE B C 1
ATOM 3353 O O . PHE B 1 129 ? -11.883 1.211 20.188 1 94.56 129 PHE B O 1
ATOM 3360 N N . SER B 1 130 ? -9.82 0.497 19.906 1 93.19 130 SER B N 1
ATOM 3361 C CA . SER B 1 130 ? -9.523 0.7 21.328 1 93.19 130 SER B CA 1
ATOM 3362 C C . SER B 1 130 ? -9.297 2.176 21.641 1 93.19 130 SER B C 1
ATOM 3364 O O . SER B 1 130 ? -9.766 2.68 22.656 1 93.19 130 SER B O 1
ATOM 3366 N N . GLN B 1 131 ? -8.641 2.873 20.797 1 94.19 131 GLN B N 1
ATOM 3367 C CA . GLN B 1 131 ? -8.219 4.254 21.031 1 94.19 131 GLN B CA 1
ATOM 3368 C C . GLN B 1 131 ? -9.414 5.203 21 1 94.19 131 GLN B C 1
ATOM 3370 O O . GLN B 1 131 ? -9.508 6.109 21.828 1 94.19 131 GLN B O 1
ATOM 3375 N N . LEU B 1 132 ? -10.32 4.996 20.031 1 96.44 132 LEU B N 1
ATOM 3376 C CA . LEU B 1 132 ? -11.422 5.926 19.812 1 96.44 132 LEU B CA 1
ATOM 3377 C C . LEU B 1 132 ? -12.703 5.406 20.469 1 96.44 132 LEU B C 1
ATOM 3379 O O . LEU B 1 132 ? -13.672 6.152 20.641 1 96.44 132 LEU B O 1
ATOM 3383 N N . GLY B 1 133 ? -12.727 4.137 20.922 1 95.31 133 GLY B N 1
ATOM 3384 C CA . GLY B 1 133 ? -13.922 3.48 21.406 1 95.31 133 GLY B CA 1
ATOM 3385 C C . GLY B 1 133 ? -14.641 2.668 20.344 1 95.31 133 GLY B C 1
ATOM 3386 O O . GLY B 1 133 ? -15.195 3.229 19.406 1 95.31 133 GLY B O 1
ATOM 3387 N N . ALA B 1 134 ? -14.688 1.377 20.641 1 95.06 134 ALA B N 1
ATOM 3388 C CA . ALA B 1 134 ? -15.195 0.429 19.656 1 95.06 134 ALA B CA 1
ATOM 3389 C C . ALA B 1 134 ? -16.641 0.747 19.266 1 95.06 134 ALA B C 1
ATOM 3391 O O . ALA B 1 134 ? -16.984 0.751 18.078 1 95.06 134 ALA B O 1
ATOM 3392 N N . GLN B 1 135 ? -17.438 1.02 20.234 1 95.06 135 GLN B N 1
ATOM 3393 C CA . GLN B 1 135 ? -18.844 1.29 19.969 1 95.06 135 GLN B CA 1
ATOM 3394 C C . GLN B 1 135 ? -19.016 2.547 19.125 1 95.06 135 GLN B C 1
ATOM 3396 O O . GLN B 1 135 ? -19.812 2.561 18.188 1 95.06 135 GLN B O 1
ATOM 3401 N N . GLU B 1 136 ? -18.297 3.551 19.453 1 96.19 136 GLU B N 1
ATOM 3402 C CA . GLU B 1 136 ? -18.375 4.805 18.703 1 96.19 136 GLU B CA 1
ATOM 3403 C C . GLU B 1 136 ? -17.922 4.617 17.266 1 96.19 136 GLU B C 1
ATOM 3405 O O . GLU B 1 136 ? -18.562 5.109 16.328 1 96.19 136 GLU B O 1
ATOM 3410 N N . VAL B 1 137 ? -16.844 3.953 17.078 1 97.38 137 VAL B N 1
ATOM 3411 C CA . VAL B 1 137 ? -16.281 3.729 15.742 1 97.38 137 VAL B CA 1
ATOM 3412 C C . VAL B 1 137 ? -17.25 2.902 14.906 1 97.38 137 VAL B C 1
ATOM 3414 O O . VAL B 1 137 ? -17.547 3.244 13.758 1 97.38 137 VAL B O 1
ATOM 3417 N N . LEU B 1 138 ? -17.766 1.841 15.461 1 97.31 138 LEU B N 1
ATOM 3418 C CA . LEU B 1 138 ? -18.672 0.97 14.727 1 97.31 138 LEU B CA 1
ATOM 3419 C C . LEU B 1 138 ? -19.953 1.709 14.359 1 97.31 138 LEU B C 1
ATOM 3421 O O . LEU B 1 138 ? -20.5 1.523 13.266 1 97.31 138 LEU B O 1
ATOM 3425 N N . GLY B 1 139 ? -20.438 2.486 15.312 1 97.38 139 GLY B N 1
ATOM 3426 C CA . GLY B 1 139 ? -21.594 3.307 15.008 1 97.38 139 GLY B CA 1
ATOM 3427 C C . GLY B 1 139 ? -21.344 4.281 13.875 1 97.38 139 GLY B C 1
ATOM 3428 O O . GLY B 1 139 ? -22.203 4.445 12.992 1 97.38 139 GLY B O 1
ATOM 3429 N N . LEU B 1 140 ? -20.234 4.918 13.914 1 97.5 140 LEU B N 1
ATOM 3430 C CA . LEU B 1 140 ? -19.859 5.867 12.875 1 97.5 140 LEU B CA 1
ATOM 3431 C C . LEU B 1 140 ? -19.781 5.184 11.516 1 97.5 140 LEU B C 1
ATOM 3433 O O . LEU B 1 140 ? -20.312 5.695 10.531 1 97.5 140 LEU B O 1
ATOM 3437 N N . VAL B 1 141 ? -19.141 4.047 11.43 1 96.38 141 VAL B N 1
ATOM 3438 C CA . VAL B 1 141 ? -18.938 3.299 10.195 1 96.38 141 VAL B CA 1
ATOM 3439 C C . VAL B 1 141 ? -20.297 2.846 9.641 1 96.38 141 VAL B C 1
ATOM 3441 O O . VAL B 1 141 ? -20.578 3.016 8.453 1 96.38 141 VAL B O 1
ATOM 3444 N N . ALA B 1 142 ? -21.094 2.271 10.516 1 97.62 142 ALA B N 1
ATOM 3445 C CA . ALA B 1 142 ? -22.422 1.811 10.102 1 97.62 142 ALA B CA 1
ATOM 3446 C C . ALA B 1 142 ? -23.266 2.969 9.586 1 97.62 142 ALA B C 1
ATOM 3448 O O . ALA B 1 142 ? -24.047 2.809 8.633 1 97.62 142 ALA B O 1
ATOM 3449 N N . GLY B 1 143 ? -23.188 4.066 10.227 1 97.56 143 GLY B N 1
ATOM 3450 C CA . GLY B 1 143 ? -23.922 5.242 9.789 1 97.56 143 GLY B CA 1
ATOM 3451 C C . GLY B 1 143 ? -23.453 5.766 8.438 1 97.56 143 GLY B C 1
ATOM 3452 O O . GLY B 1 143 ? -24.266 6.191 7.621 1 97.56 143 GLY B O 1
ATOM 3453 N N . HIS B 1 144 ? -22.219 5.723 8.172 1 97.75 144 HIS B N 1
ATOM 3454 C CA . HIS B 1 144 ? -21.625 6.273 6.961 1 97.75 144 HIS B CA 1
ATOM 3455 C C . HIS B 1 144 ? -21.844 5.348 5.766 1 97.75 144 HIS B C 1
ATOM 3457 O O . HIS B 1 144 ? -22.297 5.793 4.707 1 97.75 144 HIS B O 1
ATOM 3463 N N . LEU B 1 145 ? -21.578 4.039 5.902 1 98.31 145 LEU B N 1
ATOM 3464 C CA . LEU B 1 145 ? -21.625 3.086 4.797 1 98.31 145 LEU B CA 1
ATOM 3465 C C . LEU B 1 145 ? -23.016 2.504 4.641 1 98.31 145 LEU B C 1
ATOM 3467 O O . LEU B 1 145 ? -23.359 1.978 3.576 1 98.31 145 LEU B O 1
ATOM 3471 N N . GLY B 1 146 ? -23.766 2.627 5.703 1 98 146 GLY B N 1
ATOM 3472 C CA . GLY B 1 146 ? -25 1.861 5.742 1 98 146 GLY B CA 1
ATOM 3473 C C . GLY B 1 146 ? -24.781 0.375 5.941 1 98 146 GLY B C 1
ATOM 3474 O O . GLY B 1 146 ? -23.641 -0.102 5.871 1 98 146 GLY B O 1
ATOM 3475 N N . LEU B 1 147 ? -25.875 -0.372 6.336 1 97.88 147 LEU B N 1
ATOM 3476 C CA . LEU B 1 147 ? -25.875 -1.828 6.422 1 97.88 147 LEU B CA 1
ATOM 3477 C C . LEU B 1 147 ? -26.734 -2.439 5.316 1 97.88 147 LEU B C 1
ATOM 3479 O O . LEU B 1 147 ? -27.75 -1.86 4.914 1 97.88 147 LEU B O 1
ATOM 3483 N N . PRO B 1 148 ? -26.375 -3.568 4.738 1 98.31 148 PRO B N 1
ATOM 3484 C CA . PRO B 1 148 ? -25.312 -4.461 5.191 1 98.31 148 PRO B CA 1
ATOM 3485 C C . PRO B 1 148 ? -23.938 -4.051 4.668 1 98.31 148 PRO B C 1
ATOM 3487 O O . PRO B 1 148 ? -23.844 -3.281 3.709 1 98.31 148 PRO B O 1
ATOM 3490 N N . VAL B 1 149 ? -22.875 -4.566 5.359 1 98.75 149 VAL B N 1
ATOM 3491 C CA . VAL B 1 149 ? -21.5 -4.352 4.938 1 98.75 149 VAL B CA 1
ATOM 3492 C C . VAL B 1 149 ? -20.766 -5.688 4.879 1 98.75 149 VAL B C 1
ATOM 3494 O O . VAL B 1 149 ? -21.266 -6.703 5.371 1 98.75 149 VAL B O 1
ATOM 3497 N N . VAL B 1 150 ? -19.641 -5.711 4.184 1 98.5 150 VAL B N 1
ATOM 3498 C CA . VAL B 1 150 ? -18.688 -6.816 4.207 1 98.5 150 VAL B CA 1
ATOM 3499 C C . VAL B 1 150 ? -17.406 -6.379 4.906 1 98.5 150 VAL B C 1
ATOM 3501 O O . VAL B 1 150 ? -16.875 -5.301 4.629 1 98.5 150 VAL B O 1
ATOM 3504 N N . VAL B 1 151 ? -16.969 -7.184 5.879 1 98.62 151 VAL B N 1
ATOM 3505 C CA . VAL B 1 151 ? -15.719 -6.949 6.598 1 98.62 151 VAL B CA 1
ATOM 3506 C C . VAL B 1 151 ? -14.648 -7.922 6.105 1 98.62 151 VAL B C 1
ATOM 3508 O O . VAL B 1 151 ? -14.898 -9.125 6.004 1 98.62 151 VAL B O 1
ATOM 3511 N N . LYS B 1 152 ? -13.508 -7.414 5.73 1 97.88 152 LYS B N 1
ATOM 3512 C CA . LYS B 1 152 ? -12.43 -8.273 5.25 1 97.88 152 LYS B CA 1
ATOM 3513 C C . LYS B 1 152 ? -11.078 -7.828 5.797 1 97.88 152 LYS B C 1
ATOM 3515 O O . LYS B 1 152 ? -10.852 -6.633 6.004 1 97.88 152 LYS B O 1
ATOM 3520 N N . PRO B 1 153 ? -10.164 -8.805 6.039 1 97.56 153 PRO B N 1
ATOM 3521 C CA . PRO B 1 153 ? -8.797 -8.43 6.398 1 97.56 153 PRO B CA 1
ATOM 3522 C C . PRO B 1 153 ? -8.102 -7.629 5.301 1 97.56 153 PRO B C 1
ATOM 3524 O O . PRO B 1 153 ? -8.469 -7.734 4.125 1 97.56 153 PRO B O 1
ATOM 3527 N N . ASN B 1 154 ? -7.094 -6.82 5.734 1 95.75 154 ASN B N 1
ATOM 3528 C CA . ASN B 1 154 ? -6.312 -5.984 4.824 1 95.75 154 ASN B CA 1
ATOM 3529 C C . ASN B 1 154 ? -5.621 -6.82 3.754 1 95.75 154 ASN B C 1
ATOM 3531 O O . ASN B 1 154 ? -5.508 -6.395 2.604 1 95.75 154 ASN B O 1
ATOM 3535 N N . GLN B 1 155 ? -5.137 -7.957 4.129 1 95.25 155 GLN B N 1
ATOM 3536 C CA . GLN B 1 155 ? -4.48 -8.906 3.24 1 95.25 155 GLN B CA 1
ATOM 3537 C C . GLN B 1 155 ? -5.059 -10.312 3.412 1 95.25 155 GLN B C 1
ATOM 3539 O O . GLN B 1 155 ? -5.887 -10.539 4.293 1 95.25 155 GLN B O 1
ATOM 3544 N N . GLY B 1 156 ? -4.633 -11.188 2.518 1 92.75 156 GLY B N 1
ATOM 3545 C CA . GLY B 1 156 ? -5.062 -12.57 2.586 1 92.75 156 GLY B CA 1
ATOM 3546 C C . GLY B 1 156 ? -6.051 -12.945 1.497 1 92.75 156 GLY B C 1
ATOM 3547 O O . GLY B 1 156 ? -6.418 -12.102 0.67 1 92.75 156 GLY B O 1
ATOM 3548 N N . GLY B 1 157 ? -6.438 -14.195 1.515 1 92.75 157 GLY B N 1
ATOM 3549 C CA . GLY B 1 157 ? -7.309 -14.758 0.492 1 92.75 157 GLY B CA 1
ATOM 3550 C C . GLY B 1 157 ? -8.172 -15.898 0.999 1 92.75 157 GLY B C 1
ATOM 3551 O O . GLY B 1 157 ? -8.312 -16.078 2.209 1 92.75 157 GLY B O 1
ATOM 3552 N N . SER B 1 158 ? -8.836 -16.438 0.1 1 92.19 158 SER B N 1
ATOM 3553 C CA . SER B 1 158 ? -9.641 -17.641 0.339 1 92.19 158 SER B CA 1
ATOM 3554 C C . SER B 1 158 ? -10.852 -17.312 1.21 1 92.19 158 SER B C 1
ATOM 3556 O O . SER B 1 158 ? -11.391 -18.203 1.875 1 92.19 158 SER B O 1
ATOM 3558 N N . GLY B 1 159 ? -11.172 -16.078 1.301 1 93.38 159 GLY B N 1
ATOM 3559 C CA . GLY B 1 159 ? -12.328 -15.672 2.08 1 93.38 159 GLY B CA 1
ATOM 3560 C C . GLY B 1 159 ? -12.086 -15.727 3.576 1 93.38 159 GLY B C 1
ATOM 3561 O O . GLY B 1 159 ? -13.023 -15.57 4.363 1 93.38 159 GLY B O 1
ATOM 3562 N N . LEU B 1 160 ? -10.859 -16.016 3.941 1 94.88 160 LEU B N 1
ATOM 3563 C CA . LEU B 1 160 ? -10.547 -16.094 5.367 1 94.88 160 LEU B CA 1
ATOM 3564 C C . LEU B 1 160 ? -10.695 -14.734 6.035 1 94.88 160 LEU B C 1
ATOM 3566 O O . LEU B 1 160 ? -10.117 -13.75 5.578 1 94.88 160 LEU B O 1
ATOM 3570 N N . GLY B 1 161 ? -11.5 -14.672 7.082 1 96.06 161 GLY B N 1
ATOM 3571 C CA . GLY B 1 161 ? -11.711 -13.445 7.832 1 96.06 161 GLY B CA 1
ATOM 3572 C C . GLY B 1 161 ? -12.742 -12.531 7.207 1 96.06 161 GLY B C 1
ATOM 3573 O O . GLY B 1 161 ? -12.992 -11.43 7.699 1 96.06 161 GLY B O 1
ATOM 3574 N N . VAL B 1 162 ? -13.312 -12.953 6.09 1 97.19 162 VAL B N 1
ATOM 3575 C CA . VAL B 1 162 ? -14.336 -12.164 5.414 1 97.19 162 VAL B CA 1
ATOM 3576 C C . VAL B 1 162 ? -15.703 -12.477 6.008 1 97.19 162 VAL B C 1
ATOM 3578 O O . VAL B 1 162 ? -16.062 -13.648 6.168 1 97.19 162 VAL B O 1
ATOM 3581 N N . SER B 1 163 ? -16.438 -11.492 6.363 1 97.44 163 SER B N 1
ATOM 3582 C CA . SER B 1 163 ? -17.75 -11.688 6.957 1 97.44 163 SER B CA 1
ATOM 3583 C C . SER B 1 163 ? -18.766 -10.688 6.41 1 97.44 163 SER B C 1
ATOM 3585 O O . SER B 1 163 ? -18.406 -9.539 6.137 1 97.44 163 SER B O 1
ATOM 3587 N N . TYR B 1 164 ? -19.938 -11.172 6.223 1 97.19 164 TYR B N 1
ATOM 3588 C CA . TYR B 1 164 ? -21.109 -10.352 5.961 1 97.19 164 TYR B CA 1
ATOM 3589 C C . TYR B 1 164 ? -21.781 -9.922 7.262 1 97.19 164 TYR B C 1
ATOM 3591 O O . TYR B 1 164 ? -21.891 -10.719 8.195 1 97.19 164 TYR B O 1
ATOM 3599 N N . ALA B 1 165 ? -22.156 -8.609 7.398 1 98.19 165 ALA B N 1
ATOM 3600 C CA . ALA B 1 165 ? -22.828 -8.102 8.586 1 98.19 165 ALA B CA 1
ATOM 3601 C C . ALA B 1 165 ? -24.031 -7.238 8.211 1 98.19 165 ALA B C 1
ATOM 3603 O O . ALA B 1 165 ? -23.891 -6.242 7.496 1 98.19 165 ALA B O 1
ATOM 3604 N N . SER B 1 166 ? -25.203 -7.578 8.758 1 97.94 166 SER B N 1
ATOM 3605 C CA . SER B 1 166 ? -26.422 -6.863 8.398 1 97.94 166 SER B CA 1
ATOM 3606 C C . SER B 1 166 ? -26.953 -6.047 9.57 1 97.94 166 SER B C 1
ATOM 3608 O O . SER B 1 166 ? -27.938 -5.324 9.438 1 97.94 166 SER B O 1
ATOM 3610 N N . ASP B 1 167 ? -26.344 -6.164 10.703 1 97.81 167 ASP B N 1
ATOM 3611 C CA . ASP B 1 167 ? -26.703 -5.363 11.867 1 97.81 167 ASP B CA 1
ATOM 3612 C C . ASP B 1 167 ? -25.484 -5.121 12.758 1 97.81 167 ASP B C 1
ATOM 3614 O O . ASP B 1 167 ? -24.391 -5.598 12.461 1 97.81 167 ASP B O 1
ATOM 3618 N N . ALA B 1 168 ? -25.688 -4.402 13.844 1 96.62 168 ALA B N 1
ATOM 3619 C CA . ALA B 1 168 ? -24.594 -3.961 14.695 1 96.62 168 ALA B CA 1
ATOM 3620 C C . ALA B 1 168 ? -23.906 -5.148 15.375 1 96.62 168 ALA B C 1
ATOM 3622 O O . ALA B 1 168 ? -22.688 -5.164 15.531 1 96.62 168 ALA B O 1
ATOM 3623 N N . ASP B 1 169 ? -24.688 -6.066 15.781 1 97.56 169 ASP B N 1
ATOM 3624 C CA . ASP B 1 169 ? -24.125 -7.23 16.469 1 97.56 169 ASP B CA 1
ATOM 3625 C C . ASP B 1 169 ? -23.281 -8.07 15.516 1 97.56 169 ASP B C 1
ATOM 3627 O O . ASP B 1 169 ? -22.188 -8.508 15.875 1 97.56 169 ASP B O 1
ATOM 3631 N N . GLU B 1 170 ? -23.812 -8.266 14.305 1 98.12 170 GLU B N 1
ATOM 3632 C CA . GLU B 1 170 ? -23.047 -8.992 13.289 1 98.12 170 GLU B CA 1
ATOM 3633 C C . GLU B 1 170 ? -21.766 -8.242 12.922 1 98.12 170 GLU B C 1
ATOM 3635 O O . GLU B 1 170 ? -20.734 -8.859 12.68 1 98.12 170 GLU B O 1
ATOM 3640 N N . LEU B 1 171 ? -21.875 -6.953 12.875 1 98.19 171 LEU B N 1
ATOM 3641 C CA . LEU B 1 171 ? -20.703 -6.148 12.547 1 98.19 171 LEU B CA 1
ATOM 3642 C C . LEU B 1 171 ? -19.625 -6.305 13.609 1 98.19 171 LEU B C 1
ATOM 3644 O O . LEU B 1 171 ? -18.453 -6.492 13.289 1 98.19 171 LEU B O 1
ATOM 3648 N N . ARG B 1 172 ? -20.016 -6.285 14.867 1 97.25 172 ARG B N 1
ATOM 3649 C CA . ARG B 1 172 ? -19.062 -6.477 15.953 1 97.25 172 ARG B CA 1
ATOM 3650 C C . ARG B 1 172 ? -18.375 -7.832 15.852 1 97.25 172 ARG B C 1
ATOM 3652 O O . ARG B 1 172 ? -17.156 -7.922 15.961 1 97.25 172 ARG B O 1
ATOM 3659 N N . SER B 1 173 ? -19.188 -8.859 15.602 1 97.88 173 SER B N 1
ATOM 3660 C CA . SER B 1 173 ? -18.641 -10.203 15.461 1 97.88 173 SER B CA 1
ATOM 3661 C C . SER B 1 173 ? -17.703 -10.305 14.258 1 97.88 173 SER B C 1
ATOM 3663 O O . SER B 1 173 ? -16.672 -10.977 14.328 1 97.88 173 SER B O 1
ATOM 3665 N N . ALA B 1 174 ? -18.078 -9.656 13.188 1 97.94 174 ALA B N 1
ATOM 3666 C CA . ALA B 1 174 ? -17.266 -9.633 11.977 1 97.94 174 ALA B CA 1
ATOM 3667 C C . ALA B 1 174 ? -15.906 -9 12.234 1 97.94 174 ALA B C 1
ATOM 3669 O O . ALA B 1 174 ? -14.883 -9.492 11.75 1 97.94 174 ALA B O 1
ATOM 3670 N N . MET B 1 175 ? -15.93 -7.957 13.031 1 97.81 175 MET B N 1
ATOM 3671 C CA . MET B 1 175 ? -14.68 -7.273 13.352 1 97.81 175 MET B CA 1
ATOM 3672 C C . MET B 1 175 ? -13.75 -8.18 14.156 1 97.81 175 MET B C 1
ATOM 3674 O O . MET B 1 175 ? -12.555 -8.242 13.883 1 97.81 175 MET B O 1
ATOM 3678 N N . VAL B 1 176 ? -14.312 -8.867 15.094 1 97.06 176 VAL B N 1
ATOM 3679 C CA . VAL B 1 176 ? -13.539 -9.781 15.922 1 97.06 176 VAL B CA 1
ATOM 3680 C C . VAL B 1 176 ? -12.914 -10.867 15.047 1 97.06 176 VAL B C 1
ATOM 3682 O O . VAL B 1 176 ? -11.719 -11.156 15.164 1 97.06 176 VAL B O 1
ATOM 3685 N N . ALA B 1 177 ? -13.703 -11.414 14.188 1 97.06 177 ALA B N 1
ATOM 3686 C CA . ALA B 1 177 ? -13.211 -12.445 13.281 1 97.06 177 ALA B CA 1
ATOM 3687 C C . ALA B 1 177 ? -12.109 -11.906 12.375 1 97.06 177 ALA B C 1
ATOM 3689 O O . ALA B 1 177 ? -11.078 -12.555 12.188 1 97.06 177 ALA B O 1
ATOM 3690 N N . CYS B 1 178 ? -12.305 -10.773 11.852 1 97.81 178 CYS B N 1
ATOM 3691 C CA . CYS B 1 178 ? -11.359 -10.148 10.938 1 97.81 178 CYS B CA 1
ATOM 3692 C C . CYS B 1 178 ? -10.008 -9.945 11.602 1 97.81 178 CYS B C 1
ATOM 3694 O O . CYS B 1 178 ? -8.969 -10.25 11.016 1 97.81 178 CYS B O 1
ATOM 3696 N N . PHE B 1 179 ? -9.992 -9.516 12.867 1 97.31 179 PHE B N 1
ATOM 3697 C CA . PHE B 1 179 ? -8.766 -9.133 13.562 1 97.31 179 PHE B CA 1
ATOM 3698 C C . PHE B 1 179 ? -7.992 -10.367 14.008 1 97.31 179 PHE B C 1
ATOM 3700 O O . PHE B 1 179 ? -6.852 -10.266 14.461 1 97.31 179 PHE B O 1
ATOM 3707 N N . SER B 1 180 ? -8.578 -11.562 13.852 1 96.38 180 SER B N 1
ATOM 3708 C CA . SER B 1 180 ? -7.828 -12.797 14.031 1 96.38 180 SER B CA 1
ATOM 3709 C C . SER B 1 180 ? -6.879 -13.047 12.859 1 96.38 180 SER B C 1
ATOM 3711 O O . SER B 1 180 ? -5.957 -13.859 12.961 1 96.38 180 SER B O 1
ATOM 3713 N N . TYR B 1 181 ? -7.109 -12.336 11.781 1 94.56 181 TYR B N 1
ATOM 3714 C CA . TYR B 1 181 ? -6.316 -12.586 10.586 1 94.56 181 TYR B CA 1
ATOM 3715 C C . TYR B 1 181 ? -5.41 -11.406 10.266 1 94.56 181 TYR B C 1
ATOM 3717 O O . TYR B 1 181 ? -4.367 -11.57 9.633 1 94.56 181 TYR B O 1
ATOM 3725 N N . ASP B 1 182 ? -5.832 -10.234 10.633 1 95.19 182 ASP B N 1
ATOM 3726 C CA . ASP B 1 182 ? -5.082 -9.039 10.273 1 95.19 182 ASP B CA 1
ATOM 3727 C C . ASP B 1 182 ? -5.324 -7.914 11.281 1 95.19 182 ASP B C 1
ATOM 3729 O O . ASP B 1 182 ? -6.371 -7.871 11.93 1 95.19 182 ASP B O 1
ATOM 3733 N N . ASP B 1 183 ? -4.395 -6.992 11.352 1 94.69 183 ASP B N 1
ATOM 3734 C CA . ASP B 1 183 ? -4.523 -5.883 12.289 1 94.69 183 ASP B CA 1
ATOM 3735 C C . ASP B 1 183 ? -5.246 -4.699 11.641 1 94.69 183 ASP B C 1
ATOM 3737 O O . ASP B 1 183 ? -5.406 -3.65 12.266 1 94.69 183 ASP B O 1
ATOM 3741 N N . ARG B 1 184 ? -5.66 -4.832 10.43 1 96.06 184 ARG B N 1
ATOM 3742 C CA . ARG B 1 184 ? -6.449 -3.832 9.719 1 96.06 184 ARG B CA 1
ATOM 3743 C C . ARG B 1 184 ? -7.691 -4.461 9.086 1 96.06 184 ARG B C 1
ATOM 3745 O O . ARG B 1 184 ? -7.629 -5.57 8.555 1 96.06 184 ARG B O 1
ATOM 3752 N N . ALA B 1 185 ? -8.758 -3.746 9.195 1 98.19 185 ALA B N 1
ATOM 3753 C CA . ALA B 1 185 ? -10.023 -4.219 8.633 1 98.19 185 ALA B CA 1
ATOM 3754 C C . ALA B 1 185 ? -10.531 -3.273 7.555 1 98.19 185 ALA B C 1
ATOM 3756 O O . ALA B 1 185 ? -10.609 -2.061 7.77 1 98.19 185 ALA B O 1
ATOM 3757 N N . LEU B 1 186 ? -10.758 -3.814 6.418 1 98.56 186 LEU B N 1
ATOM 3758 C CA . LEU B 1 186 ? -11.5 -3.119 5.367 1 98.56 186 LEU B CA 1
ATOM 3759 C C . LEU B 1 186 ? -12.992 -3.406 5.469 1 98.56 186 LEU B C 1
ATOM 3761 O O . LEU B 1 186 ? -13.414 -4.562 5.41 1 98.56 186 LEU B O 1
ATOM 3765 N N . ILE B 1 187 ? -13.789 -2.398 5.734 1 98.75 187 ILE B N 1
ATOM 3766 C CA . ILE B 1 187 ? -15.25 -2.496 5.797 1 98.75 187 ILE B CA 1
ATOM 3767 C C . ILE B 1 187 ? -15.859 -1.822 4.574 1 98.75 187 ILE B C 1
ATOM 3769 O O . ILE B 1 187 ? -15.617 -0.64 4.32 1 98.75 187 ILE B O 1
ATOM 3773 N N . GLU B 1 188 ? -16.656 -2.553 3.803 1 98.62 188 GLU B N 1
ATOM 3774 C CA . GLU B 1 188 ? -17.172 -1.953 2.58 1 98.62 188 GLU B CA 1
ATOM 3775 C C . GLU B 1 188 ? -18.672 -2.234 2.428 1 98.62 188 GLU B C 1
ATOM 3777 O O . GLU B 1 188 ? -19.172 -3.23 2.949 1 98.62 188 GLU B O 1
ATOM 3782 N N . ARG B 1 189 ? -19.344 -1.325 1.729 1 98.56 189 ARG B N 1
ATOM 3783 C CA . ARG B 1 189 ? -20.75 -1.513 1.412 1 98.56 189 ARG B CA 1
ATOM 3784 C C . ARG B 1 189 ? -20.984 -2.822 0.661 1 98.56 189 ARG B C 1
ATOM 3786 O O . ARG B 1 189 ? -20.203 -3.172 -0.23 1 98.56 189 ARG B O 1
ATOM 3793 N N . TYR B 1 190 ? -22.031 -3.561 1.081 1 98.19 190 TYR B N 1
ATOM 3794 C CA . TYR B 1 190 ? -22.375 -4.789 0.377 1 98.19 190 TYR B CA 1
ATOM 3795 C C . TYR B 1 190 ? -22.953 -4.48 -1 1 98.19 190 TYR B C 1
ATOM 3797 O O . TYR B 1 190 ? -23.812 -3.609 -1.14 1 98.19 190 TYR B O 1
ATOM 3805 N N . VAL B 1 191 ? -22.453 -5.102 -2.016 1 97.88 191 VAL B N 1
ATOM 3806 C CA . VAL B 1 191 ? -22.984 -5.016 -3.369 1 97.88 191 VAL B CA 1
ATOM 3807 C C . VAL B 1 191 ? -23.625 -6.348 -3.76 1 97.88 191 VAL B C 1
ATOM 3809 O O . VAL B 1 191 ? -22.938 -7.371 -3.822 1 97.88 191 VAL B O 1
ATOM 3812 N N . ALA B 1 192 ? -24.875 -6.348 -3.986 1 96.75 192 ALA B N 1
ATOM 3813 C CA . ALA B 1 192 ? -25.562 -7.539 -4.477 1 96.75 192 ALA B CA 1
ATOM 3814 C C . ALA B 1 192 ? -25.344 -7.719 -5.977 1 96.75 192 ALA B C 1
ATOM 3816 O O . ALA B 1 192 ? -25.359 -6.746 -6.734 1 96.75 192 ALA B O 1
ATOM 3817 N N . GLY B 1 193 ? -25.109 -8.953 -6.355 1 97.38 193 GLY B N 1
ATOM 3818 C CA . GLY B 1 193 ? -24.969 -9.227 -7.777 1 97.38 193 GLY B CA 1
ATOM 3819 C C . GLY B 1 193 ? -24.312 -10.555 -8.07 1 97.38 193 GLY B C 1
ATOM 3820 O O . GLY B 1 193 ? -24.297 -11.445 -7.219 1 97.38 193 GLY B O 1
ATOM 3821 N N . THR B 1 194 ? -23.938 -10.727 -9.32 1 97.5 194 THR B N 1
ATOM 3822 C CA . THR B 1 194 ? -23.297 -11.945 -9.789 1 97.5 194 THR B CA 1
ATOM 3823 C C . THR B 1 194 ? -21.797 -11.906 -9.508 1 97.5 194 THR B C 1
ATOM 3825 O O . THR B 1 194 ? -21.109 -10.961 -9.891 1 97.5 194 THR B O 1
ATOM 3828 N N . GLU B 1 195 ? -21.297 -12.938 -8.789 1 97.88 195 GLU B N 1
ATOM 3829 C CA . GLU B 1 195 ? -19.875 -13.055 -8.539 1 97.88 195 GLU B CA 1
ATOM 3830 C C . GLU B 1 195 ? -19.141 -13.57 -9.773 1 97.88 195 GLU B C 1
ATOM 3832 O O . GLU B 1 195 ? -19.469 -14.633 -10.305 1 97.88 195 GLU B O 1
ATOM 3837 N N . ILE B 1 196 ? -18.172 -12.805 -10.203 1 98.62 196 ILE B N 1
ATOM 3838 C CA . ILE B 1 196 ? -17.438 -13.117 -11.422 1 98.62 196 ILE B CA 1
ATOM 3839 C C . ILE B 1 196 ? -15.93 -13.07 -11.148 1 98.62 196 ILE B C 1
ATOM 3841 O O . ILE B 1 196 ? -15.438 -12.133 -10.523 1 98.62 196 ILE B O 1
ATOM 3845 N N . ALA B 1 197 ? -15.25 -14.07 -11.562 1 98.75 197 ALA B N 1
ATOM 3846 C CA . ALA B 1 197 ? -13.789 -14.078 -11.547 1 98.75 197 ALA B CA 1
ATOM 3847 C C . ALA B 1 197 ? -13.227 -14.039 -12.969 1 98.75 197 ALA B C 1
ATOM 3849 O O . ALA B 1 197 ? -13.641 -14.828 -13.82 1 98.75 197 ALA B O 1
ATOM 3850 N N . VAL B 1 198 ? -12.359 -13.117 -13.219 1 98.94 198 VAL B N 1
ATOM 3851 C CA . VAL B 1 198 ? -11.727 -13.023 -14.531 1 98.94 198 VAL B CA 1
ATOM 3852 C C . VAL B 1 198 ? -10.211 -13.141 -14.383 1 98.94 198 VAL B C 1
ATOM 3854 O O . VAL B 1 198 ? -9.57 -12.266 -13.789 1 98.94 198 VAL B O 1
ATOM 3857 N N . SER B 1 199 ? -9.664 -14.203 -14.914 1 98.81 199 SER B N 1
ATOM 3858 C CA . SER B 1 199 ? -8.219 -14.383 -14.945 1 98.81 199 SER B CA 1
ATOM 3859 C C . SER B 1 199 ? -7.598 -13.688 -16.156 1 98.81 199 SER B C 1
ATOM 3861 O O . SER B 1 199 ? -8.164 -13.719 -17.25 1 98.81 199 SER B O 1
ATOM 3863 N N . VAL B 1 200 ? -6.523 -12.992 -15.922 1 98.75 200 VAL B N 1
ATOM 3864 C CA . VAL B 1 200 ? -5.727 -12.383 -16.984 1 98.75 200 VAL B CA 1
ATOM 3865 C C . VAL B 1 200 ? -4.367 -13.07 -17.078 1 98.75 200 VAL B C 1
ATOM 3867 O O . VAL B 1 200 ? -3.725 -13.328 -16.047 1 98.75 200 VAL B O 1
ATOM 3870 N N . VAL B 1 201 ? -3.934 -13.422 -18.297 1 97.88 201 VAL B N 1
ATOM 3871 C CA . VAL B 1 201 ? -2.652 -14.094 -18.5 1 97.88 201 VAL B CA 1
ATOM 3872 C C . VAL B 1 201 ? -1.85 -13.344 -19.562 1 97.88 201 VAL B C 1
ATOM 3874 O O . VAL B 1 201 ? -2.422 -12.773 -20.5 1 97.88 201 VAL B O 1
ATOM 3877 N N . ASP B 1 202 ? -0.602 -13.258 -19.344 1 97.12 202 ASP B N 1
ATOM 3878 C CA . ASP B 1 202 ? 0.347 -12.695 -20.297 1 97.12 202 ASP B CA 1
ATOM 3879 C C . ASP B 1 202 ? 1.496 -13.664 -20.578 1 97.12 202 ASP B C 1
ATOM 3881 O O . ASP B 1 202 ? 2.352 -13.875 -19.703 1 97.12 202 ASP B O 1
ATOM 3885 N N . THR B 1 203 ? 1.571 -14.227 -21.766 1 95.25 203 THR B N 1
ATOM 3886 C CA . THR B 1 203 ? 2.574 -15.219 -22.125 1 95.25 203 THR B CA 1
ATOM 3887 C C . THR B 1 203 ? 3.576 -14.648 -23.109 1 95.25 203 THR B C 1
ATOM 3889 O O . THR B 1 203 ? 4.113 -15.375 -23.953 1 95.25 203 THR B O 1
ATOM 3892 N N . GLY B 1 204 ? 3.715 -13.336 -23.125 1 92.38 204 GLY B N 1
ATOM 3893 C CA . GLY B 1 204 ? 4.727 -12.695 -23.953 1 92.38 204 GLY B CA 1
ATOM 3894 C C . GLY B 1 204 ? 4.141 -11.797 -25.016 1 92.38 204 GLY B C 1
ATOM 3895 O O . GLY B 1 204 ? 4.863 -11.023 -25.656 1 92.38 204 GLY B O 1
ATOM 3896 N N . GLU B 1 205 ? 2.902 -11.836 -25.234 1 93.06 205 GLU B N 1
ATOM 3897 C CA . GLU B 1 205 ? 2.283 -11.055 -26.297 1 93.06 205 GLU B CA 1
ATOM 3898 C C . GLU B 1 205 ? 1.33 -10.008 -25.734 1 93.06 205 GLU B C 1
ATOM 3900 O O . GLU B 1 205 ? 0.506 -9.453 -26.469 1 93.06 205 GLU B O 1
ATOM 3905 N N . GLY B 1 206 ? 1.383 -9.781 -24.5 1 95.25 206 GLY B N 1
ATOM 3906 C CA . GLY B 1 206 ? 0.468 -8.867 -23.844 1 95.25 206 GLY B CA 1
ATOM 3907 C C . GLY B 1 206 ? -0.628 -9.57 -23.062 1 95.25 206 GLY B C 1
ATOM 3908 O O . GLY B 1 206 ? -0.905 -10.75 -23.312 1 95.25 206 GLY B O 1
ATOM 3909 N N . PRO B 1 207 ? -1.235 -8.844 -22.172 1 97.38 207 PRO B N 1
ATOM 3910 C CA . PRO B 1 207 ? -2.25 -9.469 -21.328 1 97.38 207 PRO B CA 1
ATOM 3911 C C . PRO B 1 207 ? -3.547 -9.766 -22.078 1 97.38 207 PRO B C 1
ATOM 3913 O O . PRO B 1 207 ? -3.963 -8.984 -22.938 1 97.38 207 PRO B O 1
ATOM 3916 N N . ARG B 1 208 ? -4.086 -10.852 -21.781 1 98 208 ARG B N 1
ATOM 3917 C CA . ARG B 1 208 ? -5.398 -11.219 -22.297 1 98 208 ARG B CA 1
ATOM 3918 C C . ARG B 1 208 ? -6.273 -11.82 -21.203 1 98 208 ARG B C 1
ATOM 3920 O O . ARG B 1 208 ? -5.785 -12.555 -20.344 1 98 208 ARG B O 1
ATOM 3927 N N . ALA B 1 209 ? -7.523 -11.539 -21.266 1 98.75 209 ALA B N 1
ATOM 3928 C CA . ALA B 1 209 ? -8.477 -12.07 -20.297 1 98.75 209 ALA B CA 1
ATOM 3929 C C . ALA B 1 209 ? -8.977 -13.453 -20.719 1 98.75 209 ALA B C 1
ATOM 3931 O O . ALA B 1 209 ? -9.242 -13.695 -21.891 1 98.75 209 ALA B O 1
ATOM 3932 N N . LEU B 1 210 ? -9.031 -14.359 -19.797 1 98.69 210 LEU B N 1
ATOM 3933 C CA . LEU B 1 210 ? -9.664 -15.664 -20 1 98.69 210 LEU B CA 1
ATOM 3934 C C . LEU B 1 210 ? -11.18 -15.562 -19.844 1 98.69 210 LEU B C 1
ATOM 3936 O O . LEU B 1 210 ? -11.695 -14.539 -19.391 1 98.69 210 LEU B O 1
ATOM 3940 N N . PRO B 1 211 ? -11.906 -16.625 -20.281 1 98.56 211 PRO B N 1
ATOM 3941 C CA . PRO B 1 211 ? -13.352 -16.578 -20.078 1 98.56 211 PRO B CA 1
ATOM 3942 C C . PRO B 1 211 ? -13.742 -16.359 -18.609 1 98.56 211 PRO B C 1
ATOM 3944 O O . PRO B 1 211 ? -13.195 -17.016 -17.719 1 98.56 211 PRO B O 1
ATOM 3947 N N . PRO B 1 212 ? -14.656 -15.414 -18.406 1 98.88 212 PRO B N 1
ATOM 3948 C CA . PRO B 1 212 ? -15.086 -15.148 -17.031 1 98.88 212 PRO B CA 1
ATOM 3949 C C . PRO B 1 212 ? -15.766 -16.359 -16.391 1 98.88 212 PRO B C 1
ATOM 3951 O O . PRO B 1 212 ? -16.516 -17.078 -17.062 1 98.88 212 PRO B O 1
ATOM 3954 N N . VAL B 1 213 ? -15.492 -16.531 -15.125 1 98.75 213 VAL B N 1
ATOM 3955 C CA . VAL B 1 213 ? -16.125 -17.609 -14.359 1 98.75 213 VAL B CA 1
ATOM 3956 C C . VAL B 1 213 ? -17.188 -17.031 -13.43 1 98.75 213 VAL B C 1
ATOM 3958 O O . VAL B 1 213 ? -16.891 -16.141 -12.617 1 98.75 213 VAL B O 1
ATOM 3961 N N . GLU B 1 214 ? -18.406 -17.5 -13.594 1 98.69 214 GLU B N 1
ATOM 3962 C CA . GLU B 1 214 ? -19.484 -17.188 -12.664 1 98.69 214 GLU B CA 1
ATOM 3963 C C . GLU B 1 214 ? -19.5 -18.141 -11.477 1 98.69 214 GLU B C 1
ATOM 3965 O O . GLU B 1 214 ? -19.422 -19.359 -11.656 1 98.69 214 GLU B O 1
ATOM 3970 N N . VAL B 1 215 ? -19.516 -17.547 -10.281 1 97.06 215 VAL B N 1
ATOM 3971 C CA . VAL B 1 215 ? -19.531 -18.344 -9.062 1 97.06 215 VAL B CA 1
ATOM 3972 C C . VAL B 1 215 ? -20.922 -18.281 -8.422 1 97.06 215 VAL B C 1
ATOM 3974 O O . VAL B 1 215 ? -21.422 -17.188 -8.125 1 97.06 215 VAL B O 1
ATOM 3977 N N . VAL B 1 216 ? -21.516 -19.391 -8.203 1 95.44 216 VAL B N 1
ATOM 3978 C CA . VAL B 1 216 ? -22.781 -19.5 -7.488 1 95.44 216 VAL B CA 1
ATOM 3979 C C . VAL B 1 216 ? -22.594 -20.391 -6.254 1 95.44 216 VAL B C 1
ATOM 3981 O O . VAL B 1 216 ? -22.188 -21.547 -6.363 1 95.44 216 VAL B O 1
ATOM 3984 N N . SER B 1 217 ? -22.828 -19.797 -5.16 1 91.88 217 SER B N 1
ATOM 3985 C CA . SER B 1 217 ? -22.625 -20.547 -3.93 1 91.88 217 SER B CA 1
ATOM 3986 C C . SER B 1 217 ? -23.891 -20.547 -3.076 1 91.88 217 SER B C 1
ATOM 3988 O O . SER B 1 217 ? -24.641 -19.562 -3.057 1 91.88 217 SER B O 1
ATOM 3990 N N . GLU B 1 218 ? -24.109 -21.719 -2.5 1 86.75 218 GLU B N 1
ATOM 3991 C CA . GLU B 1 218 ? -25.141 -21.75 -1.458 1 86.75 218 GLU B CA 1
ATOM 3992 C C . GLU B 1 218 ? -24.688 -20.938 -0.235 1 86.75 218 GLU B C 1
ATOM 3994 O O . GLU B 1 218 ? -23.75 -21.328 0.46 1 86.75 218 GLU B O 1
ATOM 3999 N N . GLY B 1 219 ? -25.297 -19.891 -0.05 1 82.88 219 GLY B N 1
ATOM 4000 C CA . GLY B 1 219 ? -24.844 -19 1.014 1 82.88 219 GLY B CA 1
ATOM 4001 C C . GLY B 1 219 ? -23.656 -18.141 0.607 1 82.88 219 GLY B C 1
ATOM 4002 O O . GLY B 1 219 ? -23.578 -17.688 -0.536 1 82.88 219 GLY B O 1
ATOM 4003 N N . GLN B 1 220 ? -22.797 -17.938 1.59 1 83.75 220 GLN B N 1
ATOM 4004 C CA . GLN B 1 220 ? -21.641 -17.109 1.321 1 83.75 220 GLN B CA 1
ATOM 4005 C C . GLN B 1 220 ? -20.531 -17.906 0.641 1 83.75 220 GLN B C 1
ATOM 4007 O O . GLN B 1 220 ? -20.359 -19.094 0.91 1 83.75 220 GLN B O 1
ATOM 4012 N N . TYR B 1 221 ? -19.875 -17.297 -0.281 1 88.31 221 TYR B N 1
ATOM 4013 C CA . TYR B 1 221 ? -18.734 -17.906 -0.949 1 88.31 221 TYR B CA 1
ATOM 4014 C C . TYR B 1 221 ? -17.484 -17.844 -0.066 1 88.31 221 TYR B C 1
ATOM 4016 O O . TYR B 1 221 ? -16.516 -17.172 -0.393 1 88.31 221 TYR B O 1
ATOM 4024 N N . ASP B 1 222 ? -17.5 -18.594 1.115 1 87.12 222 ASP B N 1
ATOM 4025 C CA . ASP B 1 222 ? -16.438 -18.641 2.117 1 87.12 222 ASP B CA 1
ATOM 4026 C C . ASP B 1 222 ? -15.453 -19.766 1.826 1 87.12 222 ASP B C 1
ATOM 4028 O O . ASP B 1 222 ? -15.477 -20.359 0.748 1 87.12 222 ASP B O 1
ATOM 4032 N N . PHE B 1 223 ? -14.562 -19.938 2.756 1 87.5 223 PHE B N 1
ATOM 4033 C CA . PHE B 1 223 ? -13.477 -20.891 2.564 1 87.5 223 PHE B CA 1
ATOM 4034 C C . PHE B 1 223 ? -14.023 -22.281 2.229 1 87.5 223 PHE B C 1
ATOM 4036 O O . PHE B 1 223 ? -13.562 -22.906 1.277 1 87.5 223 PHE B O 1
ATOM 4043 N N . ASP B 1 224 ? -14.945 -22.641 2.973 1 84.62 224 ASP B N 1
ATOM 4044 C CA . ASP B 1 224 ? -15.547 -23.953 2.762 1 84.62 224 ASP B CA 1
ATOM 4045 C C . ASP B 1 224 ? -16.172 -24.062 1.374 1 84.62 224 ASP B C 1
ATOM 4047 O O . ASP B 1 224 ? -16 -25.062 0.678 1 84.62 224 ASP B O 1
ATOM 4051 N N . ALA B 1 225 ? -16.875 -23.094 0.939 1 86.81 225 ALA B N 1
ATOM 4052 C CA . ALA B 1 225 ? -17.547 -23.078 -0.363 1 86.81 225 ALA B CA 1
ATOM 4053 C C . ALA B 1 225 ? -16.516 -23.078 -1.497 1 86.81 225 ALA B C 1
ATOM 4055 O O . ALA B 1 225 ? -16.781 -23.609 -2.574 1 86.81 225 ALA B O 1
ATOM 4056 N N . ARG B 1 226 ? -15.367 -22.516 -1.278 1 86.25 226 ARG B N 1
ATOM 4057 C CA . ARG B 1 226 ? -14.336 -22.375 -2.301 1 86.25 226 ARG B CA 1
ATOM 4058 C C . ARG B 1 226 ? -13.609 -23.703 -2.533 1 86.25 226 ARG B C 1
ATOM 4060 O O . ARG B 1 226 ? -13.211 -24 -3.656 1 86.25 226 ARG B O 1
ATOM 4067 N N . TYR B 1 227 ? -13.516 -24.484 -1.463 1 80.38 227 TYR B N 1
ATOM 4068 C CA . TYR B 1 227 ? -12.539 -25.562 -1.611 1 80.38 227 TYR B CA 1
ATOM 4069 C C . TYR B 1 227 ? -13.156 -26.922 -1.269 1 80.38 227 TYR B C 1
ATOM 4071 O O . TYR B 1 227 ? -12.523 -27.953 -1.447 1 80.38 227 TYR B O 1
ATOM 4079 N N . ASN B 1 228 ? -14.359 -26.812 -0.842 1 78.81 228 ASN B N 1
ATOM 4080 C CA . ASN B 1 228 ? -15.094 -28.062 -0.665 1 78.81 228 ASN B CA 1
ATOM 4081 C C . ASN B 1 228 ? -16.203 -28.219 -1.694 1 78.81 228 ASN B C 1
ATOM 4083 O O . ASN B 1 228 ? -17.062 -27.344 -1.817 1 78.81 228 ASN B O 1
ATOM 4087 N N . PRO B 1 229 ? -16.062 -29.359 -2.383 1 77.25 229 PRO B N 1
ATOM 4088 C CA . PRO B 1 229 ? -17.062 -29.578 -3.439 1 77.25 229 PRO B CA 1
ATOM 4089 C C . PRO B 1 229 ? -18.484 -29.609 -2.91 1 77.25 229 PRO B C 1
ATOM 4091 O O . PRO B 1 229 ? -18.719 -30.062 -1.786 1 77.25 229 PRO B O 1
ATOM 4094 N N . GLY B 1 230 ? -19.453 -29.109 -3.736 1 82.5 230 GLY B N 1
ATOM 4095 C CA . GLY B 1 230 ? -20.859 -29.297 -3.455 1 82.5 230 GLY B CA 1
ATOM 4096 C C . GLY B 1 230 ? -21.578 -28.016 -3.082 1 82.5 230 GLY B C 1
ATOM 4097 O O . GLY B 1 230 ? -22.781 -27.875 -3.283 1 82.5 230 GLY B O 1
ATOM 4098 N N . ARG B 1 231 ? -20.812 -27.109 -2.637 1 86.19 231 ARG B N 1
ATOM 4099 C CA . ARG B 1 231 ? -21.5 -25.922 -2.162 1 86.19 231 ARG B CA 1
ATOM 4100 C C . ARG B 1 231 ? -21.484 -24.828 -3.221 1 86.19 231 ARG B C 1
ATOM 4102 O O . ARG B 1 231 ? -22.219 -23.844 -3.119 1 86.19 231 ARG B O 1
ATOM 4109 N N . SER B 1 232 ? -20.625 -25.016 -4.117 1 91.88 232 SER B N 1
ATOM 4110 C CA . SER B 1 232 ? -20.5 -23.984 -5.145 1 91.88 232 SER B CA 1
ATOM 4111 C C . SER B 1 232 ? -20.594 -24.578 -6.543 1 91.88 232 SER B C 1
ATOM 4113 O O . SER B 1 232 ? -20.203 -25.734 -6.758 1 91.88 232 SER B O 1
ATOM 4115 N N . GLU B 1 233 ? -21.172 -23.859 -7.387 1 94.62 233 GLU B N 1
ATOM 4116 C CA . GLU B 1 233 ? -21.219 -24.172 -8.812 1 94.62 233 GLU B CA 1
ATOM 4117 C C . GLU B 1 233 ? -20.547 -23.078 -9.641 1 94.62 233 GLU B C 1
ATOM 4119 O O . GLU B 1 233 ? -20.609 -21.906 -9.297 1 94.62 233 GLU B O 1
ATOM 4124 N N . TYR B 1 234 ? -19.922 -23.562 -10.695 1 96.5 234 TYR B N 1
ATOM 4125 C CA . TYR B 1 234 ? -19.172 -22.656 -11.547 1 96.5 234 TYR B CA 1
ATOM 4126 C C . TYR B 1 234 ? -19.641 -22.75 -13 1 96.5 234 TYR B C 1
ATOM 4128 O O . TYR B 1 234 ? -19.906 -23.844 -13.492 1 96.5 234 TYR B O 1
ATOM 4136 N N . PHE B 1 235 ? -19.781 -21.641 -13.602 1 97.88 235 PHE B N 1
ATOM 4137 C CA . PHE B 1 235 ? -20.141 -21.562 -15.016 1 97.88 235 PHE B CA 1
ATOM 4138 C C . PHE B 1 235 ? -19.094 -20.812 -15.805 1 97.88 235 PHE B C 1
ATOM 4140 O O . PHE B 1 235 ? -18.75 -19.672 -15.477 1 97.88 235 PHE B O 1
ATOM 4147 N N . VAL B 1 236 ? -18.578 -21.438 -16.797 1 97.56 236 VAL B N 1
ATOM 4148 C CA . VAL B 1 236 ? -17.531 -20.844 -17.641 1 97.56 236 VAL B CA 1
ATOM 4149 C C . VAL B 1 236 ? -17.875 -21.062 -19.109 1 97.56 236 VAL B C 1
ATOM 4151 O O . VAL B 1 236 ? -17.938 -22.203 -19.578 1 97.56 236 VAL B O 1
ATOM 4154 N N . PRO B 1 237 ? -18.125 -20.062 -19.953 1 97.44 237 PRO B N 1
ATOM 4155 C CA . PRO B 1 237 ? -18.141 -18.672 -19.531 1 97.44 237 PRO B CA 1
ATOM 4156 C C . PRO B 1 237 ? -19.344 -18.344 -18.625 1 97.44 237 PRO B C 1
ATOM 4158 O O . PRO B 1 237 ? -20.312 -19.109 -18.594 1 97.44 237 PRO B O 1
ATOM 4161 N N . ALA B 1 238 ? -19.156 -17.297 -17.875 1 98.75 238 ALA B N 1
ATOM 4162 C CA . ALA B 1 238 ? -20.25 -16.797 -17.031 1 98.75 238 ALA B CA 1
ATOM 4163 C C . ALA B 1 238 ? -21.531 -16.656 -17.828 1 98.75 238 ALA B C 1
ATOM 4165 O O . ALA B 1 238 ? -21.5 -16.312 -19.016 1 98.75 238 ALA B O 1
ATOM 4166 N N . ARG B 1 239 ? -22.703 -16.891 -17.172 1 98.31 239 ARG B N 1
ATOM 4167 C CA . ARG B 1 239 ? -24.016 -16.797 -17.828 1 98.31 239 ARG B CA 1
ATOM 4168 C C . ARG B 1 239 ? -24.484 -15.344 -17.906 1 98.31 239 ARG B C 1
ATOM 4170 O O . ARG B 1 239 ? -25.406 -14.945 -17.188 1 98.31 239 ARG B O 1
ATOM 4177 N N . LEU B 1 240 ? -23.75 -14.586 -18.734 1 98.06 240 LEU B N 1
ATOM 4178 C CA . LEU B 1 240 ? -24 -13.164 -18.953 1 98.06 240 LEU B CA 1
ATOM 4179 C C . LEU B 1 240 ? -24.172 -12.859 -20.438 1 98.06 240 LEU B C 1
ATOM 4181 O O . LEU B 1 240 ? -23.688 -13.609 -21.281 1 98.06 240 LEU B O 1
ATOM 4185 N N . PRO B 1 241 ? -24.922 -11.742 -20.734 1 97.38 241 PRO B N 1
ATOM 4186 C CA . PRO B 1 241 ? -24.906 -11.266 -22.125 1 97.38 241 PRO B CA 1
ATOM 4187 C C . PRO B 1 241 ? -23.5 -10.938 -22.625 1 97.38 241 PRO B C 1
ATOM 4189 O O . PRO B 1 241 ? -22.625 -10.602 -21.828 1 97.38 241 PRO B O 1
ATOM 4192 N N . ALA B 1 242 ? -23.359 -10.977 -23.906 1 97.75 242 ALA B N 1
ATOM 4193 C CA . ALA B 1 242 ? -22.062 -10.766 -24.547 1 97.75 242 ALA B CA 1
ATOM 4194 C C . ALA B 1 242 ? -21.469 -9.422 -24.141 1 97.75 242 ALA B C 1
ATOM 4196 O O . ALA B 1 242 ? -20.266 -9.328 -23.875 1 97.75 242 ALA B O 1
ATOM 4197 N N . GLU B 1 243 ? -22.281 -8.477 -24.078 1 97.75 243 GLU B N 1
ATOM 4198 C CA . GLU B 1 243 ? -21.812 -7.133 -23.719 1 97.75 243 GLU B CA 1
ATOM 4199 C C . GLU B 1 243 ? -21.25 -7.09 -22.312 1 97.75 243 GLU B C 1
ATOM 4201 O O . GLU B 1 243 ? -20.25 -6.41 -22.047 1 97.75 243 GLU B O 1
ATOM 4206 N N . HIS B 1 244 ? -21.891 -7.789 -21.391 1 98.44 244 HIS B N 1
ATOM 4207 C CA . HIS B 1 244 ? -21.422 -7.84 -20 1 98.44 244 HIS B CA 1
ATOM 4208 C C . HIS B 1 244 ? -20.156 -8.672 -19.891 1 98.44 244 HIS B C 1
ATOM 4210 O O . HIS B 1 244 ? -19.266 -8.359 -19.078 1 98.44 244 HIS B O 1
ATOM 4216 N N . LEU B 1 245 ? -20.078 -9.727 -20.703 1 98.44 245 LEU B N 1
ATOM 4217 C CA . LEU B 1 245 ? -18.859 -10.531 -20.719 1 98.44 245 LEU B CA 1
ATOM 4218 C C . LEU B 1 245 ? -17.656 -9.688 -21.141 1 98.44 245 LEU B C 1
ATOM 4220 O O . LEU B 1 245 ? -16.609 -9.719 -20.5 1 98.44 245 LEU B O 1
ATOM 4224 N N . GLU B 1 246 ? -17.844 -8.961 -22.172 1 98.5 246 GLU B N 1
ATOM 4225 C CA . GLU B 1 246 ? -16.781 -8.094 -22.656 1 98.5 246 GLU B CA 1
ATOM 4226 C C . GLU B 1 246 ? -16.406 -7.035 -21.625 1 98.5 246 GLU B C 1
ATOM 4228 O O . GLU B 1 246 ? -15.227 -6.742 -21.422 1 98.5 246 GLU B O 1
ATOM 4233 N N . LEU B 1 247 ? -17.453 -6.516 -21 1 98.69 247 LEU B N 1
ATOM 4234 C CA . LEU B 1 247 ? -17.25 -5.453 -20.031 1 98.69 247 LEU B CA 1
ATOM 4235 C C . LEU B 1 247 ? -16.438 -5.957 -18.844 1 98.69 247 LEU B C 1
ATOM 4237 O O . LEU B 1 247 ? -15.492 -5.289 -18.406 1 98.69 247 LEU B O 1
ATOM 4241 N N . VAL B 1 248 ? -16.719 -7.094 -18.297 1 98.88 248 VAL B N 1
ATOM 4242 C CA . VAL B 1 248 ? -16 -7.605 -17.141 1 98.88 248 VAL B CA 1
ATOM 4243 C C . VAL B 1 248 ? -14.586 -8 -17.531 1 98.88 248 VAL B C 1
ATOM 4245 O O . VAL B 1 248 ? -13.648 -7.852 -16.75 1 98.88 248 VAL B O 1
ATOM 4248 N N . GLN B 1 249 ? -14.398 -8.531 -18.734 1 98.94 249 GLN B N 1
ATOM 4249 C CA . GLN B 1 249 ? -13.055 -8.836 -19.203 1 98.94 249 GLN B CA 1
ATOM 4250 C C . GLN B 1 249 ? -12.219 -7.566 -19.344 1 98.94 249 GLN B C 1
ATOM 4252 O O . GLN B 1 249 ? -11.062 -7.527 -18.922 1 98.94 249 GLN B O 1
ATOM 4257 N N . GLU B 1 250 ? -12.797 -6.566 -19.922 1 98.88 250 GLU B N 1
ATOM 4258 C CA . GLU B 1 250 ? -12.102 -5.293 -20.062 1 98.88 250 GLU B CA 1
ATOM 4259 C C . GLU B 1 250 ? -11.766 -4.691 -18.703 1 98.88 250 GLU B C 1
ATOM 4261 O O . GLU B 1 250 ? -10.672 -4.137 -18.516 1 98.88 250 GLU B O 1
ATOM 4266 N N . THR B 1 251 ? -12.688 -4.762 -17.75 1 98.94 251 THR B N 1
ATOM 4267 C CA . THR B 1 251 ? -12.445 -4.27 -16.406 1 98.94 251 THR B CA 1
ATOM 4268 C C . THR B 1 251 ? -11.242 -4.973 -15.781 1 98.94 251 THR B C 1
ATOM 4270 O O . THR B 1 251 ? -10.375 -4.32 -15.203 1 98.94 251 THR B O 1
ATOM 4273 N N . ALA B 1 252 ? -11.164 -6.289 -15.969 1 98.94 252 ALA B N 1
ATOM 4274 C CA . ALA B 1 252 ? -10.047 -7.055 -15.406 1 98.94 252 ALA B CA 1
ATOM 4275 C C . ALA B 1 252 ? -8.727 -6.648 -16.062 1 98.94 252 ALA B C 1
ATOM 4277 O O . ALA B 1 252 ? -7.691 -6.602 -15.398 1 98.94 252 ALA B O 1
ATOM 4278 N N . LEU B 1 253 ? -8.758 -6.359 -17.344 1 98.94 253 LEU B N 1
ATOM 4279 C CA . LEU B 1 253 ? -7.562 -5.918 -18.047 1 98.94 253 LEU B CA 1
ATOM 4280 C C . LEU B 1 253 ? -7.105 -4.555 -17.531 1 98.94 253 LEU B C 1
ATOM 4282 O O . LEU B 1 253 ? -5.906 -4.324 -17.359 1 98.94 253 LEU B O 1
ATOM 4286 N N . ILE B 1 254 ? -8.062 -3.646 -17.297 1 98.81 254 ILE B N 1
ATOM 4287 C CA . ILE B 1 254 ? -7.734 -2.334 -16.75 1 98.81 254 ILE B CA 1
ATOM 4288 C C . ILE B 1 254 ? -7.109 -2.496 -15.359 1 98.81 254 ILE B C 1
ATOM 4290 O O . ILE B 1 254 ? -6.098 -1.86 -15.047 1 98.81 254 ILE B O 1
ATOM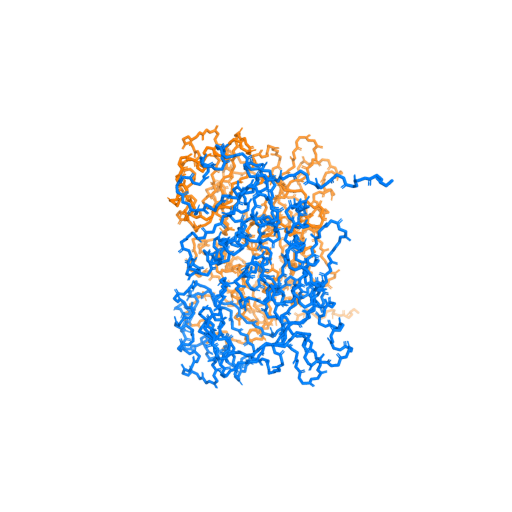 4294 N N . VAL B 1 255 ? -7.699 -3.379 -14.531 1 98.81 255 VAL B N 1
ATOM 4295 C CA . VAL B 1 255 ? -7.164 -3.658 -13.203 1 98.81 255 VAL B CA 1
ATOM 4296 C C . VAL B 1 255 ? -5.73 -4.176 -13.32 1 98.81 255 VAL B C 1
ATOM 4298 O O . VAL B 1 255 ? -4.82 -3.656 -12.672 1 98.81 255 VAL B O 1
ATOM 4301 N N . HIS B 1 256 ? -5.527 -5.137 -14.203 1 98.5 256 HIS B N 1
ATOM 4302 C CA . HIS B 1 256 ? -4.234 -5.777 -14.414 1 98.5 256 HIS B CA 1
ATOM 4303 C C . HIS B 1 256 ? -3.174 -4.762 -14.82 1 98.5 256 HIS B C 1
ATOM 4305 O O . HIS B 1 256 ? -2.084 -4.73 -14.242 1 98.5 256 HIS B O 1
ATOM 4311 N N . ARG B 1 257 ? -3.506 -3.869 -15.703 1 97.38 257 ARG B N 1
ATOM 4312 C CA . ARG B 1 257 ? -2.57 -2.869 -16.203 1 97.38 257 ARG B CA 1
ATOM 4313 C C . ARG B 1 257 ? -2.326 -1.775 -15.172 1 97.38 257 ARG B C 1
ATOM 4315 O O . ARG B 1 257 ? -1.186 -1.356 -14.961 1 97.38 257 ARG B O 1
ATOM 4322 N N . THR B 1 258 ? -3.391 -1.335 -14.523 1 97.31 258 THR B N 1
ATOM 4323 C CA . THR B 1 258 ? -3.289 -0.237 -13.57 1 97.31 258 THR B CA 1
ATOM 4324 C C . THR B 1 258 ? -2.408 -0.628 -12.383 1 97.31 258 THR B C 1
ATOM 4326 O O . THR B 1 258 ? -1.621 0.184 -11.898 1 97.31 258 THR B O 1
ATOM 4329 N N . LEU B 1 259 ? -2.486 -1.864 -11.984 1 97.38 259 LEU B N 1
ATOM 4330 C CA . LEU B 1 259 ? -1.731 -2.338 -10.828 1 97.38 259 LEU B CA 1
ATOM 4331 C C . LEU B 1 259 ? -0.345 -2.818 -11.242 1 97.38 259 LEU B C 1
ATOM 4333 O O . LEU B 1 259 ? 0.499 -3.105 -10.391 1 97.38 259 LEU B O 1
ATOM 4337 N N . GLY B 1 260 ? -0.061 -2.883 -12.555 1 96.12 260 GLY B N 1
ATOM 4338 C CA . GLY B 1 260 ? 1.228 -3.334 -13.055 1 96.12 260 GLY B CA 1
ATOM 4339 C C . GLY B 1 260 ? 1.489 -4.805 -12.789 1 96.12 260 GLY B C 1
ATOM 4340 O O . GLY B 1 260 ? 2.561 -5.172 -12.305 1 96.12 260 GLY B O 1
ATOM 4341 N N . LEU B 1 261 ? 0.514 -5.668 -13.125 1 97.25 261 LEU B N 1
ATOM 4342 C CA . LEU B 1 261 ? 0.629 -7.09 -12.82 1 97.25 261 LEU B CA 1
ATOM 4343 C C . LEU B 1 261 ? 1.286 -7.844 -13.969 1 97.25 261 LEU B C 1
ATOM 4345 O O . LEU B 1 261 ? 1.289 -7.367 -15.109 1 97.25 261 LEU B O 1
ATOM 4349 N N . GLY B 1 262 ? 1.891 -8.969 -13.68 1 96.69 262 GLY B N 1
ATOM 4350 C CA . GLY B 1 262 ? 2.777 -9.664 -14.602 1 96.69 262 GLY B CA 1
ATOM 4351 C C . GLY B 1 262 ? 2.082 -10.766 -15.375 1 96.69 262 GLY B C 1
ATOM 4352 O O . GLY B 1 262 ? 1.087 -10.516 -16.062 1 96.69 262 GLY B O 1
ATOM 4353 N N . ASN B 1 263 ? 2.518 -12.062 -15.195 1 97.56 263 ASN B N 1
ATOM 4354 C CA . ASN B 1 263 ? 2.1 -13.18 -16.031 1 97.56 263 ASN B CA 1
ATOM 4355 C C . ASN B 1 263 ? 0.646 -13.562 -15.773 1 97.56 263 ASN B C 1
ATOM 4357 O O . ASN B 1 263 ? -0.05 -14.031 -16.688 1 97.56 263 ASN B O 1
ATOM 4361 N N . ILE B 1 264 ? 0.264 -13.445 -14.523 1 97.25 264 ILE B N 1
ATOM 4362 C CA . ILE B 1 264 ? -1.035 -14.016 -14.18 1 97.25 264 ILE B CA 1
ATOM 4363 C C . ILE B 1 264 ? -1.684 -13.188 -13.07 1 97.25 264 ILE B C 1
ATOM 4365 O O . ILE B 1 264 ? -0.996 -12.688 -12.18 1 97.25 264 ILE B O 1
ATOM 4369 N N . SER B 1 265 ? -2.918 -13.031 -13.148 1 98.19 265 SER B N 1
ATOM 4370 C CA . SER B 1 265 ? -3.742 -12.469 -12.086 1 98.19 265 SER B CA 1
ATOM 4371 C C . SER B 1 265 ? -5.188 -12.945 -12.195 1 98.19 265 SER B C 1
ATOM 4373 O O . SER B 1 265 ? -5.594 -13.477 -13.227 1 98.19 265 SER B O 1
ATOM 4375 N N . ARG B 1 266 ? -5.879 -12.883 -11.172 1 98.81 266 ARG B N 1
ATOM 4376 C CA . ARG B 1 266 ? -7.32 -13.102 -11.18 1 98.81 266 ARG B CA 1
ATOM 4377 C C . ARG B 1 266 ? -8.055 -11.969 -10.477 1 98.81 266 ARG B C 1
ATOM 4379 O O . ARG B 1 266 ? -7.828 -11.719 -9.289 1 98.81 266 ARG B O 1
ATOM 4386 N N . THR B 1 267 ? -8.883 -11.289 -11.164 1 98.88 267 THR B N 1
ATOM 4387 C CA . THR B 1 267 ? -9.695 -10.203 -10.625 1 98.88 267 THR B CA 1
ATOM 4388 C C . THR B 1 267 ? -11.078 -10.703 -10.234 1 98.88 267 THR B C 1
ATOM 4390 O O . THR B 1 267 ? -11.75 -11.375 -11.023 1 98.88 267 THR B O 1
ATOM 4393 N N . ASP B 1 268 ? -11.477 -10.438 -9.039 1 98.69 268 ASP B N 1
ATOM 4394 C CA . ASP B 1 268 ? -12.812 -10.758 -8.547 1 98.69 268 ASP B CA 1
ATOM 4395 C C . ASP B 1 268 ? -13.734 -9.539 -8.617 1 98.69 268 ASP B C 1
ATOM 4397 O O . ASP B 1 268 ? -13.422 -8.484 -8.055 1 98.69 268 ASP B O 1
ATOM 4401 N N . LEU B 1 269 ? -14.828 -9.734 -9.289 1 98.81 269 LEU B N 1
ATOM 4402 C CA . LEU B 1 269 ? -15.805 -8.68 -9.516 1 98.81 269 LEU B CA 1
ATOM 4403 C C . LEU B 1 269 ? -17.188 -9.117 -9.047 1 98.81 269 LEU B C 1
ATOM 4405 O O . LEU B 1 269 ? -17.469 -10.32 -8.969 1 98.81 269 LEU B O 1
ATOM 4409 N N . ILE B 1 270 ? -18.016 -8.164 -8.727 1 98.56 270 ILE B N 1
ATOM 4410 C CA . ILE B 1 270 ? -19.469 -8.359 -8.625 1 98.56 270 ILE B CA 1
ATOM 4411 C C . ILE B 1 270 ? -20.172 -7.531 -9.695 1 98.56 270 ILE B C 1
ATOM 4413 O O . ILE B 1 270 ? -19.953 -6.324 -9.805 1 98.56 270 ILE B O 1
ATOM 4417 N N . LEU B 1 271 ? -20.859 -8.18 -10.539 1 98.69 271 LEU B N 1
ATOM 4418 C CA . LEU B 1 271 ? -21.734 -7.484 -11.484 1 98.69 271 LEU B CA 1
ATOM 4419 C C . LEU B 1 271 ? -23.109 -7.246 -10.883 1 98.69 271 LEU B C 1
ATOM 4421 O O . LEU B 1 271 ? -23.859 -8.195 -10.617 1 98.69 271 LEU B O 1
ATOM 4425 N N . ASP B 1 272 ? -23.453 -5.93 -10.664 1 98.25 272 ASP B N 1
ATOM 4426 C CA . ASP B 1 272 ? -24.719 -5.66 -9.992 1 98.25 272 ASP B CA 1
ATOM 4427 C C . ASP B 1 272 ? -25.891 -5.738 -10.977 1 98.25 272 ASP B C 1
ATOM 4429 O O . ASP B 1 272 ? -25.688 -6.066 -12.148 1 98.25 272 ASP B O 1
ATOM 4433 N N . GLY B 1 273 ? -27.125 -5.52 -10.5 1 96.81 273 GLY B N 1
ATOM 4434 C CA . GLY B 1 273 ? -28.328 -5.66 -11.305 1 96.81 273 GLY B CA 1
ATOM 4435 C C . GLY B 1 273 ? -28.375 -4.711 -12.484 1 96.81 273 GLY B C 1
ATOM 4436 O O . GLY B 1 273 ? -29.094 -4.965 -13.461 1 96.81 273 GLY B O 1
ATOM 4437 N N . ASP B 1 274 ? -27.625 -3.643 -12.484 1 97.31 274 ASP B N 1
ATOM 4438 C CA . ASP B 1 274 ? -27.594 -2.645 -13.555 1 97.31 274 ASP B CA 1
ATOM 4439 C C . ASP B 1 274 ? -26.5 -2.945 -14.562 1 97.31 274 ASP B C 1
ATOM 4441 O O . ASP B 1 274 ? -26.297 -2.195 -15.523 1 97.31 274 ASP B O 1
ATOM 4445 N N . GLY B 1 275 ? -25.797 -3.998 -14.289 1 97.56 275 GLY B N 1
ATOM 4446 C CA . GLY B 1 275 ? -24.734 -4.375 -15.195 1 97.56 275 GLY B CA 1
ATOM 4447 C C . GLY B 1 275 ? -23.438 -3.633 -14.922 1 97.56 275 GLY B C 1
ATOM 4448 O O . GLY B 1 275 ? -22.578 -3.537 -15.805 1 97.56 275 GLY B O 1
ATOM 4449 N N . THR B 1 276 ? -23.328 -3.047 -13.773 1 98.12 276 THR B N 1
ATOM 4450 C CA . THR B 1 276 ? -22.109 -2.346 -13.391 1 98.12 276 THR B CA 1
ATOM 4451 C C . THR B 1 276 ? -21.141 -3.293 -12.68 1 98.12 276 THR B C 1
ATOM 4453 O O . THR B 1 276 ? -21.5 -3.918 -11.68 1 98.12 276 THR B O 1
ATOM 4456 N N . PRO B 1 277 ? -19.922 -3.445 -13.25 1 98.81 277 PRO B N 1
ATOM 4457 C CA . PRO B 1 277 ? -18.938 -4.258 -12.539 1 98.81 277 PRO B CA 1
ATOM 4458 C C . PRO B 1 277 ? -18.297 -3.52 -11.359 1 98.81 277 PRO B C 1
ATOM 4460 O O . PRO B 1 277 ? -17.891 -2.367 -11.5 1 98.81 277 PRO B O 1
ATOM 4463 N N . TRP B 1 278 ? -18.25 -4.137 -10.211 1 98.88 278 TRP B N 1
ATOM 4464 C CA . TRP B 1 278 ? -17.625 -3.627 -9 1 98.88 278 TRP B CA 1
ATOM 4465 C C . TRP B 1 278 ? -16.391 -4.457 -8.641 1 98.88 278 TRP B C 1
ATOM 4467 O O . TRP B 1 278 ? -16.5 -5.664 -8.414 1 98.88 278 TRP B O 1
ATOM 4477 N N . PHE B 1 279 ? -15.25 -3.832 -8.586 1 98.94 279 PHE B N 1
ATOM 4478 C CA . PHE B 1 279 ? -14.008 -4.48 -8.203 1 98.94 279 PHE B CA 1
ATOM 4479 C C . PHE B 1 279 ? -14.016 -4.844 -6.723 1 98.94 279 PHE B C 1
ATOM 4481 O O . PHE B 1 279 ? -14.227 -3.984 -5.867 1 98.94 279 PHE B O 1
ATOM 4488 N N . ILE B 1 280 ? -13.672 -6.105 -6.43 1 98.38 280 ILE B N 1
ATOM 4489 C CA . ILE B 1 280 ? -13.688 -6.578 -5.047 1 98.38 280 ILE B CA 1
ATOM 4490 C C . ILE B 1 280 ? -12.258 -6.848 -4.582 1 98.38 280 ILE B C 1
ATOM 4492 O O . ILE B 1 280 ? -11.852 -6.391 -3.512 1 98.38 280 ILE B O 1
ATOM 4496 N N . ASP B 1 281 ? -11.547 -7.578 -5.426 1 97.31 281 ASP B N 1
ATOM 4497 C CA . ASP B 1 281 ? -10.195 -8 -5.07 1 97.31 281 ASP B CA 1
ATOM 4498 C C . ASP B 1 281 ? -9.438 -8.492 -6.301 1 97.31 281 ASP B C 1
ATOM 4500 O O . ASP B 1 281 ? -10.023 -8.695 -7.363 1 97.31 281 ASP B O 1
ATOM 4504 N N . VAL B 1 282 ? -8.094 -8.555 -6.133 1 98.44 282 VAL B N 1
ATOM 4505 C CA . VAL B 1 282 ? -7.273 -9.156 -7.176 1 98.44 282 VAL B CA 1
ATOM 4506 C C . VAL B 1 282 ? -6.242 -10.086 -6.547 1 98.44 282 VAL B C 1
ATOM 4508 O O . VAL B 1 282 ? -5.691 -9.789 -5.484 1 98.44 282 VAL B O 1
ATOM 4511 N N . ASN B 1 283 ? -6.008 -11.211 -7.172 1 97.62 283 ASN B N 1
ATOM 4512 C CA . ASN B 1 283 ? -5.035 -12.203 -6.723 1 97.62 283 ASN B CA 1
ATOM 4513 C C . ASN B 1 283 ? -3.846 -12.289 -7.676 1 97.62 283 ASN B C 1
ATOM 4515 O O . ASN B 1 283 ? -4.016 -12.555 -8.867 1 97.62 283 ASN B O 1
ATOM 4519 N N . VAL B 1 284 ? -2.604 -12.117 -7.105 1 97.38 284 VAL B N 1
ATOM 4520 C CA . VAL B 1 284 ? -1.417 -12.148 -7.949 1 97.38 284 VAL B CA 1
ATOM 4521 C C . VAL B 1 284 ? -0.863 -13.57 -8.016 1 97.38 284 VAL B C 1
ATOM 4523 O O . VAL B 1 284 ? -0.024 -13.875 -8.867 1 97.38 284 VAL B O 1
ATOM 4526 N N . VAL B 1 285 ? -1.33 -14.445 -7.148 1 97.56 285 VAL B N 1
ATOM 4527 C CA . VAL B 1 285 ? -1.014 -15.867 -7.145 1 97.56 285 VAL B CA 1
ATOM 4528 C C . VAL B 1 285 ? -2.301 -16.688 -7.043 1 97.56 285 VAL B C 1
ATOM 4530 O O . VAL B 1 285 ? -2.547 -17.344 -6.031 1 97.56 285 VAL B O 1
ATOM 4533 N N . PRO B 1 286 ? -3.08 -16.641 -8.086 1 97.31 286 PRO B N 1
ATOM 4534 C CA . PRO B 1 286 ? -4.352 -17.359 -8.008 1 97.31 286 PRO B CA 1
ATOM 4535 C C . PRO B 1 286 ? -4.172 -18.859 -7.75 1 97.31 286 PRO B C 1
ATOM 4537 O O . PRO B 1 286 ? -3.178 -19.453 -8.188 1 97.31 286 PRO B O 1
ATOM 4540 N N . GLY B 1 287 ? -5.121 -19.422 -7.051 1 96.19 287 GLY B N 1
ATOM 4541 C CA . GLY B 1 287 ? -5.117 -20.859 -6.816 1 96.19 287 GLY B CA 1
ATOM 4542 C C . GLY B 1 287 ? -5.098 -21.672 -8.094 1 96.19 287 GLY B C 1
ATOM 4543 O O . GLY B 1 287 ? -5.68 -21.266 -9.102 1 96.19 287 GLY B O 1
ATOM 4544 N N . MET B 1 288 ? -4.449 -22.828 -7.988 1 97.5 288 MET B N 1
ATOM 4545 C CA . MET B 1 288 ? -4.285 -23.672 -9.172 1 97.5 288 MET B CA 1
ATOM 4546 C C . MET B 1 288 ? -4.781 -25.094 -8.898 1 97.5 288 MET B C 1
ATOM 4548 O O . MET B 1 288 ? -4.367 -26.031 -9.562 1 97.5 288 MET B O 1
ATOM 4552 N N . THR B 1 289 ? -5.637 -25.188 -7.887 1 93.81 289 THR B N 1
ATOM 4553 C CA . THR B 1 289 ? -6.227 -26.5 -7.617 1 93.81 289 THR B CA 1
ATOM 4554 C C . THR B 1 289 ? -7.238 -26.875 -8.695 1 93.81 289 THR B C 1
ATOM 4556 O O . THR B 1 289 ? -7.48 -26.094 -9.617 1 93.81 289 THR B O 1
ATOM 4559 N N . GLU B 1 290 ? -7.828 -28.062 -8.562 1 87.06 290 GLU B N 1
ATOM 4560 C CA . GLU B 1 290 ? -8.75 -28.578 -9.57 1 87.06 290 GLU B CA 1
ATOM 4561 C C . GLU B 1 290 ? -10.008 -27.719 -9.656 1 87.06 290 GLU B C 1
ATOM 4563 O O . GLU B 1 290 ? -10.602 -27.594 -10.727 1 87.06 290 GLU B O 1
ATOM 4568 N N . ASN B 1 291 ? -10.352 -27.078 -8.539 1 87.19 291 ASN B N 1
ATOM 4569 C CA . ASN B 1 291 ? -11.578 -26.297 -8.523 1 87.19 291 ASN B CA 1
ATOM 4570 C C . ASN B 1 291 ? -11.273 -24.797 -8.484 1 87.19 291 ASN B C 1
ATOM 4572 O O . ASN B 1 291 ? -12.172 -23.984 -8.234 1 87.19 291 ASN B O 1
ATOM 4576 N N . SER B 1 292 ? -10.016 -24.5 -8.695 1 94.75 292 SER B N 1
ATOM 4577 C CA . SER B 1 292 ? -9.664 -23.078 -8.711 1 94.75 292 SER B CA 1
ATOM 4578 C C . SER B 1 292 ? -10.164 -22.406 -9.977 1 94.75 292 SER B C 1
ATOM 4580 O O . SER B 1 292 ? -10.305 -23.047 -11.023 1 94.75 292 SER B O 1
ATOM 4582 N N . LEU B 1 293 ? -10.383 -21.188 -9.875 1 97.31 293 LEU B N 1
ATOM 4583 C CA . LEU B 1 293 ? -11.117 -20.453 -10.891 1 97.31 293 LEU B CA 1
ATOM 4584 C C . LEU B 1 293 ? -10.25 -20.203 -12.125 1 97.31 293 LEU B C 1
ATOM 4586 O O . LEU B 1 293 ? -10.734 -20.234 -13.25 1 97.31 293 LEU B O 1
ATOM 4590 N N . LEU B 1 294 ? -8.961 -19.984 -11.953 1 98.12 294 LEU B N 1
ATOM 4591 C CA . LEU B 1 294 ? -8.102 -19.766 -13.117 1 98.12 294 LEU B CA 1
ATOM 4592 C C . LEU B 1 294 ? -7.977 -21.031 -13.945 1 98.12 294 LEU B C 1
ATOM 4594 O O . LEU B 1 294 ? -8.148 -21 -15.164 1 98.12 294 LEU B O 1
ATOM 4598 N N . PRO B 1 295 ? -7.719 -22.188 -13.344 1 97.75 295 PRO B N 1
ATOM 4599 C CA . PRO B 1 295 ? -7.688 -23.422 -14.125 1 97.75 295 PRO B CA 1
ATOM 4600 C C . PRO B 1 295 ? -9 -23.688 -14.859 1 97.75 295 PRO B C 1
ATOM 4602 O O . PRO B 1 295 ? -8.984 -24.125 -16.016 1 97.75 295 PRO B O 1
ATOM 4605 N N . LEU B 1 296 ? -10.164 -23.422 -14.203 1 96.81 296 LEU B N 1
ATOM 4606 C CA . LEU B 1 296 ? -11.461 -23.609 -14.852 1 96.81 296 LEU B CA 1
ATOM 4607 C C . LEU B 1 296 ? -11.57 -22.734 -16.094 1 96.81 296 LEU B C 1
ATOM 4609 O O . LEU B 1 296 ? -12 -23.203 -17.156 1 96.81 296 LEU B O 1
ATOM 4613 N N . ALA B 1 297 ? -11.195 -21.5 -15.945 1 98.31 297 ALA B N 1
ATOM 4614 C CA . ALA B 1 297 ? -11.234 -20.562 -17.062 1 98.31 297 ALA B CA 1
ATOM 4615 C C . ALA B 1 297 ? -10.297 -21.016 -18.188 1 98.31 297 ALA B C 1
ATOM 4617 O O . ALA B 1 297 ? -10.648 -20.938 -19.359 1 98.31 297 ALA B O 1
ATOM 4618 N N . ALA B 1 298 ? -9.094 -21.438 -17.812 1 97.69 298 ALA B N 1
ATOM 4619 C CA . ALA B 1 298 ? -8.094 -21.859 -18.781 1 97.69 298 ALA B CA 1
ATOM 4620 C C . ALA B 1 298 ? -8.562 -23.094 -19.562 1 97.69 298 ALA B C 1
ATOM 4622 O O . ALA B 1 298 ? -8.336 -23.188 -20.766 1 97.69 298 ALA B O 1
ATOM 4623 N N . GLU B 1 299 ? -9.172 -24.031 -18.891 1 96.5 299 GLU B N 1
ATOM 4624 C CA . GLU B 1 299 ? -9.711 -25.203 -19.547 1 96.5 299 GLU B CA 1
ATOM 4625 C C . GLU B 1 299 ? -10.781 -24.828 -20.578 1 96.5 299 GLU B C 1
ATOM 4627 O O . GLU B 1 299 ? -10.805 -25.359 -21.688 1 96.5 299 GLU B O 1
ATOM 4632 N N . ALA B 1 300 ? -11.641 -23.938 -20.172 1 96.56 300 ALA B N 1
ATOM 4633 C CA . ALA B 1 300 ? -12.695 -23.484 -21.062 1 96.56 300 ALA B CA 1
ATOM 4634 C C . ALA B 1 300 ? -12.109 -22.75 -22.281 1 96.56 300 ALA B C 1
ATOM 4636 O O . ALA B 1 300 ? -12.68 -22.797 -23.375 1 96.56 300 ALA B O 1
ATOM 4637 N N . ASP B 1 301 ? -11.125 -22.016 -22.031 1 95.06 301 ASP B N 1
ATOM 4638 C CA . ASP B 1 301 ? -10.453 -21.266 -23.094 1 95.06 301 ASP B CA 1
ATOM 4639 C C . ASP B 1 301 ? -9.734 -22.203 -24.062 1 95.06 301 ASP B C 1
ATOM 4641 O O . ASP B 1 301 ? -9.461 -21.844 -25.203 1 95.06 301 ASP B O 1
ATOM 4645 N N . GLY B 1 302 ? -9.438 -23.391 -23.609 1 87.94 302 GLY B N 1
ATOM 4646 C CA . GLY B 1 302 ? -8.789 -24.359 -24.469 1 87.94 302 GLY B CA 1
ATOM 4647 C C . GLY B 1 302 ? -7.891 -25.328 -23.703 1 87.94 302 GLY B C 1
ATOM 4648 O O . GLY B 1 302 ? -8.367 -26.109 -22.891 1 87.94 302 GLY B O 1
ATOM 4649 N N . ASP B 1 303 ? -6.609 -25.016 -23.656 1 87.88 303 ASP B N 1
ATOM 4650 C CA . ASP B 1 303 ? -5.535 -25.938 -23.297 1 87.88 303 ASP B CA 1
ATOM 4651 C C . ASP B 1 303 ? -4.816 -25.484 -22.031 1 87.88 303 ASP B C 1
ATOM 4653 O O . ASP B 1 303 ? -3.883 -24.688 -22.094 1 87.88 303 ASP B O 1
ATOM 4657 N N . LEU B 1 304 ? -5.238 -26.078 -20.828 1 95.62 304 LEU B N 1
ATOM 4658 C CA . LEU B 1 304 ? -4.605 -25.719 -19.562 1 95.62 304 LEU B CA 1
ATOM 4659 C C . LEU B 1 304 ? -3.127 -26.094 -19.578 1 95.62 304 LEU B C 1
ATOM 4661 O O . LEU B 1 304 ? -2.271 -25.25 -19.266 1 95.62 304 LEU B O 1
ATOM 4665 N N . PRO B 1 305 ? -2.785 -27.312 -20.016 1 97.25 305 PRO B N 1
ATOM 4666 C CA . PRO B 1 305 ? -1.361 -27.656 -20.062 1 97.25 305 PRO B CA 1
ATOM 4667 C C . PRO B 1 305 ? -0.563 -26.719 -20.984 1 97.25 305 PRO B C 1
ATOM 4669 O O . PRO B 1 305 ? 0.56 -26.344 -20.641 1 97.25 305 PRO B O 1
ATOM 4672 N N . GLY B 1 306 ? -1.18 -26.422 -22.094 1 97.06 306 GLY B N 1
ATOM 4673 C CA . GLY B 1 306 ? -0.521 -25.484 -23 1 97.06 306 GLY B CA 1
ATOM 4674 C C . GLY B 1 306 ? -0.28 -24.125 -22.375 1 97.06 306 GLY B C 1
ATOM 4675 O O . GLY B 1 306 ? 0.767 -23.516 -22.594 1 97.06 306 GLY B O 1
ATOM 4676 N N . LEU B 1 307 ? -1.251 -23.594 -21.625 1 97.56 307 LEU B N 1
ATOM 4677 C CA . LEU B 1 307 ? -1.093 -22.328 -20.953 1 97.56 307 LEU B CA 1
ATOM 4678 C C . LEU B 1 307 ? 0.042 -22.391 -19.922 1 97.56 307 LEU B C 1
ATOM 4680 O O . LEU B 1 307 ? 0.878 -21.484 -19.875 1 97.56 307 LEU B O 1
ATOM 4684 N N . TYR B 1 308 ? 0.053 -23.453 -19.094 1 97.94 308 TYR B N 1
ATOM 4685 C CA . TYR B 1 308 ? 1.124 -23.609 -18.109 1 97.94 308 TYR B CA 1
ATOM 4686 C C . TYR B 1 308 ? 2.488 -23.594 -18.797 1 97.94 308 TYR B C 1
ATOM 4688 O O . TYR B 1 308 ? 3.42 -22.953 -18.328 1 97.94 308 TYR B O 1
ATOM 4696 N N . ASP B 1 309 ? 2.574 -24.312 -19.891 1 97.81 309 ASP B N 1
ATOM 4697 C CA . ASP B 1 309 ? 3.822 -24.375 -20.641 1 97.81 309 ASP B CA 1
ATOM 4698 C C . ASP B 1 309 ? 4.23 -22.984 -21.141 1 97.81 309 ASP B C 1
ATOM 4700 O O . ASP B 1 309 ? 5.395 -22.594 -21.016 1 97.81 309 ASP B O 1
ATOM 4704 N N . ALA B 1 310 ? 3.271 -22.281 -21.688 1 96.94 310 ALA B N 1
ATOM 4705 C CA . ALA B 1 310 ? 3.555 -20.953 -22.219 1 96.94 310 ALA B CA 1
ATOM 4706 C C . ALA B 1 310 ? 4.02 -20.016 -21.109 1 96.94 310 ALA B C 1
ATOM 4708 O O . ALA B 1 310 ? 4.914 -19.188 -21.312 1 96.94 310 ALA B O 1
ATOM 4709 N N . LEU B 1 311 ? 3.449 -20.094 -19.938 1 97.38 311 LEU B N 1
ATOM 4710 C CA . LEU B 1 311 ? 3.789 -19.234 -18.812 1 97.38 311 LEU B CA 1
ATOM 4711 C C . LEU B 1 311 ? 5.223 -19.484 -18.359 1 97.38 311 LEU B C 1
ATOM 4713 O O . LEU B 1 311 ? 5.984 -18.531 -18.156 1 97.38 311 LEU B O 1
ATOM 4717 N N . VAL B 1 312 ? 5.633 -20.734 -18.234 1 97.88 312 VAL B N 1
ATOM 4718 C CA . VAL B 1 312 ? 6.969 -21.031 -17.719 1 97.88 312 VAL B CA 1
ATOM 4719 C C . VAL B 1 312 ? 8.008 -20.703 -18.797 1 97.88 312 VAL B C 1
ATOM 4721 O O . VAL B 1 312 ? 9.18 -20.453 -18.469 1 97.88 312 VAL B O 1
ATOM 4724 N N . ARG B 1 313 ? 7.621 -20.688 -20.031 1 97.06 313 ARG B N 1
ATOM 4725 C CA . ARG B 1 313 ? 8.562 -20.375 -21.109 1 97.06 313 ARG B CA 1
ATOM 4726 C C . ARG B 1 313 ? 8.703 -18.875 -21.297 1 97.06 313 ARG B C 1
ATOM 4728 O O . ARG B 1 313 ? 9.648 -18.406 -21.938 1 97.06 313 ARG B O 1
ATOM 4735 N N . ASN B 1 314 ? 7.777 -18.125 -20.719 1 95.88 314 ASN B N 1
ATOM 4736 C CA . ASN B 1 314 ? 7.812 -16.672 -20.844 1 95.88 314 ASN B CA 1
ATOM 4737 C C . ASN B 1 314 ? 7.664 -15.992 -19.484 1 95.88 314 ASN B C 1
ATOM 4739 O O . ASN B 1 314 ? 6.793 -15.141 -19.312 1 95.88 314 ASN B O 1
ATOM 4743 N N . PRO B 1 315 ? 8.672 -16.375 -18.562 1 92.38 315 PRO B N 1
ATOM 4744 C CA . PRO B 1 315 ? 8.602 -15.695 -17.266 1 92.38 315 PRO B CA 1
ATOM 4745 C C . PRO B 1 315 ? 8.93 -14.211 -17.359 1 92.38 315 PRO B C 1
ATOM 4747 O O . PRO B 1 315 ? 10.031 -13.844 -17.766 1 92.38 315 PRO B O 1
ATOM 4750 N N . PHE B 1 316 ? 8 -13.312 -17.594 1 74.81 316 PHE B N 1
ATOM 4751 C CA . PHE B 1 316 ? 8.234 -11.898 -17.844 1 74.81 316 PHE B CA 1
ATOM 4752 C C . PHE B 1 316 ? 7.836 -11.062 -16.641 1 74.81 316 PHE B C 1
ATOM 4754 O O . PHE B 1 316 ? 6.672 -10.68 -16.5 1 74.81 316 PHE B O 1
ATOM 4761 N N . VAL B 1 317 ? 8.812 -10.906 -15.711 1 80 317 VAL B N 1
ATOM 4762 C CA . VAL B 1 317 ? 8.508 -10.102 -14.531 1 80 317 VAL B CA 1
ATOM 4763 C C . VAL B 1 317 ? 9.352 -8.828 -14.547 1 80 317 VAL B C 1
ATOM 4765 O O . VAL B 1 317 ? 10.586 -8.891 -14.539 1 80 317 VAL B O 1
ATOM 4768 N N . HIS B 1 318 ? 8.695 -7.734 -14.836 1 78.62 318 HIS B N 1
ATOM 4769 C CA . HIS B 1 318 ? 9.352 -6.434 -14.789 1 78.62 318 HIS B CA 1
ATOM 4770 C C . HIS B 1 318 ? 8.562 -5.449 -13.938 1 78.62 318 HIS B C 1
ATOM 4772 O O . HIS B 1 318 ? 7.344 -5.586 -13.781 1 78.62 318 HIS B O 1
ATOM 4778 N N . PRO B 1 319 ? 9.297 -4.516 -13.305 1 77.06 319 PRO B N 1
ATOM 4779 C CA . PRO B 1 319 ? 8.617 -3.508 -12.492 1 77.06 319 PRO B CA 1
ATOM 4780 C C . PRO B 1 319 ? 7.551 -2.742 -13.273 1 77.06 319 PRO B C 1
ATOM 4782 O O . PRO B 1 319 ? 7.645 -2.621 -14.5 1 77.06 319 PRO B O 1
#